Protein AF-0000000066081808 (afdb_homodimer)

Nearest PDB structures (foldseek):
  8y5f-assembly1_C  TM=9.048E-01  e=3.037E-24  Escherichia coli
  8hpn-assembly1_B  TM=8.203E-01  e=5.827E-10  Mycolicibacterium smegmatis MC2 155
  8ja7-assembly1_B  TM=8.101E-01  e=1.179E-09  Mycobacterium tuberculosis H37Rv
  7cad-assembly1_B  TM=8.088E-01  e=1.638E-09  Mycolicibacterium smegmatis MC2 155
  8zx1-assembly1_B  TM=7.704E-01  e=7.364E-08  Escherichia coli

Organism: Haemophilus influenzae (strain ATCC 51907 / DSM 11121 / KW20 / Rd) (NCBI:txid71421)

InterPro domains:
  IPR000515 ABC transporter type 1, transmembrane domain MetI-like [PF00528] (75-252)
  IPR000515 ABC transporter type 1, transmembrane domain MetI-like [PS50928] (60-248)
  IPR000515 ABC transporter type 1, transmembrane domain MetI-like [cd06261] (60-243)
  IPR035906 MetI-like superfamily [G3DSA:1.10.3720.10] (5-256)
  IPR035906 MetI-like superfamily [SSF161098] (4-255)
  IPR051789 Bacterial Polyamine Transport Permease [PTHR43848] (1-256)

Radius of gyration: 24.25 Å; Cα contacts (8 Å, |Δi|>4): 679; chains: 2; bounding box: 70×61×55 Å

Solvent-accessible surface area (backbone atoms only — not comparable to full-atom values): 25675 Å² total; per-residue (Å²): 109,67,66,58,50,50,48,52,50,50,54,48,53,55,51,44,66,63,42,46,26,52,50,52,31,46,54,28,23,27,31,59,26,63,73,59,83,52,88,66,45,85,38,62,60,38,54,54,50,48,74,69,29,66,68,55,50,48,13,42,52,44,27,52,51,43,11,49,52,20,14,50,51,14,33,53,54,14,44,53,51,18,50,49,59,68,72,46,90,54,94,55,51,67,54,50,58,50,50,39,46,50,62,69,58,41,38,52,61,42,52,21,51,12,47,39,51,42,31,60,74,74,64,54,68,56,18,68,65,43,32,35,54,51,41,21,52,71,29,21,45,58,18,19,51,45,27,29,56,56,52,67,71,49,66,64,61,60,57,52,51,41,47,73,72,64,52,48,72,68,48,44,43,64,69,45,50,44,64,70,31,42,54,35,46,53,33,24,27,41,50,26,26,49,56,46,46,45,46,42,64,41,46,73,61,25,17,41,93,88,37,53,32,40,47,50,50,50,55,57,47,46,76,77,41,77,36,28,51,54,25,29,51,38,41,51,49,41,53,52,42,48,53,47,51,51,52,30,48,56,51,45,53,58,64,74,99,112,68,65,57,49,51,47,53,50,50,53,47,52,54,51,46,64,63,42,45,26,51,49,51,30,46,54,29,22,27,30,60,25,63,74,58,83,53,88,66,47,85,39,63,61,37,55,51,51,49,76,70,29,64,69,55,49,48,13,43,52,43,26,52,50,43,13,51,52,18,14,50,51,14,34,54,54,14,43,53,50,19,49,50,60,68,72,46,88,54,95,54,51,67,56,50,55,51,50,38,47,50,64,69,58,42,38,52,60,42,54,22,52,13,47,39,52,42,30,60,74,75,64,54,70,54,18,68,64,44,32,36,53,51,41,22,54,71,28,20,43,57,18,17,50,45,27,29,55,55,53,68,71,50,68,65,60,60,55,53,50,41,48,72,74,63,51,49,71,67,51,44,42,64,68,46,49,43,63,70,32,42,52,34,47,52,32,23,26,42,50,26,25,49,55,46,47,46,45,42,64,41,46,73,64,25,18,39,93,87,37,54,33,40,46,51,51,51,54,56,48,46,76,78,41,78,36,27,51,54,24,30,52,38,40,51,49,41,54,52,42,48,52,46,50,51,51,30,48,55,50,44,53,59,64,74,100

pLDDT: mean 89.24, std 8.61, range [47.72, 98.62]

Structure (mmCIF, N/CA/C/O backbone):
data_AF-0000000066081808-model_v1
#
loop_
_entity.id
_entity.type
_entity.pdbx_description
1 polymer 'Spermidine/putrescine transport system permease protein PotC'
#
loop_
_atom_site.group_PDB
_atom_site.id
_atom_site.type_symbol
_atom_site.label_atom_id
_atom_site.label_alt_id
_atom_site.label_comp_id
_atom_site.label_asym_id
_atom_site.label_entity_id
_atom_site.label_seq_id
_atom_site.pdbx_PDB_ins_code
_atom_site.Cartn_x
_atom_site.Cartn_y
_atom_site.Cartn_z
_atom_site.occupancy
_atom_site.B_iso_or_equiv
_atom_site.auth_seq_id
_atom_site.auth_comp_id
_atom_site.auth_asym_id
_atom_site.auth_atom_id
_atom_site.pdbx_PDB_model_num
ATOM 1 N N . MET A 1 1 ? -35.375 9.703 16.781 1 51.28 1 MET A N 1
ATOM 2 C CA . MET A 1 1 ? -35.125 8.344 17.234 1 51.28 1 MET A CA 1
ATOM 3 C C . MET A 1 1 ? -34.781 7.434 16.047 1 51.28 1 MET A C 1
ATOM 5 O O . MET A 1 1 ? -33.812 6.672 16.125 1 51.28 1 MET A O 1
ATOM 9 N N . SER A 1 2 ? -35.531 7.645 14.883 1 64.44 2 SER A N 1
ATOM 10 C CA . SER A 1 2 ? -35.438 6.77 13.719 1 64.44 2 SER A CA 1
ATOM 11 C C . SER A 1 2 ? -34.125 7.012 12.977 1 64.44 2 SER A C 1
ATOM 13 O O . SER A 1 2 ? -33.438 6.062 12.578 1 64.44 2 SER A O 1
ATOM 15 N N . ARG A 1 3 ? -33.719 8.297 13.047 1 71.69 3 ARG A N 1
ATOM 16 C CA . ARG A 1 3 ? -32.5 8.633 12.328 1 71.69 3 ARG A CA 1
ATOM 17 C C . ARG A 1 3 ? -31.266 8.094 13.055 1 71.69 3 ARG A C 1
ATOM 19 O O . ARG A 1 3 ? -30.328 7.617 12.422 1 71.69 3 ARG A O 1
ATOM 26 N N . PHE A 1 4 ? -31.5 8.117 14.367 1 75.19 4 PHE A N 1
ATOM 27 C CA . PHE A 1 4 ? -30.438 7.598 15.211 1 75.19 4 PHE A CA 1
ATOM 28 C C . PHE A 1 4 ? -30.25 6.098 15 1 75.19 4 PHE A C 1
ATOM 30 O O . PHE A 1 4 ? -29.125 5.609 14.898 1 75.19 4 PHE A O 1
ATOM 37 N N . PHE A 1 5 ? -31.375 5.477 14.883 1 79.25 5 PHE A N 1
ATOM 38 C CA . PHE A 1 5 ? -31.344 4.031 14.695 1 79.25 5 PHE A CA 1
ATOM 39 C C . PHE A 1 5 ? -30.781 3.68 13.32 1 79.25 5 PHE A C 1
ATOM 41 O O . PHE A 1 5 ? -29.984 2.748 13.18 1 79.25 5 PHE A O 1
ATOM 48 N N . LEU A 1 6 ? -31.125 4.41 12.375 1 81.69 6 LEU A N 1
ATOM 49 C CA . LEU A 1 6 ? -30.672 4.152 11.016 1 81.69 6 LEU A CA 1
ATOM 50 C C . LEU A 1 6 ? -29.172 4.395 10.875 1 81.69 6 LEU A C 1
ATOM 52 O O . LEU A 1 6 ? -28.469 3.635 10.203 1 81.69 6 LEU A O 1
ATOM 56 N N . ARG A 1 7 ? -28.781 5.305 11.508 1 80.31 7 ARG A N 1
ATOM 57 C CA . ARG A 1 7 ? -27.359 5.637 11.484 1 80.31 7 ARG A CA 1
ATOM 58 C C . ARG A 1 7 ? -26.531 4.555 12.172 1 80.31 7 ARG A C 1
ATOM 60 O O . ARG A 1 7 ? -25.516 4.105 11.625 1 80.31 7 ARG A O 1
ATOM 67 N N . ASN A 1 8 ? -26.953 4.23 13.352 1 83.06 8 ASN A N 1
ATOM 68 C CA . ASN A 1 8 ? -26.234 3.195 14.086 1 83.06 8 ASN A CA 1
ATOM 69 C C . ASN A 1 8 ? -26.25 1.863 13.336 1 83.06 8 ASN A C 1
ATOM 71 O O . ASN A 1 8 ? -25.25 1.129 13.352 1 83.06 8 ASN A O 1
ATOM 75 N N . ALA A 1 9 ? -27.344 1.694 12.766 1 88.25 9 ALA A N 1
ATOM 76 C CA . ALA A 1 9 ? -27.453 0.469 11.977 1 88.25 9 ALA A CA 1
ATOM 77 C C . ALA A 1 9 ? -26.516 0.502 10.781 1 88.25 9 ALA A C 1
ATOM 79 O O . ALA A 1 9 ? -25.875 -0.502 10.461 1 88.25 9 ALA A O 1
ATOM 80 N N . PHE A 1 10 ? -26.406 1.638 10.172 1 88.38 10 PHE A N 1
ATOM 81 C CA . PHE A 1 10 ? -25.5 1.813 9.031 1 88.38 10 PHE A CA 1
ATOM 82 C C . PHE A 1 10 ? -24.062 1.603 9.445 1 88.38 10 PHE A C 1
ATOM 84 O O . PHE A 1 10 ? -23.328 0.85 8.797 1 88.38 10 PHE A O 1
ATOM 91 N N . MET A 1 11 ? -23.688 2.158 10.492 1 85.81 11 MET A N 1
ATOM 92 C CA . MET A 1 11 ? -22.312 2.018 10.977 1 85.81 11 MET A CA 1
ATOM 93 C C . MET A 1 11 ? -22.031 0.573 11.367 1 85.81 11 MET A C 1
ATOM 95 O O . MET A 1 11 ? -20.922 0.072 11.109 1 85.81 11 MET A O 1
ATOM 99 N N . PHE A 1 12 ? -22.953 -0.045 11.938 1 87.69 12 PHE A N 1
ATOM 100 C CA . PHE A 1 12 ? -22.781 -1.436 12.336 1 87.69 12 PHE A CA 1
ATOM 101 C C . PHE A 1 12 ? -22.547 -2.324 11.117 1 87.69 12 PHE A C 1
ATOM 103 O O . PHE A 1 12 ? -21.656 -3.178 11.125 1 87.69 12 PHE A O 1
ATOM 110 N N . VAL A 1 13 ? -23.281 -2.121 10.125 1 91.06 13 VAL A N 1
ATOM 111 C CA . VAL A 1 13 ? -23.203 -2.941 8.914 1 91.06 13 VAL A CA 1
ATOM 112 C C . VAL A 1 13 ? -21.844 -2.736 8.25 1 91.06 13 VAL A C 1
ATOM 114 O O . VAL A 1 13 ? -21.203 -3.701 7.828 1 91.06 13 VAL A O 1
ATOM 117 N N . VAL A 1 14 ? -21.406 -1.522 8.203 1 89.5 14 VAL A N 1
ATOM 118 C CA . VAL A 1 14 ? -20.141 -1.194 7.551 1 89.5 14 VAL A CA 1
ATOM 119 C C . VAL A 1 14 ? -18.984 -1.834 8.312 1 89.5 14 VAL A C 1
ATOM 121 O O . VAL A 1 14 ? -18.141 -2.506 7.719 1 89.5 14 VAL A O 1
ATOM 124 N N . TYR A 1 15 ? -18.984 -1.734 9.562 1 88.81 15 TYR A N 1
ATOM 125 C CA . TYR A 1 15 ? -17.875 -2.25 10.367 1 88.81 15 TYR A CA 1
ATOM 126 C C . TYR A 1 15 ? -17.938 -3.77 10.461 1 88.81 15 TYR A C 1
ATOM 128 O O . TYR A 1 15 ? -16.891 -4.434 10.492 1 88.81 15 TYR A O 1
ATOM 136 N N . ALA A 1 16 ? -19.125 -4.25 10.523 1 90.25 16 ALA A N 1
ATOM 137 C CA . ALA A 1 16 ? -19.266 -5.703 10.484 1 90.25 16 ALA A CA 1
ATOM 138 C C . ALA A 1 16 ? -18.703 -6.27 9.18 1 90.25 16 ALA A C 1
ATOM 140 O O . ALA A 1 16 ? -17.953 -7.254 9.195 1 90.25 16 ALA A O 1
ATOM 141 N N . TYR A 1 17 ? -19.062 -5.629 8.133 1 90.12 17 TYR A N 1
ATOM 142 C CA . TYR A 1 17 ? -18.578 -6.047 6.824 1 90.12 17 TYR A CA 1
ATOM 143 C C . TYR A 1 17 ? -17.047 -5.988 6.766 1 90.12 17 TYR A C 1
ATOM 145 O O . TYR A 1 17 ? -16.406 -6.891 6.223 1 90.12 17 TYR A O 1
ATOM 153 N N . LEU A 1 18 ? -16.453 -5.016 7.418 1 90.56 18 LEU A N 1
ATOM 154 C CA . LEU A 1 18 ? -15.008 -4.812 7.375 1 90.56 18 LEU A CA 1
ATOM 155 C C . LEU A 1 18 ? -14.281 -5.84 8.242 1 90.56 18 LEU A C 1
ATOM 157 O O . LEU A 1 18 ? -13.211 -6.324 7.879 1 90.56 18 LEU A O 1
ATOM 161 N N . TYR A 1 19 ? -14.945 -6.273 9.375 1 92.56 19 TYR A N 1
ATOM 162 C CA . TYR A 1 19 ? -14.211 -7.039 10.375 1 92.56 19 TYR A CA 1
ATOM 163 C C . TYR A 1 19 ? -14.609 -8.508 10.344 1 92.56 19 TYR A C 1
ATOM 165 O O . TYR A 1 19 ? -13.883 -9.367 10.852 1 92.56 19 TYR A O 1
ATOM 173 N N . ILE A 1 20 ? -15.664 -8.828 9.781 1 93.62 20 ILE A N 1
ATOM 174 C CA . ILE A 1 20 ? -16.172 -10.203 9.773 1 93.62 20 ILE A CA 1
ATOM 175 C C . ILE A 1 20 ? -15.133 -11.125 9.133 1 93.62 20 ILE A C 1
ATOM 177 O O . ILE A 1 20 ? -14.82 -12.188 9.672 1 93.62 20 ILE A O 1
ATOM 181 N N . PRO A 1 21 ? -14.594 -10.695 7.969 1 93.25 21 PRO A N 1
ATOM 182 C CA . PRO A 1 21 ? -13.602 -11.586 7.352 1 93.25 21 PRO A CA 1
ATOM 183 C C . PRO A 1 21 ? -12.406 -11.859 8.266 1 93.25 21 PRO A C 1
ATOM 185 O O . PRO A 1 21 ? -11.938 -13 8.344 1 93.25 21 PRO A O 1
ATOM 188 N N . ILE A 1 22 ? -11.984 -10.867 8.891 1 93.12 22 ILE A N 1
ATOM 189 C CA . ILE A 1 22 ? -10.82 -10.992 9.766 1 93.12 22 ILE A CA 1
ATOM 190 C C . ILE A 1 22 ? -11.18 -11.844 10.977 1 93.12 22 ILE A C 1
ATOM 192 O O . ILE A 1 22 ? -10.406 -12.711 11.391 1 93.12 22 ILE A O 1
ATOM 196 N N . ILE A 1 23 ? -12.359 -11.633 11.547 1 93.25 23 ILE A N 1
ATOM 197 C CA . ILE A 1 23 ? -12.812 -12.375 12.719 1 93.25 23 ILE A CA 1
ATOM 198 C C . ILE A 1 23 ? -12.961 -13.859 12.367 1 93.25 23 ILE A C 1
ATOM 200 O O . ILE A 1 23 ? -12.57 -14.727 13.148 1 93.25 23 ILE A O 1
ATOM 204 N N . ILE A 1 24 ? -13.477 -14.117 11.227 1 92 24 ILE A N 1
ATOM 205 C CA . ILE A 1 24 ? -13.641 -15.5 10.781 1 92 24 ILE A CA 1
ATOM 206 C C . ILE A 1 24 ? -12.273 -16.172 10.664 1 92 24 ILE A C 1
ATOM 208 O O . ILE A 1 24 ? -12.086 -17.297 11.102 1 92 24 ILE A O 1
ATOM 212 N N . LEU A 1 25 ? -11.344 -15.43 10.07 1 93 25 LEU A N 1
ATOM 213 C CA . LEU A 1 25 ? -9.984 -15.953 9.906 1 93 25 LEU A CA 1
ATOM 214 C C . LEU A 1 25 ? -9.359 -16.266 11.258 1 93 25 LEU A C 1
ATOM 216 O O . LEU A 1 25 ? -8.844 -17.375 11.469 1 93 25 LEU A O 1
ATOM 220 N N . VAL A 1 26 ? -9.484 -15.375 12.203 1 93.69 26 VAL A N 1
ATOM 221 C CA . VAL A 1 26 ? -8.875 -15.523 13.523 1 93.69 26 VAL A CA 1
ATOM 222 C C . VAL A 1 26 ? -9.578 -16.641 14.297 1 93.69 26 VAL A C 1
ATOM 224 O O . VAL A 1 26 ? -8.93 -17.484 14.914 1 93.69 26 VAL A O 1
ATOM 227 N N . THR A 1 27 ? -10.875 -16.656 14.258 1 93.31 27 THR A N 1
ATOM 228 C CA . THR A 1 27 ? -11.633 -17.688 14.969 1 93.31 27 THR A CA 1
ATOM 229 C C . THR A 1 27 ? -11.32 -19.062 14.422 1 93.31 27 THR A C 1
ATOM 231 O O . THR A 1 27 ? -11.195 -20.031 15.18 1 93.31 27 THR A O 1
ATOM 234 N N . ASN A 1 28 ? -11.125 -19.125 13.125 1 92.75 28 ASN A N 1
ATOM 235 C CA . ASN A 1 28 ? -10.844 -20.406 12.492 1 92.75 28 ASN A CA 1
ATOM 236 C C . ASN A 1 28 ? -9.43 -20.891 12.805 1 92.75 28 ASN A C 1
ATOM 238 O O . ASN A 1 28 ? -9.117 -22.062 12.617 1 92.75 28 ASN A O 1
ATOM 242 N N . SER A 1 29 ? -8.594 -19.984 13.18 1 94.25 29 SER A N 1
ATOM 243 C CA . SER A 1 29 ? -7.238 -20.375 13.555 1 94.25 29 SER A CA 1
ATOM 244 C C . SER A 1 29 ? -7.23 -21.156 14.867 1 94.25 29 SER A C 1
ATOM 246 O O . SER A 1 29 ? -6.25 -21.828 15.195 1 94.25 29 SER A O 1
ATOM 248 N N . PHE A 1 30 ? -8.359 -21.094 15.602 1 95.06 30 PHE A N 1
ATOM 249 C CA . PHE A 1 30 ? -8.469 -21.797 16.875 1 95.06 30 PHE A CA 1
ATOM 250 C C . PHE A 1 30 ? -9.484 -22.938 16.781 1 95.06 30 PHE A C 1
ATOM 252 O O . PHE A 1 30 ? -9.82 -23.562 17.781 1 95.06 30 PHE A O 1
ATOM 259 N N . ASN A 1 31 ? -9.984 -23.078 15.578 1 92.25 31 ASN A N 1
ATOM 260 C CA . ASN A 1 31 ? -11.016 -24.078 15.352 1 92.25 31 ASN A CA 1
ATOM 261 C C . ASN A 1 31 ? -10.414 -25.469 15.18 1 92.25 31 ASN A C 1
ATOM 263 O O . ASN A 1 31 ? -9.5 -25.656 14.375 1 92.25 31 ASN A O 1
ATOM 267 N N . LYS A 1 32 ? -10.969 -26.453 15.867 1 91.19 32 LYS A N 1
ATOM 268 C CA . LYS A 1 32 ? -10.5 -27.828 15.766 1 91.19 32 LYS A CA 1
ATOM 269 C C . LYS A 1 32 ? -10.836 -28.422 14.398 1 91.19 32 LYS A C 1
ATOM 271 O O . LYS A 1 32 ? -10.164 -29.344 13.93 1 91.19 32 LYS A O 1
ATOM 276 N N . ASP A 1 33 ? -11.805 -27.781 13.75 1 84.44 33 ASP A N 1
ATOM 277 C CA . ASP A 1 33 ? -12.219 -28.266 12.445 1 84.44 33 ASP A CA 1
ATOM 278 C C . ASP A 1 33 ? -11.211 -27.891 11.367 1 84.44 33 ASP A C 1
ATOM 280 O O . ASP A 1 33 ? -10.922 -26.703 11.172 1 84.44 33 ASP A O 1
ATOM 284 N N . ARG A 1 34 ? -10.797 -28.875 10.602 1 77.5 34 ARG A N 1
ATOM 285 C CA . ARG A 1 34 ? -9.766 -28.672 9.586 1 77.5 34 ARG A CA 1
ATOM 286 C C . ARG A 1 34 ? -10.312 -27.844 8.422 1 77.5 34 ARG A C 1
ATOM 288 O O . ARG A 1 34 ? -9.578 -27.062 7.812 1 77.5 34 ARG A O 1
ATOM 295 N N . TYR A 1 35 ? -11.531 -28 8.18 1 72.31 35 TYR A N 1
ATOM 296 C CA . TYR A 1 35 ? -12.07 -27.344 6.992 1 72.31 35 TYR A CA 1
ATOM 297 C C . TYR A 1 35 ? -12.711 -26.016 7.34 1 72.31 35 TYR A C 1
ATOM 299 O O . TYR A 1 35 ? -12.93 -25.172 6.461 1 72.31 35 TYR A O 1
ATOM 307 N N . GLY A 1 36 ? -12.867 -25.641 8.625 1 68.19 36 GLY A N 1
ATOM 308 C CA . GLY A 1 36 ? -13.359 -24.344 9.07 1 68.19 36 GLY A CA 1
ATOM 309 C C . GLY A 1 36 ? -14.844 -24.141 8.797 1 68.19 36 GLY A C 1
ATOM 310 O O . GLY A 1 36 ? -15.344 -23.016 8.867 1 68.19 36 GLY A O 1
ATOM 311 N N . LEU A 1 37 ? -15.562 -25.141 8.469 1 71.88 37 LEU A N 1
ATOM 312 C CA . LEU A 1 37 ? -16.969 -25.016 8.094 1 71.88 37 LEU A CA 1
ATOM 313 C C . LEU A 1 37 ? -17.859 -25.094 9.328 1 71.88 37 LEU A C 1
ATOM 315 O O . LEU A 1 37 ? -18.953 -24.516 9.344 1 71.88 37 LEU A O 1
ATOM 319 N N . SER A 1 38 ? -17.281 -25.828 10.297 1 80.25 38 SER A N 1
ATOM 320 C CA . SER A 1 38 ? -18.047 -25.953 11.539 1 80.25 38 SER A CA 1
ATOM 321 C C . SER A 1 38 ? -17.141 -25.75 12.758 1 80.25 38 SER A C 1
ATOM 323 O O . SER A 1 38 ? -15.945 -26.047 12.703 1 80.25 38 SER A O 1
ATOM 325 N N . TRP A 1 39 ? -17.75 -25.156 13.719 1 86.38 39 TRP A N 1
ATOM 326 C CA . TRP A 1 39 ? -17.016 -24.984 14.961 1 86.38 39 TRP A CA 1
ATOM 327 C C . TRP A 1 39 ? -17 -26.297 15.758 1 86.38 39 TRP A C 1
ATOM 329 O O . TRP A 1 39 ? -18.047 -26.781 16.172 1 86.38 39 TRP A O 1
ATOM 339 N N . LYS A 1 40 ? -15.891 -26.875 15.93 1 90.12 40 LYS A N 1
ATOM 340 C CA . LYS A 1 40 ? -15.797 -28.156 16.625 1 90.12 40 LYS A CA 1
ATOM 341 C C . LYS A 1 40 ? -15.062 -28.016 17.953 1 90.12 40 LYS A C 1
ATOM 343 O O . LYS A 1 40 ? -14.648 -29.016 18.547 1 90.12 40 LYS A O 1
ATOM 348 N N . GLY A 1 41 ? -14.734 -26.734 18.375 1 91 41 GLY A N 1
ATOM 349 C CA . GLY A 1 41 ? -14.062 -26.531 19.641 1 91 41 GLY A CA 1
ATOM 350 C C . GLY A 1 41 ? -12.781 -25.719 19.531 1 91 41 GLY A C 1
ATOM 351 O O . GLY A 1 41 ? -12.258 -25.547 18.422 1 91 41 GLY A O 1
ATOM 352 N N . PHE A 1 42 ? -12.406 -25.281 20.609 1 93.5 42 PHE A N 1
ATOM 353 C CA . PHE A 1 42 ? -11.211 -24.453 20.703 1 93.5 42 PHE A CA 1
ATOM 354 C C . PHE A 1 42 ? -9.961 -25.312 20.75 1 93.5 42 PHE A C 1
ATOM 356 O O . PHE A 1 42 ? -9.93 -26.328 21.453 1 93.5 42 PHE A O 1
ATOM 363 N N . SER A 1 43 ? -8.945 -24.953 19.906 1 92.88 43 SER A N 1
ATOM 364 C CA . SER A 1 43 ? -7.695 -25.703 19.922 1 92.88 43 SER A CA 1
ATOM 365 C C . SER A 1 43 ? -6.508 -24.797 19.609 1 92.88 43 SER A C 1
ATOM 367 O O . SER A 1 43 ? -6.641 -23.828 18.844 1 92.88 43 SER A O 1
ATOM 369 N N . TRP A 1 44 ? -5.355 -25.141 20.172 1 93.88 44 TRP A N 1
ATOM 370 C CA . TRP A 1 44 ? -4.082 -24.5 19.859 1 93.88 44 TRP A CA 1
ATOM 371 C C . TRP A 1 44 ? -3.248 -25.375 18.922 1 93.88 44 TRP A C 1
ATOM 373 O O . TRP A 1 44 ? -2.092 -25.047 18.625 1 93.88 44 TRP A O 1
ATOM 383 N N . ASN A 1 45 ? -3.83 -26.375 18.422 1 93.31 45 ASN A N 1
ATOM 384 C CA . ASN A 1 45 ? -3.119 -27.406 17.672 1 93.31 45 ASN A CA 1
ATOM 385 C C . ASN A 1 45 ? -2.416 -26.812 16.453 1 93.31 45 ASN A C 1
ATOM 387 O O . ASN A 1 45 ? -1.28 -27.188 16.141 1 93.31 45 ASN A O 1
ATOM 391 N N . TRP A 1 46 ? -3.035 -25.906 15.805 1 93.75 46 TRP A N 1
ATOM 392 C CA . TRP A 1 46 ? -2.488 -25.359 14.562 1 93.75 46 TRP A CA 1
ATOM 393 C C . TRP A 1 46 ? -1.268 -24.484 14.836 1 93.75 46 TRP A C 1
ATOM 395 O O . TRP A 1 46 ? -0.329 -24.453 14.039 1 93.75 46 TRP A O 1
ATOM 405 N N . TYR A 1 47 ? -1.316 -23.875 15.984 1 94.81 47 TYR A N 1
ATOM 406 C CA . TYR A 1 47 ? -0.169 -23.078 16.391 1 94.81 47 TYR A CA 1
ATOM 407 C C . TYR A 1 47 ? 1.003 -23.953 16.797 1 94.81 47 TYR A C 1
ATOM 409 O O . TYR A 1 47 ? 2.156 -23.656 16.484 1 94.81 47 TYR A O 1
ATOM 417 N N . GLU A 1 48 ? 0.696 -25.031 17.422 1 94.69 48 GLU A N 1
ATOM 418 C CA . GLU A 1 48 ? 1.74 -25.984 17.781 1 94.69 48 GLU A CA 1
ATOM 419 C C . GLU A 1 48 ? 2.369 -26.609 16.531 1 94.69 48 GLU A C 1
ATOM 421 O O . GLU A 1 48 ? 3.59 -26.766 16.469 1 94.69 48 GLU A O 1
ATOM 426 N N . ARG A 1 49 ? 1.572 -26.906 15.617 1 92.19 49 ARG A N 1
ATOM 427 C CA . ARG A 1 49 ? 2.057 -27.469 14.359 1 92.19 49 ARG A CA 1
ATOM 428 C C . ARG A 1 49 ? 2.945 -26.469 13.617 1 92.19 49 ARG A C 1
ATOM 430 O O . ARG A 1 49 ? 3.951 -26.859 13.023 1 92.19 49 ARG A O 1
ATOM 437 N N . LEU A 1 50 ? 2.541 -25.25 13.648 1 91.75 50 LEU A N 1
ATOM 438 C CA . LEU A 1 50 ? 3.324 -24.219 12.992 1 91.75 50 LEU A CA 1
ATOM 439 C C . LEU A 1 50 ? 4.719 -24.109 13.602 1 91.75 50 LEU A C 1
ATOM 441 O O . LEU A 1 50 ? 5.711 -24 12.875 1 91.75 50 LEU A O 1
ATOM 445 N N . PHE A 1 51 ? 4.789 -24.234 14.938 1 93.06 51 PHE A N 1
ATOM 446 C CA . PHE A 1 51 ? 6.059 -24.062 15.641 1 93.06 51 PHE A CA 1
ATOM 447 C C . PHE A 1 51 ? 6.938 -25.297 15.469 1 93.06 51 PHE A C 1
ATOM 449 O O . PHE A 1 51 ? 8.148 -25.234 15.664 1 93.06 51 PHE A O 1
ATOM 456 N N . ASN A 1 52 ? 6.332 -26.375 15.055 1 93.44 52 ASN A N 1
ATOM 457 C CA . ASN A 1 52 ? 7.078 -27.594 14.828 1 93.44 52 ASN A CA 1
ATOM 458 C C . ASN A 1 52 ? 7.418 -27.797 13.359 1 93.44 52 ASN A C 1
ATOM 460 O O . ASN A 1 52 ? 8 -28.812 12.977 1 93.44 52 ASN A O 1
ATOM 464 N N . ASN A 1 53 ? 7.043 -26.828 12.562 1 93.75 53 ASN A N 1
ATOM 465 C CA . ASN A 1 53 ? 7.352 -26.859 11.133 1 93.75 53 ASN A CA 1
ATOM 466 C C . ASN A 1 53 ? 8.609 -26.062 10.82 1 93.75 53 ASN A C 1
ATOM 468 O O . ASN A 1 53 ? 8.562 -24.828 10.758 1 93.75 53 ASN A O 1
ATOM 472 N N . ASP A 1 54 ? 9.641 -26.719 10.516 1 93.19 54 ASP A N 1
ATOM 473 C CA . ASP A 1 54 ? 10.938 -26.078 10.305 1 93.19 54 ASP A CA 1
ATOM 474 C C . ASP A 1 54 ? 10.898 -25.141 9.102 1 93.19 54 ASP A C 1
ATOM 476 O O . ASP A 1 54 ? 11.516 -24.078 9.117 1 93.19 54 ASP A O 1
ATOM 480 N N . THR A 1 55 ? 10.203 -25.531 8.109 1 92.06 55 THR A N 1
ATOM 481 C CA . THR A 1 55 ? 10.109 -24.703 6.906 1 92.06 55 THR A CA 1
ATOM 482 C C . THR A 1 55 ? 9.406 -23.391 7.207 1 92.06 55 THR A C 1
ATOM 484 O O . THR A 1 55 ? 9.836 -22.328 6.73 1 92.06 55 THR A O 1
ATOM 487 N N . LEU A 1 56 ? 8.422 -23.453 8.023 1 91.75 56 LEU A N 1
ATOM 488 C CA . LEU A 1 56 ? 7.676 -22.25 8.375 1 91.75 56 LEU A CA 1
ATOM 489 C C . LEU A 1 56 ? 8.484 -21.359 9.312 1 91.75 56 LEU A C 1
ATOM 491 O O . LEU A 1 56 ? 8.469 -20.141 9.18 1 91.75 56 LEU A O 1
ATOM 495 N N . ILE A 1 57 ? 9.141 -21.984 10.195 1 92.88 57 ILE A N 1
ATOM 496 C CA . ILE A 1 57 ? 9.977 -21.219 11.125 1 92.88 57 ILE A CA 1
ATOM 497 C C . ILE A 1 57 ? 11.102 -20.531 10.352 1 92.88 57 ILE A C 1
ATOM 499 O O . ILE A 1 57 ? 11.414 -19.375 10.602 1 92.88 57 ILE A O 1
ATOM 503 N N . GLN A 1 58 ? 11.633 -21.219 9.43 1 94.44 58 GLN A N 1
ATOM 504 C CA . GLN A 1 58 ? 12.695 -20.641 8.617 1 94.44 58 GLN A CA 1
ATOM 505 C C . GLN A 1 58 ? 12.18 -19.453 7.797 1 94.44 58 GLN A C 1
ATOM 507 O O . GLN A 1 58 ? 12.844 -18.422 7.691 1 94.44 58 GLN A O 1
ATOM 512 N N . ALA A 1 59 ? 11.055 -19.609 7.207 1 94.44 59 ALA A N 1
ATOM 513 C CA . ALA A 1 59 ? 10.438 -18.531 6.445 1 94.44 59 ALA A CA 1
ATOM 514 C C . ALA A 1 59 ? 10.188 -17.312 7.332 1 94.44 59 ALA A C 1
ATOM 516 O O . ALA A 1 59 ? 10.359 -16.172 6.898 1 94.44 59 ALA A O 1
ATOM 517 N N . ALA A 1 60 ? 9.781 -17.594 8.547 1 93.19 60 ALA A N 1
ATOM 518 C CA . ALA A 1 60 ? 9.547 -16.5 9.5 1 93.19 60 ALA A CA 1
ATOM 519 C C . ALA A 1 60 ? 10.836 -15.773 9.836 1 93.19 60 ALA A C 1
ATOM 521 O O . ALA A 1 60 ? 10.875 -14.539 9.875 1 93.19 60 ALA A O 1
ATOM 522 N N . ILE A 1 61 ? 11.844 -16.484 10.086 1 95.38 61 ILE A N 1
ATOM 523 C CA . ILE A 1 61 ? 13.141 -15.914 10.406 1 95.38 61 ILE A CA 1
ATOM 524 C C . ILE A 1 61 ? 13.648 -15.102 9.211 1 95.38 61 ILE A C 1
ATOM 526 O O . ILE A 1 61 ? 14.172 -14 9.383 1 95.38 61 ILE A O 1
ATOM 530 N N . HIS A 1 62 ? 13.484 -15.672 8.008 1 96.38 62 HIS A N 1
ATOM 531 C CA . HIS A 1 62 ? 13.867 -14.945 6.801 1 96.38 62 HIS A CA 1
ATOM 532 C C . HIS A 1 62 ? 13.117 -13.625 6.684 1 96.38 62 HIS A C 1
ATOM 534 O O . HIS A 1 62 ? 13.703 -12.609 6.316 1 96.38 62 HIS A O 1
ATOM 540 N N . SER A 1 63 ? 11.805 -13.672 6.984 1 95.81 63 SER A N 1
ATOM 541 C CA . SER A 1 63 ? 10.984 -12.469 6.906 1 95.81 63 SER A CA 1
ATOM 542 C C . SER A 1 63 ? 11.484 -11.398 7.871 1 95.81 63 SER A C 1
ATOM 544 O O . SER A 1 63 ? 11.633 -10.234 7.492 1 95.81 63 SER A O 1
ATOM 546 N N . VAL A 1 64 ? 11.766 -11.789 9.102 1 95.62 64 VAL A N 1
ATOM 547 C CA . VAL A 1 64 ? 12.203 -10.844 10.125 1 95.62 64 VAL A CA 1
ATOM 548 C C . VAL A 1 64 ? 13.586 -10.312 9.789 1 95.62 64 VAL A C 1
ATOM 550 O O . VAL A 1 64 ? 13.859 -9.125 9.961 1 95.62 64 VAL A O 1
ATOM 553 N N . THR A 1 65 ? 14.43 -11.156 9.32 1 97.62 65 THR A N 1
ATOM 554 C CA . THR A 1 65 ? 15.789 -10.766 8.969 1 97.62 65 THR A CA 1
ATOM 555 C C . THR A 1 65 ? 15.789 -9.75 7.832 1 97.62 65 THR A C 1
ATOM 557 O O . THR A 1 65 ? 16.438 -8.703 7.93 1 97.62 65 THR A O 1
ATOM 560 N N . ILE A 1 66 ? 15.055 -10.07 6.805 1 98 66 ILE A N 1
ATOM 561 C CA . ILE A 1 66 ? 14.977 -9.172 5.652 1 98 66 ILE A CA 1
ATOM 562 C C . ILE A 1 66 ? 14.359 -7.84 6.074 1 98 66 ILE A C 1
ATOM 564 O O . ILE A 1 66 ? 14.867 -6.773 5.711 1 98 66 ILE A O 1
ATOM 568 N N . ALA A 1 67 ? 13.305 -7.938 6.844 1 97.94 67 ALA A N 1
ATOM 569 C CA . ALA A 1 67 ? 12.633 -6.719 7.293 1 97.94 67 ALA A CA 1
ATOM 570 C C . ALA A 1 67 ? 13.562 -5.867 8.148 1 97.94 67 ALA A C 1
ATOM 572 O O . ALA A 1 67 ? 13.586 -4.641 8.023 1 97.94 67 ALA A O 1
ATOM 573 N N . PHE A 1 68 ? 14.32 -6.527 9.016 1 97.94 68 PHE A N 1
ATOM 574 C CA . PHE A 1 68 ? 15.227 -5.82 9.914 1 97.94 68 PHE A CA 1
ATOM 575 C C . PHE A 1 68 ? 16.312 -5.102 9.133 1 97.94 68 PHE A C 1
ATOM 577 O O . PHE A 1 68 ? 16.547 -3.906 9.32 1 97.94 68 PHE A O 1
ATOM 584 N N . PHE A 1 69 ? 16.953 -5.738 8.273 1 98.5 69 PHE A N 1
ATOM 585 C CA . PHE A 1 69 ? 18.062 -5.152 7.531 1 98.5 69 PHE A CA 1
ATOM 586 C C . PHE A 1 69 ? 17.547 -4.133 6.516 1 98.5 69 PHE A C 1
ATOM 588 O O . PHE A 1 69 ? 18.188 -3.102 6.297 1 98.5 69 PHE A O 1
ATOM 595 N N . ALA A 1 70 ? 16.438 -4.449 5.867 1 98.44 70 ALA A N 1
ATOM 596 C CA . ALA A 1 70 ? 15.867 -3.494 4.918 1 98.44 70 ALA A CA 1
ATOM 597 C C . ALA A 1 70 ? 15.477 -2.195 5.613 1 98.44 70 ALA A C 1
ATOM 599 O O . ALA A 1 70 ? 15.781 -1.104 5.125 1 98.44 70 ALA A O 1
ATOM 600 N N . ALA A 1 71 ? 14.82 -2.371 6.754 1 98.19 71 ALA A N 1
ATOM 601 C CA . ALA A 1 71 ? 14.414 -1.194 7.516 1 98.19 71 ALA A CA 1
ATOM 602 C C . ALA A 1 71 ? 15.625 -0.39 7.973 1 98.19 71 ALA A C 1
ATOM 604 O O . ALA A 1 71 ? 15.633 0.841 7.895 1 98.19 71 ALA A O 1
ATOM 605 N N . THR A 1 72 ? 16.656 -1.049 8.422 1 98.62 72 THR A N 1
ATOM 606 C CA . THR A 1 72 ? 17.844 -0.391 8.938 1 98.62 72 THR A CA 1
ATOM 607 C C . THR A 1 72 ? 18.594 0.341 7.82 1 98.62 72 THR A C 1
ATOM 609 O O . THR A 1 72 ? 18.906 1.522 7.953 1 98.62 72 THR A O 1
ATOM 612 N N . LEU A 1 73 ? 18.781 -0.313 6.746 1 98.44 73 LEU A N 1
ATOM 613 C CA . LEU A 1 73 ? 19.5 0.299 5.633 1 98.44 73 LEU A CA 1
ATOM 614 C C . LEU A 1 73 ? 18.688 1.436 5.023 1 98.44 73 LEU A C 1
ATOM 616 O O . LEU A 1 73 ? 19.234 2.488 4.691 1 98.44 73 LEU A O 1
ATOM 620 N N . ALA A 1 74 ? 17.375 1.214 4.844 1 98.06 74 ALA A N 1
ATOM 621 C CA . ALA A 1 74 ? 16.516 2.262 4.316 1 98.06 74 ALA A CA 1
ATOM 622 C C . ALA A 1 74 ? 16.5 3.484 5.227 1 98.06 74 ALA A C 1
ATOM 624 O O . ALA A 1 74 ? 16.484 4.621 4.754 1 98.06 74 ALA A O 1
ATOM 625 N N . THR A 1 75 ? 16.531 3.223 6.52 1 98.06 75 THR A N 1
ATOM 626 C CA . THR A 1 75 ? 16.516 4.32 7.48 1 98.06 75 THR A CA 1
ATOM 627 C C . THR A 1 75 ? 17.828 5.086 7.453 1 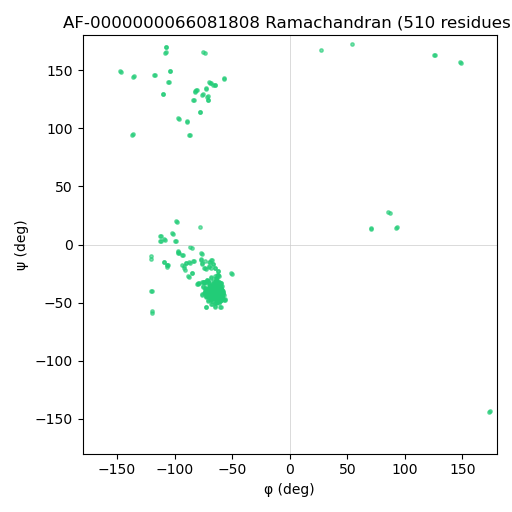98.06 75 THR A C 1
ATOM 629 O O . THR A 1 75 ? 17.844 6.316 7.543 1 98.06 75 THR A O 1
ATOM 632 N N . ILE A 1 76 ? 18.906 4.398 7.336 1 97.56 76 ILE A N 1
ATOM 633 C CA . ILE A 1 76 ? 20.219 5.043 7.273 1 97.56 76 ILE A CA 1
ATOM 634 C C . ILE A 1 76 ? 20.312 5.879 6 1 97.56 76 ILE A C 1
ATOM 636 O O . ILE A 1 76 ? 20.594 7.082 6.062 1 97.56 76 ILE A O 1
ATOM 640 N N . VAL A 1 77 ? 20.062 5.293 4.891 1 96.88 77 VAL A N 1
ATOM 641 C CA . VAL A 1 77 ? 20.172 5.977 3.609 1 96.88 77 VAL A CA 1
ATOM 642 C C . VAL A 1 77 ? 19.094 7.047 3.49 1 96.88 77 VAL A C 1
ATOM 644 O O . VAL A 1 77 ? 19.375 8.18 3.09 1 96.88 77 VAL A O 1
ATOM 647 N N . GLY A 1 78 ? 17.875 6.676 3.818 1 95.81 78 GLY A N 1
ATOM 648 C CA . GLY A 1 78 ? 16.766 7.613 3.75 1 95.81 78 GLY A CA 1
ATOM 649 C C . GLY A 1 78 ? 16.906 8.773 4.719 1 95.81 78 GLY A C 1
ATOM 650 O O . GLY A 1 78 ? 16.547 9.906 4.39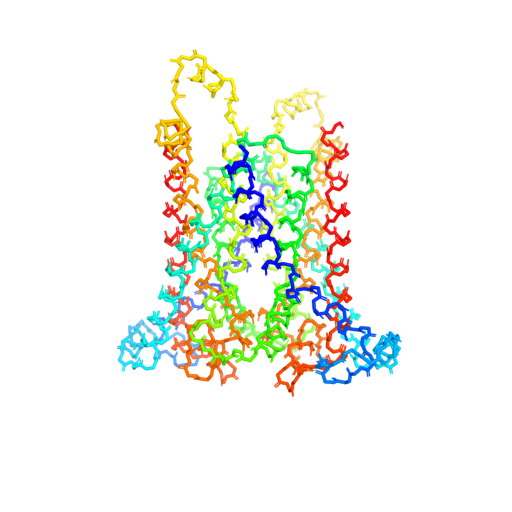8 1 95.81 78 GLY A O 1
ATOM 651 N N . GLY A 1 79 ? 17.375 8.445 5.906 1 95.19 79 GLY A N 1
ATOM 652 C CA . GLY A 1 79 ? 17.641 9.5 6.875 1 95.19 79 GLY A CA 1
ATOM 653 C C . GLY A 1 79 ? 18.672 10.5 6.395 1 95.19 79 GLY A C 1
ATOM 654 O O . GLY A 1 79 ? 18.469 11.711 6.5 1 95.19 79 GLY A O 1
ATOM 655 N N . LEU A 1 80 ? 19.75 10.016 5.898 1 93.44 80 LEU A N 1
ATOM 656 C CA . LEU A 1 80 ? 20.781 10.891 5.352 1 93.44 80 LEU A CA 1
ATOM 657 C C . LEU A 1 80 ? 20.234 11.711 4.191 1 93.44 80 LEU A C 1
ATOM 659 O O . LEU A 1 80 ? 20.562 12.898 4.059 1 93.44 80 LEU A O 1
ATOM 663 N N . THR A 1 81 ? 19.438 11.086 3.387 1 92.38 81 THR A N 1
ATOM 664 C CA . THR A 1 81 ? 18.828 11.781 2.264 1 92.38 81 THR A CA 1
ATOM 665 C C . THR A 1 81 ? 17.891 12.883 2.756 1 92.38 81 THR A C 1
ATOM 667 O O . THR A 1 81 ? 17.922 14.008 2.25 1 92.38 81 THR A O 1
ATOM 670 N N . ALA A 1 82 ? 17.109 12.57 3.736 1 92.81 82 ALA A N 1
ATOM 671 C CA . ALA A 1 82 ? 16.188 13.547 4.305 1 92.81 82 ALA A CA 1
ATOM 672 C C . ALA A 1 82 ? 16.922 14.734 4.898 1 92.81 82 ALA A C 1
ATOM 674 O O . ALA A 1 82 ? 16.531 15.883 4.711 1 92.81 82 ALA A O 1
ATOM 675 N N . ILE A 1 83 ? 17.969 14.469 5.586 1 89.69 83 ILE A N 1
ATOM 676 C CA . ILE A 1 83 ? 18.781 15.516 6.211 1 89.69 83 ILE A CA 1
ATOM 677 C C . ILE A 1 83 ? 19.422 16.391 5.133 1 89.69 83 ILE A C 1
ATOM 679 O O . ILE A 1 83 ? 19.453 17.609 5.254 1 89.69 83 ILE A O 1
ATOM 683 N N . ALA A 1 84 ? 19.906 15.695 4.152 1 87.62 84 ALA A N 1
ATOM 684 C CA . ALA A 1 84 ? 20.5 16.438 3.043 1 87.62 84 ALA A CA 1
ATOM 685 C C . ALA A 1 84 ? 19.484 17.344 2.369 1 87.62 84 ALA A C 1
ATOM 687 O O . ALA A 1 84 ? 19.781 18.484 2.033 1 87.62 84 ALA A O 1
ATOM 688 N N . LEU A 1 85 ? 18.344 16.891 2.205 1 86.69 85 LEU A N 1
ATOM 689 C CA . LEU A 1 85 ? 17.281 17.672 1.589 1 86.69 85 LEU A CA 1
ATOM 690 C C . LEU A 1 85 ? 16.859 18.828 2.488 1 86.69 85 LEU A C 1
ATOM 692 O O . LEU A 1 85 ? 16.531 19.906 2 1 86.69 85 LEU A O 1
ATOM 696 N N . TYR A 1 86 ? 16.891 18.594 3.74 1 86.88 86 TYR A N 1
ATOM 697 C CA . TYR A 1 86 ? 16.484 19.594 4.719 1 86.88 86 TYR A CA 1
ATOM 698 C C . TYR A 1 86 ? 17.547 20.703 4.824 1 86.88 86 TYR A C 1
ATOM 700 O O . TYR A 1 86 ? 17.219 21.891 4.848 1 86.88 86 TYR A O 1
ATOM 708 N N . ARG A 1 87 ? 18.719 20.344 4.863 1 81.06 87 ARG A N 1
ATOM 709 C CA . ARG A 1 87 ? 19.812 21.281 5.168 1 81.06 87 ARG A CA 1
ATOM 710 C C . ARG A 1 87 ? 20.188 22.094 3.938 1 81.06 87 ARG A C 1
ATOM 712 O O . ARG A 1 87 ? 20.609 23.25 4.059 1 81.06 87 ARG A O 1
ATOM 719 N N . TYR A 1 88 ? 20.078 21.5 2.895 1 74.69 88 TYR A N 1
ATOM 720 C CA . TYR A 1 88 ? 20.688 22.188 1.761 1 74.69 88 TYR A CA 1
ATOM 721 C C . TYR A 1 88 ? 19.625 22.7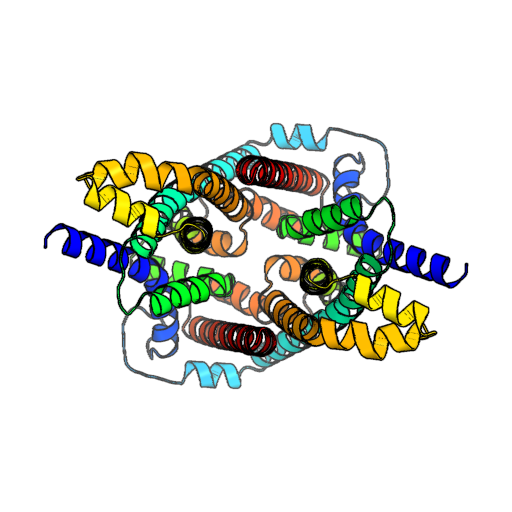03 0.799 1 74.69 88 TYR A C 1
ATOM 723 O O . TYR A 1 88 ? 18.578 22.078 0.629 1 74.69 88 TYR A O 1
ATOM 731 N N . ARG A 1 89 ? 19.766 24 0.46 1 67.56 89 ARG A N 1
ATOM 732 C CA . ARG A 1 89 ? 18.844 24.641 -0.476 1 67.56 89 ARG A CA 1
ATOM 733 C C . ARG A 1 89 ? 19.312 24.453 -1.916 1 67.56 89 ARG A C 1
ATOM 735 O O . ARG A 1 89 ? 20.5 24.625 -2.221 1 67.56 89 ARG A O 1
ATOM 742 N N . PHE A 1 90 ? 18.859 23.516 -2.547 1 66.88 90 PHE A N 1
ATOM 743 C CA . PHE A 1 90 ? 19.188 23.469 -3.967 1 66.88 90 PHE A CA 1
ATOM 744 C C . PHE A 1 90 ? 17.938 23.578 -4.816 1 66.88 90 PHE A C 1
ATOM 746 O O . PHE A 1 90 ? 16.828 23.328 -4.332 1 66.88 90 PHE A O 1
ATOM 753 N N . ARG A 1 91 ? 17.938 24.188 -5.984 1 60.25 91 ARG A N 1
ATOM 754 C CA . ARG A 1 91 ? 16.844 24.516 -6.895 1 60.25 91 ARG A CA 1
ATOM 755 C C . ARG A 1 91 ? 15.984 23.297 -7.188 1 60.25 91 ARG A C 1
ATOM 757 O O . ARG A 1 91 ? 14.797 23.438 -7.508 1 60.25 91 ARG A O 1
ATOM 764 N N . GLY A 1 92 ? 16.562 22.109 -7.047 1 62.53 92 GLY A N 1
ATOM 765 C CA . GLY A 1 92 ? 15.789 20.953 -7.461 1 62.53 92 GLY A CA 1
ATOM 766 C C . GLY A 1 92 ? 15.109 20.25 -6.305 1 62.53 92 GLY A C 1
ATOM 767 O O . GLY A 1 92 ? 14.742 19.078 -6.418 1 62.53 92 GLY A O 1
ATOM 768 N N . LYS A 1 93 ? 14.938 20.906 -5.207 1 69.94 93 LYS A N 1
ATOM 769 C CA . LYS A 1 93 ? 14.367 20.297 -4.012 1 69.94 93 LYS A CA 1
ATOM 770 C C . LYS A 1 93 ? 12.938 19.844 -4.262 1 69.94 93 LYS A C 1
ATOM 772 O O . LYS A 1 93 ? 12.555 18.734 -3.863 1 69.94 93 LYS A O 1
ATOM 777 N N . GLN A 1 94 ? 12.227 20.734 -4.879 1 69.69 94 GLN A N 1
ATOM 778 C CA . GLN A 1 94 ? 10.852 20.359 -5.211 1 69.69 94 GLN A CA 1
ATOM 779 C C . GLN A 1 94 ? 10.812 19.156 -6.137 1 69.69 94 GLN A C 1
ATOM 781 O O . GLN A 1 94 ? 9.953 18.281 -5.992 1 69.69 94 GLN A O 1
ATOM 786 N N . ALA A 1 95 ? 11.797 19.188 -7.039 1 72.12 95 ALA A N 1
ATOM 787 C CA . ALA A 1 95 ? 11.859 18.062 -7.977 1 72.12 95 ALA A CA 1
ATOM 788 C C . ALA A 1 95 ? 12.203 16.766 -7.262 1 72.12 95 ALA A C 1
ATOM 790 O O . ALA A 1 95 ? 11.648 15.711 -7.582 1 72.12 95 ALA A O 1
ATOM 791 N N . VAL A 1 96 ? 13.031 16.875 -6.293 1 73.44 96 VAL A N 1
ATOM 792 C CA . VAL A 1 96 ? 13.484 15.695 -5.578 1 73.44 96 VAL A CA 1
ATOM 793 C C . VAL A 1 96 ? 12.336 15.125 -4.746 1 73.44 96 VAL A C 1
ATOM 795 O O . VAL A 1 96 ? 12.117 13.906 -4.73 1 73.44 96 VAL A O 1
ATOM 798 N N . SER A 1 97 ? 11.578 15.961 -4.09 1 74.19 97 SER A N 1
ATOM 799 C CA . SER A 1 97 ? 10.406 15.508 -3.338 1 74.19 97 SER A CA 1
ATOM 800 C C . SER A 1 97 ? 9.367 14.867 -4.258 1 74.19 97 SER A C 1
ATOM 802 O O . SER A 1 97 ? 8.789 13.836 -3.92 1 74.19 97 SER A O 1
ATOM 804 N N . GLY A 1 98 ? 9.25 15.5 -5.406 1 76.56 98 GLY A N 1
ATOM 805 C CA . GLY A 1 98 ? 8.344 14.945 -6.395 1 76.56 98 GLY A CA 1
ATOM 806 C C . GLY A 1 98 ? 8.773 13.586 -6.914 1 76.56 98 GLY A C 1
ATOM 807 O O . GLY A 1 98 ? 7.945 12.703 -7.129 1 76.56 98 GLY A O 1
ATOM 808 N N . MET A 1 99 ? 10.07 13.414 -6.977 1 82.94 99 MET A N 1
ATOM 809 C CA . MET A 1 99 ? 10.609 12.156 -7.484 1 82.94 99 MET A CA 1
ATOM 810 C C . MET A 1 99 ? 10.359 11.023 -6.5 1 82.94 99 MET A C 1
ATOM 812 O O . MET A 1 99 ? 10.086 9.891 -6.906 1 82.94 99 MET A O 1
ATOM 816 N N . LEU A 1 100 ? 10.461 11.336 -5.262 1 85.94 100 LEU A N 1
ATOM 817 C CA . LEU A 1 100 ? 10.203 10.305 -4.262 1 85.94 100 LEU A CA 1
ATOM 818 C C . LEU A 1 100 ? 8.75 9.859 -4.312 1 85.94 100 LEU A C 1
ATOM 820 O O . LEU A 1 100 ? 8.461 8.664 -4.188 1 85.94 100 LEU A O 1
ATOM 824 N N . PHE A 1 101 ? 7.98 10.789 -4.629 1 82 101 PHE A N 1
ATOM 825 C CA . PHE A 1 101 ? 6.551 10.508 -4.688 1 82 101 PHE A CA 1
ATOM 826 C C . PHE A 1 101 ? 6.227 9.586 -5.855 1 82 101 PHE A C 1
ATOM 828 O O . PHE A 1 101 ? 5.371 8.711 -5.742 1 82 101 PHE A O 1
ATOM 835 N N . ILE A 1 102 ? 6.906 9.758 -6.875 1 83.25 102 ILE A N 1
ATOM 836 C CA . ILE A 1 102 ? 6.695 8.938 -8.062 1 83.25 102 ILE A CA 1
ATOM 837 C C . ILE A 1 102 ? 6.984 7.473 -7.734 1 83.25 102 ILE A C 1
ATOM 839 O O . ILE A 1 102 ? 6.211 6.586 -8.094 1 83.25 102 ILE A O 1
ATOM 843 N N . VAL A 1 103 ? 8.039 7.234 -7.066 1 86.81 103 VAL A N 1
ATOM 844 C CA . VAL A 1 103 ? 8.422 5.875 -6.711 1 86.81 103 VAL A CA 1
ATOM 845 C C . VAL A 1 103 ? 7.41 5.285 -5.734 1 86.81 103 VAL A C 1
ATOM 847 O O . VAL A 1 103 ? 7.02 4.121 -5.859 1 86.81 103 VAL A O 1
ATOM 850 N N . MET A 1 104 ? 6.934 6.133 -4.824 1 87.75 104 MET A N 1
ATOM 851 C CA . MET A 1 104 ? 5.988 5.68 -3.805 1 87.75 104 MET A CA 1
ATOM 852 C C . MET A 1 104 ? 4.645 5.328 -4.43 1 87.75 104 MET A C 1
ATOM 854 O O . MET A 1 104 ? 3.949 4.43 -3.953 1 87.75 104 MET A O 1
ATOM 858 N N . MET A 1 105 ? 4.344 5.996 -5.543 1 86.56 105 MET A N 1
ATOM 859 C CA . MET A 1 105 ? 3.023 5.844 -6.145 1 86.56 105 MET A CA 1
ATOM 860 C C . MET A 1 105 ? 3.055 4.82 -7.273 1 86.56 105 MET A C 1
ATOM 862 O O . MET A 1 105 ? 2.01 4.457 -7.816 1 86.56 105 MET A O 1
ATOM 866 N N . SER A 1 106 ? 4.234 4.395 -7.547 1 90.06 106 SER A N 1
ATOM 867 C CA . SER A 1 106 ? 4.336 3.359 -8.57 1 90.06 106 SER A CA 1
ATOM 868 C C . SER A 1 106 ? 3.666 2.068 -8.117 1 90.06 106 SER A C 1
ATOM 870 O O . SER A 1 106 ? 3.768 1.688 -6.945 1 90.06 106 SER A O 1
ATOM 872 N N . PRO A 1 107 ? 2.924 1.422 -9.016 1 93.19 107 PRO A N 1
ATOM 873 C CA . PRO A 1 107 ? 2.334 0.127 -8.664 1 93.19 107 PRO A CA 1
ATOM 874 C C . PRO A 1 107 ? 3.379 -0.899 -8.234 1 93.19 107 PRO A C 1
ATOM 876 O O . PRO A 1 107 ? 4.477 -0.944 -8.797 1 93.19 107 PRO A O 1
ATOM 879 N N . ASP A 1 108 ? 3.029 -1.659 -7.312 1 94.31 108 ASP A N 1
ATOM 880 C CA . ASP A 1 108 ? 3.941 -2.656 -6.766 1 94.31 108 ASP A CA 1
ATOM 881 C C . ASP A 1 108 ? 4.418 -3.619 -7.852 1 94.31 108 ASP A C 1
ATOM 883 O O . ASP A 1 108 ? 5.586 -4.016 -7.867 1 94.31 108 ASP A O 1
ATOM 887 N N . ILE A 1 109 ? 3.52 -3.984 -8.695 1 94.69 109 ILE A N 1
ATOM 888 C CA . ILE A 1 109 ? 3.855 -4.961 -9.727 1 94.69 109 ILE A CA 1
ATOM 889 C C . ILE A 1 109 ? 4.879 -4.363 -10.695 1 94.69 109 ILE A C 1
ATOM 891 O O . ILE A 1 109 ? 5.746 -5.07 -11.203 1 94.69 109 ILE A O 1
ATOM 895 N N . VAL A 1 110 ? 4.738 -3.098 -10.945 1 93.62 110 VAL A N 1
ATOM 896 C CA . VAL A 1 110 ? 5.695 -2.418 -11.805 1 93.62 110 VAL A CA 1
ATOM 897 C C . VAL A 1 110 ? 7.07 -2.396 -11.141 1 93.62 110 VAL A C 1
ATOM 899 O O . VAL A 1 110 ? 8.086 -2.67 -11.789 1 93.62 110 VAL A O 1
ATOM 902 N N . MET A 1 111 ? 7.055 -2.07 -9.859 1 94.31 111 MET A N 1
ATOM 903 C CA . MET A 1 111 ? 8.305 -2.088 -9.109 1 94.31 111 MET A CA 1
ATOM 904 C C . MET A 1 111 ? 8.93 -3.48 -9.125 1 94.31 111 MET A C 1
ATOM 906 O O . MET A 1 111 ? 10.141 -3.621 -9.305 1 94.31 111 MET A O 1
ATOM 910 N N . ALA A 1 112 ? 8.141 -4.457 -8.977 1 95.38 112 ALA A N 1
ATOM 911 C CA . ALA A 1 112 ? 8.594 -5.844 -8.945 1 95.38 112 ALA A CA 1
ATOM 912 C C . ALA A 1 112 ? 9.25 -6.234 -10.273 1 95.38 112 ALA A C 1
ATOM 914 O O . ALA A 1 112 ? 10.375 -6.742 -10.289 1 95.38 112 ALA A O 1
ATOM 915 N N . VAL A 1 113 ? 8.602 -5.965 -11.344 1 94.38 113 VAL A N 1
ATOM 916 C CA . VAL A 1 113 ? 9.078 -6.34 -12.672 1 94.38 113 VAL A CA 1
ATOM 917 C C . VAL A 1 113 ? 10.336 -5.535 -13.016 1 94.38 113 VAL A C 1
ATOM 919 O O . VAL A 1 113 ? 11.281 -6.07 -13.594 1 94.38 113 VAL A O 1
ATOM 922 N N . SER A 1 114 ? 10.312 -4.281 -12.641 1 94.88 114 SER A N 1
ATOM 923 C CA . SER A 1 114 ? 11.453 -3.412 -12.93 1 94.88 114 SER A CA 1
ATOM 924 C C . SER A 1 114 ? 12.711 -3.896 -12.219 1 94.88 114 SER A C 1
ATOM 926 O O . SER A 1 114 ? 13.789 -3.924 -12.805 1 94.88 114 SER A O 1
ATOM 928 N N . LEU A 1 115 ? 12.578 -4.266 -10.984 1 96.12 115 LEU A N 1
ATOM 929 C CA . LEU A 1 115 ? 13.719 -4.734 -10.211 1 96.12 115 LEU A CA 1
ATOM 930 C C . LEU A 1 115 ? 14.203 -6.09 -10.727 1 96.12 115 LEU A C 1
ATOM 932 O O . LEU A 1 115 ? 15.406 -6.34 -10.805 1 96.12 115 LEU A O 1
ATOM 936 N N . LEU A 1 116 ? 13.227 -6.945 -11.031 1 95.06 116 LEU A N 1
ATOM 937 C CA . LEU A 1 116 ? 13.594 -8.234 -11.609 1 95.06 116 LEU A CA 1
ATOM 938 C C . LEU A 1 116 ? 14.398 -8.039 -12.891 1 95.06 116 LEU A C 1
ATOM 940 O O . LEU A 1 116 ? 15.445 -8.664 -13.07 1 95.06 116 LEU A O 1
ATOM 944 N N . ALA A 1 117 ? 13.898 -7.176 -13.75 1 91.44 117 ALA A N 1
ATOM 945 C CA . ALA A 1 117 ? 14.586 -6.891 -15.008 1 91.44 117 ALA A CA 1
ATOM 946 C C . ALA A 1 117 ? 16 -6.367 -14.758 1 91.44 117 ALA A C 1
ATOM 948 O O . ALA A 1 117 ? 16.953 -6.77 -15.438 1 91.44 117 ALA A O 1
ATOM 949 N N . LEU A 1 118 ? 16.109 -5.496 -13.805 1 92.75 118 LEU A N 1
ATOM 950 C CA . LEU A 1 118 ? 17.422 -4.953 -13.453 1 92.75 118 LEU A CA 1
ATOM 951 C C . LEU A 1 118 ? 18.359 -6.062 -12.992 1 92.75 118 LEU A C 1
ATOM 953 O O . LEU A 1 118 ? 19.516 -6.125 -13.414 1 92.75 118 LEU A O 1
ATOM 957 N N . PHE A 1 119 ? 17.875 -6.93 -12.117 1 93.81 119 PHE A N 1
ATOM 958 C CA . PHE A 1 119 ? 18.703 -8 -11.578 1 93.81 119 PHE A CA 1
ATOM 959 C C . PHE A 1 119 ? 19.125 -8.969 -12.68 1 93.81 119 PHE A C 1
ATOM 961 O O . PHE A 1 119 ? 20.234 -9.508 -12.648 1 93.81 119 PHE A O 1
ATOM 968 N N . MET A 1 120 ? 18.25 -9.164 -13.602 1 88.69 120 MET A N 1
ATOM 969 C CA . MET A 1 120 ? 18.578 -10.031 -14.734 1 88.69 120 MET A CA 1
ATOM 970 C C . MET A 1 120 ? 19.672 -9.406 -15.594 1 88.69 120 MET A C 1
ATOM 972 O O . MET A 1 120 ? 20.594 -10.102 -16.031 1 88.69 120 MET A O 1
ATOM 976 N N . VAL A 1 121 ? 19.609 -8.172 -15.852 1 86.38 121 VAL A N 1
ATOM 977 C CA . VAL A 1 121 ? 20.562 -7.469 -16.703 1 86.38 121 VAL A CA 1
ATOM 978 C C . VAL A 1 121 ? 21.922 -7.418 -16.016 1 86.38 121 VAL A C 1
ATOM 980 O O . VAL A 1 121 ? 22.969 -7.617 -16.656 1 86.38 121 VAL A O 1
ATOM 983 N N . VAL A 1 122 ? 21.969 -7.223 -14.703 1 91.88 122 VAL A N 1
ATOM 984 C CA . VAL A 1 122 ? 23.219 -7.066 -13.969 1 91.88 122 VAL A CA 1
ATOM 985 C C . VAL A 1 122 ? 23.75 -8.438 -13.562 1 91.88 122 VAL A C 1
ATOM 987 O O . VAL A 1 122 ? 24.906 -8.562 -13.172 1 91.88 122 VAL A O 1
ATOM 990 N N . GLY A 1 123 ? 22.922 -9.508 -13.633 1 91.69 123 GLY A N 1
ATOM 991 C CA . GLY A 1 123 ? 23.359 -10.859 -13.344 1 91.69 123 GLY A CA 1
ATOM 992 C C . GLY A 1 123 ? 23.297 -11.203 -11.867 1 91.69 123 GLY A C 1
ATOM 993 O O . GLY A 1 123 ? 24.125 -11.977 -11.375 1 91.69 123 GLY A O 1
ATOM 994 N N . ILE A 1 124 ? 22.438 -10.586 -11.188 1 92.19 124 ILE A N 1
ATOM 995 C CA . ILE A 1 124 ? 22.281 -10.898 -9.766 1 92.19 124 ILE A CA 1
ATOM 996 C C . ILE A 1 124 ? 21.375 -12.109 -9.602 1 92.19 124 ILE A C 1
ATOM 998 O O . ILE A 1 124 ? 20.281 -12.156 -10.156 1 92.19 124 ILE A O 1
ATOM 1002 N N . SER A 1 125 ? 21.938 -13.109 -8.906 1 93.38 125 SER A N 1
ATOM 1003 C CA . SER A 1 125 ? 21.109 -14.281 -8.609 1 93.38 125 SER A CA 1
ATOM 1004 C C . SER A 1 125 ? 20.016 -13.953 -7.598 1 93.38 125 SER A C 1
ATOM 1006 O O . SER A 1 125 ? 20.25 -13.195 -6.652 1 93.38 125 SER A O 1
ATOM 1008 N N . LEU A 1 126 ? 18.875 -14.453 -7.812 1 94.5 126 LEU A N 1
ATOM 1009 C CA . LEU A 1 126 ? 17.75 -14.203 -6.922 1 94.5 126 LEU A CA 1
ATOM 1010 C C . LEU A 1 126 ? 17.938 -14.93 -5.598 1 94.5 126 LEU A C 1
ATOM 1012 O O . LEU A 1 126 ? 18.266 -16.125 -5.578 1 94.5 126 LEU A O 1
ATOM 1016 N N . GLY A 1 127 ? 17.828 -14.219 -4.539 1 95.44 127 GLY A N 1
ATOM 1017 C CA . GLY A 1 127 ? 18.016 -14.727 -3.188 1 95.44 127 GLY A CA 1
ATOM 1018 C C . GLY A 1 127 ? 17.984 -13.633 -2.135 1 95.44 127 GLY A C 1
ATOM 1019 O O . GLY A 1 127 ? 17.156 -12.711 -2.221 1 95.44 127 GLY A O 1
ATOM 1020 N N . PHE A 1 128 ? 18.812 -13.82 -1.13 1 95.94 128 PHE A N 1
ATOM 1021 C CA . PHE A 1 128 ? 18.828 -12.898 -0.005 1 95.94 128 PHE A CA 1
ATOM 1022 C C . PHE A 1 128 ? 19.156 -11.484 -0.47 1 95.94 128 PHE A C 1
ATOM 1024 O O . PHE A 1 128 ? 18.453 -10.531 -0.15 1 95.94 128 PHE A O 1
ATOM 1031 N N . TRP A 1 129 ? 20.141 -11.297 -1.287 1 95.81 129 TRP A N 1
ATOM 1032 C CA . TRP A 1 129 ? 20.641 -9.977 -1.648 1 95.81 129 TRP A CA 1
ATOM 1033 C C . TRP A 1 129 ? 19.656 -9.258 -2.57 1 95.81 129 TRP A C 1
ATOM 1035 O O . TRP A 1 129 ? 19.422 -8.062 -2.412 1 95.81 129 TRP A O 1
ATOM 1045 N N . SER A 1 130 ? 19.109 -9.945 -3.613 1 97 130 SER A N 1
ATOM 1046 C CA . SER A 1 130 ? 18.125 -9.32 -4.484 1 97 130 SER A CA 1
ATOM 1047 C C . SER A 1 130 ? 16.891 -8.891 -3.697 1 97 130 SER A C 1
ATOM 1049 O O . SER A 1 130 ? 16.359 -7.797 -3.912 1 97 130 SER A O 1
ATOM 1051 N N . LEU A 1 131 ? 16.531 -9.789 -2.76 1 97.75 131 LEU A N 1
ATOM 1052 C CA . LEU A 1 131 ? 15.383 -9.484 -1.913 1 97.75 131 LEU A CA 1
ATOM 1053 C C . LEU A 1 131 ? 15.664 -8.281 -1.024 1 97.75 131 LEU A C 1
ATOM 1055 O O . LEU A 1 131 ? 14.82 -7.387 -0.903 1 97.75 131 LEU A O 1
ATOM 1059 N N . LEU A 1 132 ? 16.797 -8.25 -0.403 1 97.62 132 LEU A N 1
ATOM 1060 C CA . LEU A 1 132 ? 17.172 -7.145 0.474 1 97.62 132 LEU A CA 1
ATOM 1061 C C . LEU A 1 132 ? 17.219 -5.828 -0.297 1 97.62 132 LEU A C 1
ATOM 1063 O O . LEU A 1 132 ? 16.656 -4.824 0.143 1 97.62 132 LEU A O 1
ATOM 1067 N N . LEU A 1 133 ? 17.828 -5.82 -1.418 1 97 133 LEU A N 1
ATOM 1068 C CA . LEU A 1 133 ? 17.953 -4.617 -2.23 1 97 133 LEU A CA 1
ATOM 1069 C C . LEU A 1 133 ? 16.578 -4.117 -2.67 1 97 133 LEU A C 1
ATOM 1071 O O . LEU A 1 133 ? 16.328 -2.91 -2.713 1 97 133 LEU A O 1
ATOM 1075 N N . ALA A 1 134 ? 15.734 -5.051 -3.033 1 97.44 134 ALA A N 1
ATOM 1076 C CA . ALA A 1 134 ? 14.375 -4.684 -3.445 1 97.44 134 ALA A CA 1
ATOM 1077 C C . ALA A 1 134 ? 13.617 -4.031 -2.297 1 97.44 134 ALA A C 1
ATOM 1079 O O . ALA A 1 134 ? 12.969 -2.996 -2.48 1 97.44 134 ALA A O 1
ATOM 1080 N N . HIS A 1 135 ? 13.727 -4.609 -1.148 1 97.94 135 HIS A N 1
ATOM 1081 C CA . HIS A 1 135 ? 13.023 -4.082 0.013 1 97.94 135 HIS A CA 1
ATOM 1082 C C . HIS A 1 135 ? 13.578 -2.725 0.427 1 97.94 135 HIS A C 1
ATOM 1084 O O . HIS A 1 135 ? 12.82 -1.83 0.811 1 97.94 135 HIS A O 1
ATOM 1090 N N . VAL A 1 136 ? 14.812 -2.557 0.331 1 97.69 136 VAL A N 1
ATOM 1091 C CA . VAL A 1 136 ? 15.398 -1.252 0.615 1 97.69 136 VAL A CA 1
ATOM 1092 C C . VAL A 1 136 ? 14.859 -0.216 -0.369 1 97.69 136 VAL A C 1
ATOM 1094 O O . VAL A 1 136 ? 14.516 0.902 0.023 1 97.69 136 VAL A O 1
ATOM 1097 N N . THR A 1 137 ? 14.758 -0.617 -1.569 1 95.5 137 THR A N 1
ATOM 1098 C CA . THR A 1 137 ? 14.336 0.293 -2.629 1 95.5 137 THR A CA 1
ATOM 1099 C C . THR A 1 137 ? 12.938 0.837 -2.352 1 95.5 137 THR A C 1
ATOM 1101 O O . THR A 1 137 ? 12.719 2.049 -2.396 1 95.5 137 THR A O 1
ATOM 1104 N N . PHE A 1 138 ? 12 -0.067 -2.02 1 94.56 138 PHE A N 1
ATOM 1105 C CA . PHE A 1 138 ? 10.641 0.457 -1.899 1 94.56 138 PHE A CA 1
ATOM 1106 C C . PHE A 1 138 ? 10.414 1.062 -0.519 1 94.56 138 PHE A C 1
ATOM 1108 O O . PHE A 1 138 ? 9.461 1.81 -0.312 1 94.56 138 PHE A O 1
ATOM 1115 N N . CYS A 1 139 ? 11.266 0.833 0.472 1 96.44 139 CYS A N 1
ATOM 1116 C CA . CYS A 1 139 ? 11.141 1.427 1.799 1 96.44 139 CYS A CA 1
ATOM 1117 C C . CYS A 1 139 ? 11.766 2.816 1.835 1 96.44 139 CYS A C 1
ATOM 1119 O O . CYS A 1 139 ? 11.352 3.666 2.627 1 96.44 139 CYS A O 1
ATOM 1121 N N . LEU A 1 140 ? 12.656 3.08 0.997 1 96.31 140 LEU A N 1
ATOM 1122 C CA . LEU A 1 140 ? 13.492 4.273 1.03 1 96.31 140 LEU A CA 1
ATOM 1123 C C . LEU A 1 140 ? 12.641 5.535 0.936 1 96.31 140 LEU A C 1
ATOM 1125 O O . LEU A 1 140 ? 12.766 6.438 1.77 1 96.31 140 LEU A O 1
ATOM 1129 N N . PRO A 1 141 ? 11.805 5.613 -0.065 1 94.88 141 PRO A N 1
ATOM 1130 C CA . PRO A 1 141 ? 11.023 6.844 -0.179 1 94.88 141 PRO A CA 1
ATOM 1131 C C . PRO A 1 141 ? 10.125 7.09 1.033 1 94.88 141 PRO A C 1
ATOM 1133 O O . PRO A 1 141 ? 9.922 8.242 1.436 1 94.88 141 PRO A O 1
ATOM 1136 N N . TYR A 1 142 ? 9.633 6.02 1.651 1 93.38 142 TYR A N 1
ATOM 1137 C CA . TYR A 1 142 ? 8.758 6.16 2.809 1 93.38 142 TYR A CA 1
ATOM 1138 C C . TYR A 1 142 ? 9.516 6.723 4.004 1 93.38 142 TYR A C 1
ATOM 1140 O O . TYR A 1 142 ? 9.031 7.625 4.688 1 93.38 142 TYR A O 1
ATOM 1148 N N . VAL A 1 143 ? 10.68 6.246 4.184 1 95.06 143 VAL A N 1
ATOM 1149 C CA . VAL A 1 143 ? 11.5 6.703 5.301 1 95.06 143 VAL A CA 1
ATOM 1150 C C . VAL A 1 143 ? 11.953 8.141 5.051 1 95.06 143 VAL A C 1
ATOM 1152 O O . VAL A 1 143 ? 11.898 8.977 5.957 1 95.06 143 VAL A O 1
ATOM 1155 N N . THR A 1 144 ? 12.375 8.414 3.879 1 94.69 144 THR A N 1
ATOM 1156 C CA . THR A 1 144 ? 12.883 9.742 3.537 1 94.69 144 THR A CA 1
ATOM 1157 C C . THR A 1 144 ? 11.797 10.797 3.719 1 94.69 144 THR A C 1
ATOM 1159 O O . THR A 1 144 ? 12.031 11.836 4.344 1 94.69 144 THR A O 1
ATOM 1162 N N . VAL A 1 145 ? 10.664 10.5 3.24 1 91.12 145 VAL A N 1
ATOM 1163 C CA . VAL A 1 145 ? 9.57 11.461 3.318 1 91.12 145 VAL A CA 1
ATOM 1164 C C . VAL A 1 145 ? 9.148 11.648 4.773 1 91.12 145 VAL A C 1
ATOM 1166 O O . VAL A 1 145 ? 8.859 12.766 5.207 1 91.12 145 VAL A O 1
ATOM 1169 N N . THR A 1 146 ? 9.078 10.578 5.527 1 90.81 146 THR A N 1
ATOM 1170 C CA . THR A 1 146 ? 8.688 10.641 6.93 1 90.81 146 THR A CA 1
ATOM 1171 C C . THR A 1 146 ? 9.648 11.523 7.719 1 90.81 146 THR A C 1
ATOM 1173 O O . THR A 1 146 ? 9.219 12.422 8.445 1 90.81 146 THR A O 1
ATOM 1176 N N . ILE A 1 147 ? 10.891 11.32 7.543 1 93.62 147 ILE A N 1
ATOM 1177 C CA . ILE A 1 147 ? 11.906 12.062 8.281 1 93.62 147 ILE A CA 1
ATOM 1178 C C . ILE A 1 147 ? 11.961 13.5 7.766 1 93.62 147 ILE A C 1
ATOM 1180 O O . ILE A 1 147 ? 12.039 14.445 8.555 1 93.62 147 ILE A O 1
ATOM 1184 N N . PHE A 1 148 ? 11.922 13.68 6.504 1 91.75 148 PHE A N 1
ATOM 1185 C CA . PHE A 1 148 ? 11.977 15.008 5.898 1 91.75 148 PHE A CA 1
ATOM 1186 C C . PHE A 1 148 ? 10.805 15.859 6.363 1 91.75 148 PHE A C 1
ATOM 1188 O O . PHE A 1 148 ? 10.969 17.047 6.66 1 91.75 148 PHE A O 1
ATOM 1195 N N . SER A 1 149 ? 9.633 15.281 6.352 1 88.19 149 SER A N 1
ATOM 1196 C CA . SER A 1 149 ? 8.445 16.016 6.777 1 88.19 149 SER A CA 1
ATOM 1197 C C . SER A 1 149 ? 8.578 16.484 8.219 1 88.19 149 SER A C 1
ATOM 1199 O O . SER A 1 149 ? 8.133 17.578 8.562 1 88.19 149 SER A O 1
ATOM 1201 N N . ARG A 1 150 ? 9.148 15.703 9.023 1 88.88 150 ARG A N 1
ATOM 1202 C CA . ARG A 1 150 ? 9.367 16.094 10.414 1 88.88 150 ARG A CA 1
ATOM 1203 C C . ARG A 1 150 ? 10.367 17.234 10.523 1 88.88 150 ARG A C 1
ATOM 1205 O O . ARG A 1 150 ? 10.148 18.188 11.266 1 88.88 150 ARG A O 1
ATOM 1212 N N . LEU A 1 151 ? 11.398 17.172 9.812 1 90.69 151 LEU A N 1
ATOM 1213 C CA . LEU A 1 151 ? 12.438 18.188 9.844 1 90.69 151 LEU A CA 1
ATOM 1214 C C . LEU A 1 151 ? 11.906 19.516 9.289 1 90.69 151 LEU A C 1
ATOM 1216 O O . LEU A 1 151 ? 12.234 20.578 9.812 1 90.69 151 LEU A O 1
ATOM 1220 N N . ASN A 1 152 ? 11.133 19.422 8.273 1 87 152 ASN A N 1
ATOM 1221 C CA . ASN A 1 152 ? 10.602 20.609 7.629 1 87 152 ASN A CA 1
ATOM 1222 C C . ASN A 1 152 ? 9.625 21.359 8.539 1 87 152 ASN A C 1
ATOM 1224 O O . ASN A 1 152 ? 9.305 22.516 8.289 1 87 152 ASN A O 1
ATOM 1228 N N . GLY A 1 153 ? 9.172 20.719 9.516 1 83.81 153 GLY A N 1
ATOM 1229 C CA . GLY A 1 153 ? 8.297 21.359 10.477 1 83.81 153 GLY A CA 1
ATOM 1230 C C . GLY A 1 153 ? 9.031 22.281 11.445 1 83.81 153 GLY A C 1
ATOM 1231 O O . GLY A 1 153 ? 8.414 23.094 12.117 1 83.81 153 GLY A O 1
ATOM 1232 N N . PHE A 1 154 ? 10.297 22.219 11.367 1 83.94 154 PHE A N 1
ATOM 1233 C CA . PHE A 1 154 ? 11.094 23 12.312 1 83.94 154 PHE A CA 1
ATOM 1234 C C . PHE A 1 154 ? 11.672 24.234 1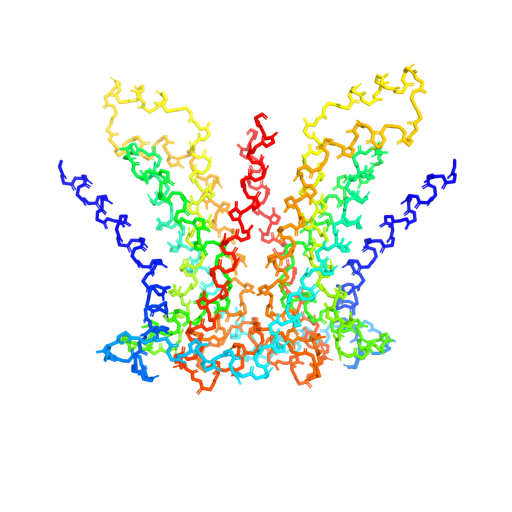1.625 1 83.94 154 PHE A C 1
ATOM 1236 O O . PHE A 1 154 ? 11.914 24.219 10.414 1 83.94 154 PHE A O 1
ATOM 1243 N N . ASP A 1 155 ? 11.828 25.234 12.383 1 77.81 155 ASP A N 1
ATOM 1244 C CA . ASP A 1 155 ? 12.32 26.516 11.906 1 77.81 155 ASP A CA 1
ATOM 1245 C C . ASP A 1 155 ? 13.797 26.438 11.547 1 77.81 155 ASP A C 1
ATOM 1247 O O . ASP A 1 155 ? 14.625 26.078 12.375 1 77.81 155 ASP A O 1
ATOM 1251 N N . SER A 1 156 ? 14.078 26.781 10.391 1 77.5 156 SER A N 1
ATOM 1252 C CA . SER A 1 156 ? 15.461 26.781 9.922 1 77.5 156 SER A CA 1
ATOM 1253 C C . SER A 1 156 ? 16.281 27.859 10.625 1 77.5 156 SER A C 1
ATOM 1255 O O . SER A 1 156 ? 17.516 27.828 10.602 1 77.5 156 SER A O 1
ATOM 1257 N N . ARG A 1 157 ? 15.594 28.688 11.25 1 81.25 157 ARG A N 1
ATOM 1258 C CA . ARG A 1 157 ? 16.281 29.766 11.945 1 81.25 157 ARG A CA 1
ATOM 1259 C C . ARG A 1 157 ? 17.156 29.234 13.062 1 81.25 157 ARG A C 1
ATOM 1261 O O . ARG A 1 157 ? 18.188 29.828 13.391 1 81.25 157 ARG A O 1
ATOM 1268 N N . MET A 1 158 ? 16.703 28.125 13.609 1 83.5 158 MET A N 1
ATOM 1269 C CA . MET A 1 158 ? 17.5 27.5 14.664 1 83.5 158 MET A CA 1
ATOM 1270 C C . MET A 1 158 ? 18.859 27.078 14.141 1 83.5 158 MET A C 1
ATOM 1272 O O . MET A 1 158 ? 19.875 27.203 14.828 1 83.5 158 MET A O 1
ATOM 1276 N N . LEU A 1 159 ? 18.891 26.688 12.984 1 84 159 LEU A N 1
ATOM 1277 C CA . LEU A 1 159 ? 20.141 26.25 12.367 1 84 159 LEU A CA 1
ATOM 1278 C C . LEU A 1 159 ? 21.047 27.453 12.062 1 84 159 LEU A C 1
ATOM 1280 O O . LEU A 1 159 ? 22.266 27.391 12.266 1 84 159 LEU A O 1
ATOM 1284 N N . GLU A 1 160 ? 20.469 28.484 11.664 1 84.62 160 GLU A N 1
ATOM 1285 C CA . GLU A 1 160 ? 21.203 29.719 11.375 1 84.62 160 GLU A CA 1
ATOM 1286 C C . GLU A 1 160 ? 21.812 30.297 12.648 1 84.62 160 GLU A C 1
ATOM 1288 O O . GLU A 1 160 ? 22.938 30.781 12.641 1 84.62 160 GLU A O 1
ATOM 1293 N N . ALA A 1 161 ? 21 30.203 13.586 1 88.44 161 ALA A N 1
ATOM 1294 C CA . ALA A 1 161 ? 21.484 30.719 14.875 1 88.44 161 ALA A CA 1
ATOM 1295 C C . ALA A 1 161 ? 22.688 29.906 15.367 1 88.44 161 ALA A C 1
ATOM 1297 O O . ALA A 1 161 ? 23.641 30.469 15.906 1 88.44 161 ALA A O 1
ATOM 1298 N N . ALA A 1 162 ? 22.625 28.641 15.195 1 89.31 162 ALA A N 1
ATOM 1299 C CA . ALA A 1 162 ? 23.734 27.781 15.617 1 89.31 162 ALA A CA 1
ATOM 1300 C C . ALA A 1 162 ? 25 28.062 14.805 1 89.31 162 ALA A C 1
ATOM 1302 O O . ALA A 1 162 ? 26.094 28.078 15.359 1 89.31 162 ALA A O 1
ATOM 1303 N N . LYS A 1 163 ? 24.828 28.312 13.586 1 87.12 163 LYS A N 1
ATOM 1304 C CA . LYS A 1 163 ? 25.969 28.656 12.727 1 87.12 163 LYS A CA 1
ATOM 1305 C C . LYS A 1 163 ? 26.562 30 13.133 1 87.12 163 LYS A C 1
ATOM 1307 O O . LYS A 1 163 ? 27.781 30.156 13.125 1 87.12 163 LYS A O 1
ATOM 1312 N N . ASP A 1 164 ? 25.688 30.859 13.461 1 90.5 164 ASP A N 1
ATOM 1313 C CA . ASP A 1 164 ? 26.141 32.188 13.891 1 90.5 164 ASP A CA 1
ATOM 1314 C C . ASP A 1 164 ? 26.938 32.094 15.188 1 90.5 164 ASP A C 1
ATOM 1316 O O . ASP A 1 164 ? 27.859 32.875 15.414 1 90.5 164 ASP A O 1
ATOM 1320 N N . LEU A 1 165 ? 26.688 31.125 15.984 1 92.5 165 LEU A N 1
ATOM 1321 C CA . LEU A 1 165 ? 27.375 30.922 17.25 1 92.5 165 LEU A CA 1
ATOM 1322 C C . LEU A 1 165 ? 28.656 30.125 17.062 1 92.5 165 LEU A C 1
ATOM 1324 O O . LEU A 1 165 ? 29.391 29.875 18.016 1 92.5 165 LEU A O 1
ATOM 1328 N N . GLY A 1 166 ? 28.906 29.719 15.859 1 90.62 166 GLY A N 1
ATOM 1329 C CA . GLY A 1 166 ? 30.156 29.062 15.516 1 90.62 166 GLY A CA 1
ATOM 1330 C C . GLY A 1 166 ? 30.094 27.562 15.609 1 90.62 166 GLY A C 1
ATOM 1331 O O . GLY A 1 166 ? 31.125 26.891 15.672 1 90.62 166 GLY A O 1
ATOM 1332 N N . ALA A 1 167 ? 28.906 27.078 15.688 1 90.81 167 ALA A N 1
ATOM 1333 C CA . ALA A 1 167 ? 28.766 25.625 15.766 1 90.81 167 ALA A CA 1
ATOM 1334 C C . ALA A 1 167 ? 29.219 24.953 14.469 1 90.81 167 ALA A C 1
ATOM 1336 O O . ALA A 1 167 ? 28.953 25.453 13.383 1 90.81 167 ALA A O 1
ATOM 1337 N N . SER A 1 168 ? 29.969 23.844 14.625 1 91.81 168 SER A N 1
ATOM 1338 C CA . SER A 1 168 ? 30.422 23.078 13.461 1 91.81 168 SER A CA 1
ATOM 1339 C C . SER A 1 168 ? 29.281 22.281 12.836 1 91.81 168 SER A C 1
ATOM 1341 O O . SER A 1 168 ? 28.234 22.109 13.461 1 91.81 168 SER A O 1
ATOM 1343 N N . GLU A 1 169 ? 29.484 21.812 11.633 1 85.56 169 GLU A N 1
ATOM 1344 C CA . GLU A 1 169 ? 28.484 21.016 10.945 1 85.56 169 GLU A CA 1
ATOM 1345 C C . GLU A 1 169 ? 28.188 19.719 11.695 1 85.56 169 GLU A C 1
ATOM 1347 O O . GLU A 1 169 ? 27.047 19.281 11.758 1 85.56 169 GLU A O 1
ATOM 1352 N N . VAL A 1 170 ? 29.188 19.156 12.195 1 90 170 VAL A N 1
ATOM 1353 C CA . VAL A 1 170 ? 29.047 17.906 12.922 1 90 170 VAL A CA 1
ATOM 1354 C C . VAL A 1 170 ? 28.25 18.141 14.203 1 90 170 VAL A C 1
ATOM 1356 O O . VAL A 1 170 ? 27.422 17.312 14.594 1 90 170 VAL A O 1
ATOM 1359 N N . THR A 1 171 ? 28.469 19.312 14.828 1 91.44 171 THR A N 1
ATOM 1360 C CA . THR A 1 171 ? 27.75 19.656 16.047 1 91.44 171 THR A CA 1
ATOM 1361 C C . THR A 1 171 ? 26.281 19.906 15.75 1 91.44 171 THR A C 1
ATOM 1363 O O . THR A 1 171 ? 25.406 19.453 16.5 1 91.44 171 THR A O 1
ATOM 1366 N N . ILE A 1 172 ? 26.031 20.562 14.695 1 90.19 172 ILE A N 1
ATOM 1367 C CA . ILE A 1 172 ? 24.656 20.859 14.297 1 90.19 172 ILE A CA 1
ATOM 1368 C C . ILE A 1 172 ? 23.938 19.547 13.984 1 90.19 172 ILE A C 1
ATOM 1370 O O . ILE A 1 172 ? 22.797 19.344 14.414 1 90.19 172 ILE A O 1
ATOM 1374 N N . LEU A 1 173 ? 24.594 18.641 13.32 1 90 173 LEU A N 1
ATOM 1375 C CA . LEU A 1 173 ? 24 17.359 12.945 1 90 173 LEU A CA 1
ATOM 1376 C C . LEU A 1 173 ? 23.75 16.5 14.18 1 90 173 LEU A C 1
ATOM 1378 O O . LEU A 1 173 ? 22.641 15.977 14.352 1 90 173 LEU A O 1
ATOM 1382 N N . ARG A 1 174 ? 24.641 16.406 15 1 92.06 174 ARG A N 1
ATOM 1383 C CA . ARG A 1 174 ? 24.594 15.484 16.125 1 92.06 174 ARG A CA 1
ATOM 1384 C C . ARG A 1 174 ? 23.734 16.047 17.266 1 92.06 174 ARG A C 1
ATOM 1386 O O . ARG A 1 174 ? 23.016 15.312 17.938 1 92.06 174 ARG A O 1
ATOM 1393 N N . LYS A 1 175 ? 23.734 17.391 17.438 1 92.81 175 LYS A N 1
ATOM 1394 C CA . LYS A 1 175 ? 23.109 17.969 18.625 1 92.81 175 LYS A CA 1
ATOM 1395 C C . LYS A 1 175 ? 21.781 18.625 18.297 1 92.81 175 LYS A C 1
ATOM 1397 O O . LYS A 1 175 ? 20.969 18.875 19.188 1 92.81 175 LYS A O 1
ATOM 1402 N N . ILE A 1 176 ? 21.562 18.891 17.078 1 91.94 176 ILE A N 1
ATOM 1403 C CA . ILE A 1 176 ? 20.344 19.609 16.75 1 91.94 176 ILE A CA 1
ATOM 1404 C C . ILE A 1 176 ? 19.484 18.766 15.812 1 91.94 176 ILE A C 1
ATOM 1406 O O . ILE A 1 176 ? 18.422 18.281 16.188 1 91.94 176 ILE A O 1
ATOM 1410 N N . ILE A 1 177 ? 20.016 18.422 14.68 1 92.38 177 ILE A N 1
ATOM 1411 C CA . ILE A 1 177 ? 19.219 17.797 13.625 1 92.38 177 ILE A CA 1
ATOM 1412 C C . ILE A 1 177 ? 18.844 16.375 14.031 1 92.38 177 ILE A C 1
ATOM 1414 O O . ILE A 1 177 ? 17.672 15.977 13.938 1 92.38 177 ILE A O 1
ATOM 1418 N N . LEU A 1 178 ? 19.812 15.586 14.516 1 93 178 LEU A N 1
ATOM 1419 C CA . LEU A 1 178 ? 19.578 14.18 14.82 1 93 178 LEU A CA 1
ATOM 1420 C C . LEU A 1 178 ? 18.562 14.031 15.945 1 93 178 LEU A C 1
ATOM 1422 O O . LEU A 1 178 ? 17.625 13.234 15.844 1 93 178 LEU A O 1
ATOM 1426 N N . PRO A 1 179 ? 18.734 14.781 16.969 1 92.06 179 PRO A N 1
ATOM 1427 C CA . PRO A 1 179 ? 17.719 14.695 18.031 1 92.06 179 PRO A CA 1
ATOM 1428 C C . PRO A 1 179 ? 16.344 15.109 17.547 1 92.06 179 PRO A C 1
ATOM 1430 O O . PRO A 1 179 ? 15.336 14.531 17.969 1 92.06 179 PRO A O 1
ATOM 1433 N N . LEU A 1 180 ? 16.266 16.109 16.75 1 90.06 180 LEU A N 1
ATOM 1434 C CA . LEU A 1 180 ? 14.992 16.562 16.188 1 90.06 180 LEU A CA 1
ATOM 1435 C C . LEU A 1 180 ? 14.383 15.492 15.289 1 90.06 180 LEU A C 1
ATOM 1437 O O . LEU A 1 180 ? 13.156 15.344 15.234 1 90.06 180 LEU A O 1
ATOM 1441 N N . ALA A 1 181 ? 15.227 14.727 14.633 1 93.5 181 ALA A N 1
ATOM 1442 C CA . ALA A 1 181 ? 14.773 13.75 13.648 1 93.5 181 ALA A CA 1
ATOM 1443 C C . ALA A 1 181 ? 14.516 12.391 14.305 1 93.5 181 ALA A C 1
ATOM 1445 O O . ALA A 1 181 ? 13.883 11.516 13.711 1 93.5 181 ALA A O 1
ATOM 1446 N N . LEU A 1 182 ? 14.992 12.172 15.461 1 93.94 182 LEU A N 1
ATOM 1447 C CA . LEU A 1 182 ? 15.055 10.859 16.094 1 93.94 182 LEU A CA 1
ATOM 1448 C C . LEU A 1 182 ? 13.672 10.219 16.156 1 93.94 182 LEU A C 1
ATOM 1450 O O . LEU A 1 182 ? 13.508 9.047 15.797 1 93.94 182 LEU A O 1
ATOM 1454 N N . PRO A 1 183 ? 12.641 10.922 16.578 1 91.94 183 PRO A N 1
ATOM 1455 C CA . PRO A 1 183 ? 11.32 10.289 16.594 1 91.94 183 PRO A CA 1
ATOM 1456 C C . PRO A 1 183 ? 10.867 9.828 15.211 1 91.94 183 PRO A C 1
ATOM 1458 O O . PRO A 1 183 ? 10.297 8.742 15.07 1 91.94 183 PRO A O 1
ATOM 1461 N N . ALA A 1 184 ? 11.086 10.664 14.273 1 93.44 184 ALA A N 1
ATOM 1462 C CA . ALA A 1 184 ? 10.719 10.312 12.898 1 93.44 184 ALA A CA 1
ATOM 1463 C C . ALA A 1 184 ? 11.578 9.164 12.383 1 93.44 184 ALA A C 1
ATOM 1465 O O . ALA A 1 184 ? 11.109 8.336 11.594 1 93.44 184 ALA A O 1
ATOM 1466 N N . VAL A 1 185 ? 12.812 9.109 12.805 1 96.25 185 VAL A N 1
ATOM 1467 C CA . VAL A 1 185 ? 13.719 8.031 12.414 1 96.25 185 VAL A CA 1
ATOM 1468 C C . VAL A 1 185 ? 13.188 6.703 12.961 1 96.25 185 VAL A C 1
ATOM 1470 O O . VAL A 1 185 ? 13.109 5.715 12.219 1 96.25 185 VAL A O 1
ATOM 1473 N N . VAL A 1 186 ? 12.828 6.719 14.172 1 95.19 186 VAL A N 1
ATOM 1474 C CA . VAL A 1 186 ? 12.305 5.512 14.805 1 95.19 186 VAL A CA 1
ATOM 1475 C C . VAL A 1 186 ? 11 5.102 14.133 1 95.19 186 VAL A C 1
ATOM 1477 O O . VAL A 1 186 ? 10.797 3.932 13.805 1 95.19 186 VAL A O 1
ATOM 1480 N N . SER A 1 187 ? 10.102 6.062 13.906 1 92.25 187 SER A N 1
ATOM 1481 C CA . SER A 1 187 ? 8.836 5.781 13.25 1 92.25 187 SER A CA 1
ATOM 1482 C C . SER A 1 187 ? 9.047 5.289 11.828 1 92.25 187 SER A C 1
ATOM 1484 O O . SER A 1 187 ? 8.359 4.375 11.367 1 92.25 187 SER A O 1
ATOM 1486 N N . GLY A 1 188 ? 9.984 5.969 11.164 1 93.38 188 GLY A N 1
ATOM 1487 C CA . GLY A 1 188 ? 10.312 5.539 9.82 1 93.38 188 GLY A CA 1
ATOM 1488 C C . GLY A 1 188 ? 10.867 4.129 9.758 1 93.38 188 GLY A C 1
ATOM 1489 O O . GLY A 1 188 ? 10.539 3.369 8.844 1 93.38 188 GLY A O 1
ATOM 1490 N N . TRP A 1 189 ? 11.664 3.816 10.734 1 96.88 189 TRP A N 1
ATOM 1491 C CA . TRP A 1 189 ? 12.219 2.467 10.82 1 96.88 189 TRP A CA 1
ATOM 1492 C C . TRP A 1 189 ? 11.109 1.439 11.031 1 96.88 189 TRP A C 1
ATOM 1494 O O . TRP A 1 189 ? 11.07 0.415 10.344 1 96.88 189 TRP A O 1
ATOM 1504 N N . LEU A 1 190 ? 10.25 1.71 11.93 1 94.31 190 LEU A N 1
ATOM 1505 C CA . LEU A 1 190 ? 9.156 0.793 12.234 1 94.31 190 LEU A CA 1
ATOM 1506 C C . LEU A 1 190 ? 8.227 0.642 11.039 1 94.31 190 LEU A C 1
ATOM 1508 O O . LEU A 1 190 ? 7.766 -0.463 10.742 1 94.31 190 LEU A O 1
ATOM 1512 N N . LEU A 1 191 ? 7.957 1.767 10.406 1 90.69 191 LEU A N 1
ATOM 1513 C CA . LEU A 1 191 ? 7.125 1.735 9.211 1 90.69 191 LEU A CA 1
ATOM 1514 C C . LEU A 1 191 ? 7.762 0.877 8.125 1 90.69 191 LEU A C 1
ATOM 1516 O O . LEU A 1 191 ? 7.094 0.039 7.516 1 90.69 191 LEU A O 1
ATOM 1520 N N . SER A 1 192 ? 9.031 1.101 7.91 1 95.69 192 SER A N 1
ATOM 1521 C CA . SER A 1 192 ? 9.758 0.333 6.902 1 95.69 192 SER A CA 1
ATOM 1522 C C . SER A 1 192 ? 9.781 -1.152 7.25 1 95.69 192 SER A C 1
ATOM 1524 O O . SER A 1 192 ? 9.656 -2.004 6.367 1 95.69 192 SER A O 1
ATOM 1526 N N . PHE A 1 193 ? 9.969 -1.451 8.516 1 96.62 193 PHE A N 1
ATOM 1527 C CA . PHE A 1 193 ? 9.945 -2.832 8.984 1 96.62 193 PHE A CA 1
ATOM 1528 C C . PHE A 1 193 ? 8.602 -3.486 8.68 1 96.62 193 PHE A C 1
ATOM 1530 O O . PHE A 1 193 ? 8.555 -4.609 8.172 1 96.62 193 PHE A O 1
ATOM 1537 N N . THR A 1 194 ? 7.574 -2.809 8.914 1 92.5 194 THR A N 1
ATOM 1538 C CA . THR A 1 194 ? 6.227 -3.33 8.711 1 92.5 194 THR A CA 1
ATOM 1539 C C . THR A 1 194 ? 5.949 -3.545 7.227 1 92.5 194 THR A C 1
ATOM 1541 O O . THR A 1 194 ? 5.406 -4.582 6.836 1 92.5 194 THR A O 1
ATOM 1544 N N . ILE A 1 195 ? 6.305 -2.58 6.418 1 92.62 195 ILE A N 1
ATOM 1545 C CA . ILE A 1 195 ? 6.062 -2.648 4.98 1 92.62 195 ILE A CA 1
ATOM 1546 C C . ILE A 1 195 ? 6.832 -3.822 4.379 1 92.62 195 ILE A C 1
ATOM 1548 O O . ILE A 1 195 ? 6.301 -4.555 3.541 1 92.62 195 ILE A O 1
ATOM 1552 N N . SER A 1 196 ? 8.047 -3.965 4.809 1 96.25 196 SER A N 1
ATOM 1553 C CA . SER A 1 196 ? 8.875 -5.07 4.34 1 96.25 196 SER A CA 1
ATOM 1554 C C . SER A 1 196 ? 8.32 -6.414 4.805 1 96.25 196 SER A C 1
ATOM 1556 O O . SE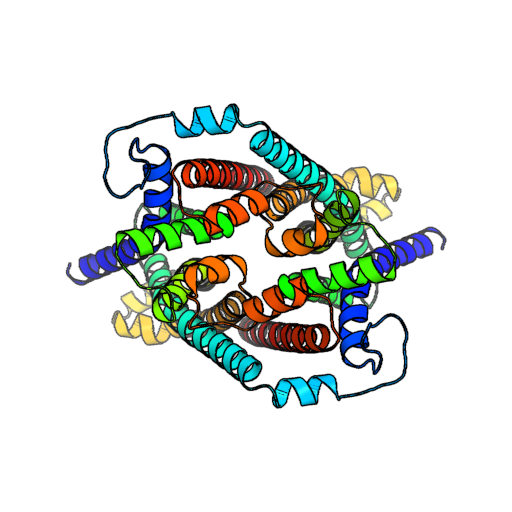R A 1 196 ? 8.312 -7.383 4.047 1 96.25 196 SER A O 1
ATOM 1558 N N . LEU A 1 197 ? 7.863 -6.453 5.969 1 94.31 197 LEU A N 1
ATOM 1559 C CA . LEU A 1 197 ? 7.379 -7.695 6.562 1 94.31 197 LEU A CA 1
ATOM 1560 C C . LEU A 1 197 ? 6.168 -8.227 5.801 1 94.31 197 LEU A C 1
ATOM 1562 O O . LEU A 1 197 ? 5.977 -9.438 5.699 1 94.31 197 LEU A O 1
ATOM 1566 N N . ASP A 1 198 ? 5.434 -7.41 5.227 1 92.56 198 ASP A N 1
ATOM 1567 C CA . ASP A 1 198 ? 4.152 -7.859 4.688 1 92.56 198 ASP A CA 1
ATOM 1568 C C . ASP A 1 198 ? 4.18 -7.883 3.158 1 92.56 198 ASP A C 1
ATOM 1570 O O . ASP A 1 198 ? 3.172 -8.195 2.521 1 92.56 198 ASP A O 1
ATOM 1574 N N . ASP A 1 199 ? 5.27 -7.629 2.57 1 96.31 199 ASP A N 1
ATOM 1575 C CA . ASP A 1 199 ? 5.328 -7.531 1.116 1 96.31 199 ASP A CA 1
ATOM 1576 C C . ASP A 1 199 ? 5.195 -8.906 0.465 1 96.31 199 ASP A C 1
ATOM 1578 O O . ASP A 1 199 ? 5.863 -9.859 0.873 1 96.31 199 ASP A O 1
ATOM 1582 N N . VAL A 1 200 ? 4.387 -8.992 -0.546 1 96.56 200 VAL A N 1
ATOM 1583 C CA . VAL A 1 200 ? 4.188 -10.234 -1.291 1 96.56 200 VAL A CA 1
ATOM 1584 C C . VAL A 1 200 ? 4.574 -10.023 -2.754 1 96.56 200 VAL A C 1
ATOM 1586 O O . VAL A 1 200 ? 5.293 -10.844 -3.334 1 96.56 200 VAL A O 1
ATOM 1589 N N . VAL A 1 201 ? 4.25 -8.938 -3.305 1 96.75 201 VAL A N 1
ATOM 1590 C CA . VAL A 1 201 ? 4.293 -8.75 -4.75 1 96.75 201 VAL A CA 1
ATOM 1591 C C . VAL A 1 201 ? 5.746 -8.648 -5.215 1 96.75 201 VAL A C 1
ATOM 1593 O O . VAL A 1 201 ? 6.199 -9.445 -6.035 1 96.75 201 VAL A O 1
ATOM 1596 N N . VAL A 1 202 ? 6.457 -7.77 -4.613 1 96.75 202 VAL A N 1
ATOM 1597 C CA . VAL A 1 202 ? 7.844 -7.582 -5.027 1 96.75 202 VAL A CA 1
ATOM 1598 C C . VAL A 1 202 ? 8.664 -8.82 -4.664 1 96.75 202 VAL A C 1
ATOM 1600 O O . VAL A 1 202 ? 9.445 -9.312 -5.477 1 96.75 202 VAL A O 1
ATOM 1603 N N . SER A 1 203 ? 8.414 -9.352 -3.52 1 97.25 203 SER A N 1
ATOM 1604 C CA . SER A 1 203 ? 9.148 -10.508 -3.025 1 97.25 203 SER A CA 1
ATOM 1605 C C . SER A 1 203 ? 8.922 -11.727 -3.912 1 97.25 203 SER A C 1
ATOM 1607 O O . SER A 1 203 ? 9.82 -12.555 -4.07 1 97.25 203 SER A O 1
ATOM 1609 N N . SER A 1 204 ? 7.797 -11.852 -4.508 1 96.12 204 SER A N 1
ATOM 1610 C CA . SER A 1 204 ? 7.465 -13.016 -5.328 1 96.12 204 SER A CA 1
ATOM 1611 C C . SER A 1 204 ? 8.367 -13.102 -6.555 1 96.12 204 SER A C 1
ATOM 1613 O O . SER A 1 204 ? 8.57 -14.188 -7.109 1 96.12 204 SER A O 1
ATOM 1615 N N . PHE A 1 205 ? 8.945 -12 -6.887 1 95.25 205 PHE A N 1
ATOM 1616 C CA . PHE A 1 205 ? 9.703 -12.008 -8.141 1 95.25 205 PHE A CA 1
ATOM 1617 C C . PHE A 1 205 ? 11.195 -11.93 -7.867 1 95.25 205 PHE A C 1
ATOM 1619 O O . PHE A 1 205 ? 12.008 -12.258 -8.734 1 95.25 205 PHE A O 1
ATOM 1626 N N . VAL A 1 206 ? 11.539 -11.555 -6.629 1 95.25 206 VAL A N 1
ATOM 1627 C CA . VAL A 1 206 ? 12.953 -11.266 -6.445 1 95.25 206 VAL A CA 1
ATOM 1628 C C . VAL A 1 206 ? 13.539 -12.188 -5.383 1 95.25 206 VAL A C 1
ATOM 1630 O O . VAL A 1 206 ? 14.734 -12.125 -5.086 1 95.25 206 VAL A O 1
ATOM 1633 N N . SER A 1 207 ? 12.867 -13.023 -4.488 1 91.44 207 SER A N 1
ATOM 1634 C CA . SER A 1 207 ? 13.336 -13.898 -3.42 1 91.44 207 SER A CA 1
ATOM 1635 C C . SER A 1 207 ? 14 -15.156 -3.979 1 91.44 207 SER A C 1
ATOM 1637 O O . SER A 1 207 ? 14.992 -15.633 -3.428 1 91.44 207 SER A O 1
ATOM 1639 N N . GLY A 1 208 ? 14.039 -15.688 -5.047 1 85.56 208 GLY A N 1
ATOM 1640 C CA . GLY A 1 208 ? 14.539 -16.953 -5.551 1 85.56 208 GLY A CA 1
ATOM 1641 C C . GLY A 1 208 ? 13.977 -18.156 -4.805 1 85.56 208 GLY A C 1
ATOM 1642 O O . GLY A 1 208 ? 13.398 -18.016 -3.729 1 85.56 208 GLY A O 1
ATOM 1643 N N . VAL A 1 209 ? 14.172 -19.375 -5.172 1 83.12 209 VAL A N 1
ATOM 1644 C CA . VAL A 1 209 ? 13.617 -20.609 -4.641 1 83.12 209 VAL A CA 1
ATOM 1645 C C . VAL A 1 209 ? 14.281 -20.953 -3.309 1 83.12 209 VAL A C 1
ATOM 1647 O O . VAL A 1 209 ? 13.68 -21.594 -2.449 1 83.12 209 VAL A O 1
ATOM 1650 N N . SER A 1 210 ? 15.438 -20.391 -3.092 1 85.69 210 SER A N 1
ATOM 1651 C CA . SER A 1 210 ? 16.234 -20.797 -1.934 1 85.69 210 SER A CA 1
ATOM 1652 C C . SER A 1 210 ? 15.953 -19.891 -0.736 1 85.69 210 SER A C 1
ATOM 1654 O O . SER A 1 210 ? 16.391 -20.172 0.379 1 85.69 210 SER A O 1
ATOM 1656 N N . TYR A 1 211 ? 15.25 -18.844 -0.895 1 92.81 211 TYR A N 1
ATOM 1657 C CA . TYR A 1 211 ? 15.008 -17.906 0.191 1 92.81 211 TYR A CA 1
ATOM 1658 C C . TYR A 1 211 ? 13.555 -17.469 0.22 1 92.81 211 TYR A C 1
ATOM 1660 O O . TYR A 1 211 ? 13.18 -16.484 -0.429 1 92.81 211 TYR A O 1
ATOM 1668 N N . GLU A 1 212 ? 12.859 -18.156 1.019 1 93.56 212 GLU A N 1
ATOM 1669 C CA . GLU A 1 212 ? 11.43 -17.875 1.09 1 93.56 212 GLU A CA 1
ATOM 1670 C C . GLU A 1 212 ? 11.078 -17.125 2.375 1 93.56 212 GLU A C 1
ATOM 1672 O O . GLU A 1 212 ? 11.602 -17.438 3.445 1 93.56 212 GLU A O 1
ATOM 1677 N N . ILE A 1 213 ? 10.156 -16.125 2.221 1 95.69 213 ILE A N 1
ATOM 1678 C CA . ILE A 1 213 ? 9.68 -15.383 3.383 1 95.69 213 ILE A CA 1
ATOM 1679 C C . ILE A 1 213 ? 8.242 -15.789 3.705 1 95.69 213 ILE A C 1
ATOM 1681 O O . ILE A 1 213 ? 7.594 -16.484 2.912 1 95.69 213 ILE A O 1
ATOM 1685 N N . LEU A 1 214 ? 7.816 -15.359 4.793 1 93.88 214 LEU A N 1
ATOM 1686 C CA . LEU A 1 214 ? 6.562 -15.836 5.367 1 93.88 214 LEU A CA 1
ATOM 1687 C C . LEU A 1 214 ? 5.383 -15.469 4.473 1 93.88 214 LEU A C 1
ATOM 1689 O O . LEU A 1 214 ? 4.543 -16.328 4.168 1 93.88 214 LEU A O 1
ATOM 1693 N N . PRO A 1 215 ? 5.25 -14.227 3.98 1 95.38 215 PRO A N 1
ATOM 1694 C CA . PRO A 1 215 ? 4.105 -13.891 3.131 1 95.38 215 PRO A CA 1
ATOM 1695 C C . PRO A 1 215 ? 4.039 -14.75 1.868 1 95.38 215 PRO A C 1
ATOM 1697 O O . PRO A 1 215 ? 2.945 -15.094 1.409 1 95.38 215 PRO A O 1
ATOM 1700 N N . LEU A 1 216 ? 5.148 -15.133 1.333 1 95.19 216 LEU A N 1
ATOM 1701 C CA . LEU A 1 216 ? 5.168 -15.977 0.146 1 95.19 216 LEU A CA 1
ATOM 1702 C C . LEU A 1 216 ? 4.73 -17.391 0.485 1 95.19 216 LEU A C 1
ATOM 1704 O O . LEU A 1 216 ? 4.062 -18.047 -0.317 1 95.19 216 LEU A O 1
ATOM 1708 N N . ARG A 1 217 ? 5.191 -17.844 1.608 1 93.38 217 ARG A N 1
ATOM 1709 C CA . ARG A 1 217 ? 4.758 -19.172 2.049 1 93.38 217 ARG A CA 1
ATOM 1710 C C . ARG A 1 217 ? 3.246 -19.219 2.246 1 93.38 217 ARG A C 1
ATOM 1712 O O . ARG A 1 217 ? 2.59 -20.172 1.832 1 93.38 217 ARG A O 1
ATOM 1719 N N . ILE A 1 218 ? 2.688 -18.219 2.873 1 93.38 218 ILE A N 1
ATOM 1720 C CA . ILE A 1 218 ? 1.24 -18.125 3.039 1 93.38 218 ILE A CA 1
ATOM 1721 C C . ILE A 1 218 ? 0.565 -18.094 1.67 1 93.38 218 ILE A C 1
ATOM 1723 O O . ILE A 1 218 ? -0.406 -18.828 1.433 1 93.38 218 ILE A O 1
ATOM 1727 N N . PHE A 1 219 ? 1.135 -17.312 0.813 1 94.44 219 PHE A N 1
ATOM 1728 C CA . PHE A 1 219 ? 0.607 -17.156 -0.538 1 94.44 219 PHE A CA 1
ATOM 1729 C C . PHE A 1 219 ? 0.539 -18.5 -1.246 1 94.44 219 PHE A C 1
ATOM 1731 O O . PHE A 1 219 ? -0.472 -18.828 -1.871 1 94.44 219 PHE A O 1
ATOM 1738 N N . SER A 1 220 ? 1.559 -19.281 -1.092 1 92.69 220 SER A N 1
ATOM 1739 C CA . SER A 1 220 ? 1.648 -20.578 -1.743 1 92.69 220 SER A CA 1
ATOM 1740 C C . SER A 1 220 ? 0.701 -21.578 -1.099 1 92.69 220 SER A C 1
ATOM 1742 O O . SER A 1 220 ? 0.065 -22.375 -1.794 1 92.69 220 SER A O 1
ATOM 1744 N N . LEU A 1 221 ? 0.55 -21.562 0.204 1 92.31 221 LEU A N 1
ATOM 1745 C CA . LEU A 1 221 ? -0.295 -22.5 0.927 1 92.31 221 LEU A CA 1
ATOM 1746 C C . LEU A 1 221 ? -1.771 -22.25 0.64 1 92.31 221 LEU A C 1
ATOM 1748 O O . LEU A 1 221 ? -2.564 -23.188 0.545 1 92.31 221 LEU A O 1
ATOM 1752 N N . VAL A 1 222 ? -2.07 -21.031 0.489 1 91 222 VAL A N 1
ATOM 1753 C CA . VAL A 1 222 ? -3.469 -20.672 0.266 1 91 222 VAL A CA 1
ATOM 1754 C C . VAL A 1 222 ? -3.906 -21.141 -1.119 1 91 222 VAL A C 1
ATOM 1756 O O . VAL A 1 222 ? -5.078 -21.453 -1.33 1 91 222 VAL A O 1
ATOM 1759 N N . LYS A 1 223 ? -3.041 -21.141 -2.051 1 88.75 223 LYS A N 1
ATOM 1760 C CA . LYS A 1 223 ? -3.365 -21.594 -3.402 1 88.75 223 LYS A CA 1
ATOM 1761 C C . LYS A 1 223 ? -3.766 -23.062 -3.414 1 88.75 223 LYS A C 1
ATOM 1763 O O . LYS A 1 223 ? -4.48 -23.5 -4.312 1 88.75 223 LYS A O 1
ATOM 1768 N N . THR A 1 224 ? -3.346 -23.797 -2.428 1 87.62 224 THR A N 1
ATOM 1769 C CA . THR A 1 224 ? -3.723 -25.203 -2.328 1 87.62 224 THR A CA 1
ATOM 1770 C C . THR A 1 224 ? -4.984 -25.359 -1.482 1 87.62 224 THR A C 1
ATOM 1772 O O . THR A 1 224 ? -5.617 -26.422 -1.503 1 87.62 224 THR A O 1
ATOM 1775 N N . GLY A 1 225 ? -5.277 -24.359 -0.731 1 85.94 225 GLY A N 1
ATOM 1776 C CA . GLY A 1 225 ? -6.48 -24.344 0.086 1 85.94 225 GLY A CA 1
ATOM 1777 C C . GLY A 1 225 ? -6.32 -23.578 1.382 1 85.94 225 GLY A C 1
ATOM 1778 O O . GLY A 1 225 ? -5.199 -23.344 1.84 1 85.94 225 GLY A O 1
ATOM 1779 N N . VAL A 1 226 ? -7.461 -23.188 1.804 1 87.25 226 VAL A N 1
ATOM 1780 C CA . VAL A 1 226 ? -7.465 -22.469 3.076 1 87.25 226 VAL A CA 1
ATOM 1781 C C . VAL A 1 226 ? -7.609 -23.469 4.227 1 87.25 226 VAL A C 1
ATOM 1783 O O . VAL A 1 226 ? -8.688 -24.031 4.445 1 87.25 226 VAL A O 1
ATOM 1786 N N . THR A 1 227 ? -6.457 -23.672 4.93 1 88.12 227 THR A N 1
ATOM 1787 C CA . THR A 1 227 ? -6.43 -24.594 6.062 1 88.12 227 THR A CA 1
ATOM 1788 C C . THR A 1 227 ? -6.316 -23.828 7.379 1 88.12 227 THR A C 1
ATOM 1790 O O . THR A 1 227 ? -5.984 -22.641 7.383 1 88.12 227 THR A O 1
ATOM 1793 N N . PRO A 1 228 ? -6.574 -24.469 8.422 1 89.25 228 PRO A N 1
ATOM 1794 C CA . PRO A 1 228 ? -6.434 -23.797 9.719 1 89.25 228 PRO A CA 1
ATOM 1795 C C . PRO A 1 228 ? -5 -23.359 10 1 89.25 228 PRO A C 1
ATOM 1797 O O . PRO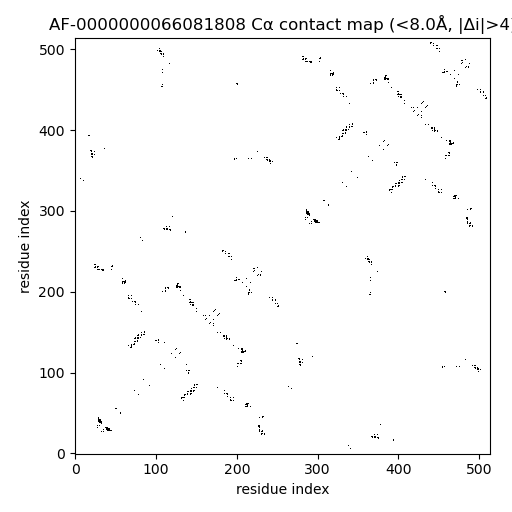 A 1 228 ? -4.777 -22.375 10.703 1 89.25 228 PRO A O 1
ATOM 1800 N N . GLU A 1 229 ? -4.098 -24.078 9.391 1 89.38 229 GLU A N 1
ATOM 1801 C CA . GLU A 1 229 ? -2.701 -23.688 9.516 1 89.38 229 GLU A CA 1
ATOM 1802 C C . GLU A 1 229 ? -2.451 -22.328 8.875 1 89.38 229 GLU A C 1
ATOM 1804 O O . GLU A 1 229 ? -1.738 -21.484 9.43 1 89.38 229 GLU A O 1
ATOM 1809 N N . VAL A 1 230 ? -3.051 -22.141 7.77 1 90.94 230 VAL A N 1
ATOM 1810 C CA . VAL A 1 230 ? -2.947 -20.875 7.066 1 90.94 230 VAL A CA 1
ATOM 1811 C C . VAL A 1 230 ? -3.604 -19.766 7.898 1 90.94 230 VAL A C 1
ATOM 1813 O O . VAL A 1 230 ? -3.066 -18.656 8.008 1 90.94 230 VAL A O 1
ATOM 1816 N N . ASN A 1 231 ? -4.746 -20.125 8.523 1 92.62 231 ASN A N 1
ATOM 1817 C CA . ASN A 1 231 ? -5.434 -19.172 9.383 1 92.62 231 ASN A CA 1
ATOM 1818 C C . ASN A 1 231 ? -4.57 -18.766 10.578 1 92.62 231 ASN A C 1
ATOM 1820 O O . ASN A 1 231 ? -4.531 -17.594 10.961 1 92.62 231 ASN A O 1
ATOM 1824 N N . ALA A 1 232 ? -3.957 -19.719 11.094 1 94.06 232 ALA A N 1
ATOM 1825 C CA . ALA A 1 232 ? -3.09 -19.469 12.242 1 94.06 232 ALA A CA 1
ATOM 1826 C C . ALA A 1 232 ? -1.912 -18.578 11.852 1 94.06 232 ALA A C 1
ATOM 1828 O O . ALA A 1 232 ? -1.581 -17.625 12.57 1 94.06 232 ALA A O 1
ATOM 1829 N N . LEU A 1 233 ? -1.32 -18.859 10.711 1 92.56 233 LEU A N 1
ATOM 1830 C CA . LEU A 1 233 ? -0.203 -18.062 10.219 1 92.56 233 LEU A CA 1
ATOM 1831 C C . LEU A 1 233 ? -0.63 -16.625 9.977 1 92.56 233 LEU A C 1
ATOM 1833 O O . LEU A 1 233 ? 0.082 -15.688 10.352 1 92.56 233 LEU A O 1
ATOM 1837 N N . ALA A 1 234 ? -1.734 -16.484 9.352 1 92.44 234 ALA A N 1
ATOM 1838 C CA . ALA A 1 234 ? -2.262 -15.148 9.055 1 92.44 234 ALA A CA 1
ATOM 1839 C C . ALA A 1 234 ? -2.57 -14.383 10.336 1 92.44 234 ALA A C 1
ATOM 1841 O O . ALA A 1 234 ? -2.348 -13.172 10.414 1 92.44 234 ALA A O 1
ATOM 1842 N N . THR A 1 235 ? -3.072 -15.094 11.305 1 93.81 235 THR A N 1
ATOM 1843 C CA . THR A 1 235 ? -3.375 -14.477 12.594 1 93.81 235 THR A CA 1
ATOM 1844 C C . THR A 1 235 ? -2.1 -13.969 13.266 1 93.81 235 THR A C 1
ATOM 1846 O O . THR A 1 235 ? -2.066 -12.852 13.773 1 93.81 235 THR A O 1
ATOM 1849 N N . ILE A 1 236 ? -1.104 -14.734 13.188 1 92.81 236 ILE A N 1
ATOM 1850 C CA . ILE A 1 236 ? 0.177 -14.312 13.75 1 92.81 236 ILE A CA 1
ATOM 1851 C C . ILE A 1 236 ? 0.679 -13.07 13.016 1 92.81 236 ILE A C 1
ATOM 1853 O O . ILE A 1 236 ? 1.157 -12.125 13.648 1 92.81 236 ILE A O 1
ATOM 1857 N N . MET A 1 237 ? 0.533 -13.094 11.75 1 91.31 237 MET A N 1
ATOM 1858 C CA . MET A 1 237 ? 1.01 -11.984 10.93 1 91.31 237 MET A CA 1
ATOM 1859 C C . MET A 1 237 ? 0.271 -10.695 11.281 1 91.31 237 MET A C 1
ATOM 1861 O O . MET A 1 237 ? 0.885 -9.633 11.391 1 91.31 237 MET A O 1
ATOM 1865 N N . ILE A 1 238 ? -0.998 -10.742 11.391 1 91.19 238 ILE A N 1
ATOM 1866 C CA . ILE A 1 238 ? -1.769 -9.531 11.672 1 91.19 238 ILE A CA 1
ATOM 1867 C C . ILE A 1 238 ? -1.451 -9.031 13.086 1 91.19 238 ILE A C 1
ATOM 1869 O O . ILE A 1 238 ? -1.346 -7.828 13.312 1 91.19 238 ILE A O 1
ATOM 1873 N N . VAL A 1 239 ? -1.299 -9.914 14.07 1 92.38 239 VAL A N 1
ATOM 1874 C CA . VAL A 1 239 ? -0.969 -9.531 15.445 1 92.38 239 VAL A CA 1
ATOM 1875 C C . VAL A 1 239 ? 0.396 -8.844 15.477 1 92.38 239 VAL A C 1
ATOM 1877 O O . VAL A 1 239 ? 0.555 -7.797 16.094 1 92.38 239 VAL A O 1
ATOM 1880 N N . LEU A 1 240 ? 1.303 -9.445 14.75 1 90.12 240 LEU A N 1
ATOM 1881 C CA . LEU A 1 240 ? 2.641 -8.867 14.695 1 90.12 240 LEU A CA 1
ATOM 1882 C C . LEU A 1 240 ? 2.613 -7.5 14.016 1 90.12 240 LEU A C 1
ATOM 1884 O O . LEU A 1 240 ? 3.215 -6.543 14.508 1 90.12 240 LEU A O 1
ATOM 1888 N N . SER A 1 241 ? 1.939 -7.438 12.93 1 88 241 SER A N 1
ATOM 1889 C CA . SER A 1 241 ? 1.847 -6.184 12.188 1 88 241 SER A CA 1
ATOM 1890 C C . SER A 1 241 ? 1.19 -5.094 13.023 1 88 241 SER A C 1
ATOM 1892 O O . SER A 1 241 ? 1.679 -3.961 13.078 1 88 241 SER A O 1
ATOM 1894 N N . LEU A 1 242 ? 0.115 -5.371 13.703 1 88.12 242 LEU A N 1
ATOM 1895 C CA . LEU A 1 242 ? -0.598 -4.402 14.531 1 88.12 242 LEU A CA 1
ATOM 1896 C C . LEU A 1 242 ? 0.262 -3.955 15.703 1 88.12 242 LEU A C 1
ATOM 1898 O O . LEU A 1 242 ? 0.264 -2.775 16.062 1 88.12 242 LEU A O 1
ATOM 1902 N N . ALA A 1 243 ? 0.924 -4.879 16.328 1 90.62 243 ALA A N 1
ATOM 1903 C CA . ALA A 1 243 ? 1.81 -4.543 17.438 1 90.62 243 ALA A CA 1
ATOM 1904 C C . ALA A 1 243 ? 2.883 -3.549 17 1 90.62 243 ALA A C 1
ATOM 1906 O O . ALA A 1 243 ? 3.166 -2.582 17.719 1 90.62 243 ALA A O 1
ATOM 1907 N N . LEU A 1 244 ? 3.414 -3.76 15.844 1 87.38 244 LEU A N 1
ATOM 1908 C CA . LEU A 1 244 ? 4.469 -2.893 15.328 1 87.38 244 LEU A CA 1
ATOM 1909 C C . LEU A 1 244 ? 3.926 -1.506 15.008 1 87.38 244 LEU A C 1
ATOM 1911 O O . LEU A 1 244 ? 4.582 -0.498 15.273 1 87.38 244 LEU A O 1
ATOM 1915 N N . VAL A 1 245 ? 2.818 -1.495 14.461 1 81.94 245 VAL A N 1
ATOM 1916 C CA . VAL A 1 245 ? 2.215 -0.219 14.094 1 81.94 245 VAL A CA 1
ATOM 1917 C C . VAL A 1 245 ? 1.849 0.565 15.352 1 81.94 245 VAL A C 1
ATOM 1919 O O . VAL A 1 245 ? 2.064 1.777 15.414 1 81.94 245 VAL A O 1
ATOM 1922 N N . VAL A 1 246 ? 1.249 -0.085 16.359 1 84.81 246 VAL A N 1
ATOM 1923 C CA . VAL A 1 246 ? 0.896 0.549 17.625 1 84.81 246 VAL A CA 1
ATOM 1924 C C . VAL A 1 246 ? 2.156 1.076 18.312 1 84.81 246 VAL A C 1
ATOM 1926 O O . VAL A 1 246 ? 2.164 2.193 18.828 1 84.81 246 VAL A O 1
ATOM 1929 N N . LEU A 1 247 ? 3.107 0.287 18.25 1 86.31 247 LEU A N 1
ATOM 1930 C CA . LEU A 1 247 ? 4.379 0.709 18.828 1 86.31 247 LEU A CA 1
ATOM 1931 C C . LEU A 1 247 ? 4.91 1.949 18.109 1 86.31 247 LEU A C 1
ATOM 1933 O O . LEU A 1 247 ? 5.398 2.879 18.766 1 86.31 247 LEU A O 1
ATOM 1937 N N . SER A 1 248 ? 4.816 1.968 16.797 1 81.94 248 SER A N 1
ATOM 1938 C CA . SER A 1 248 ? 5.254 3.113 16.016 1 81.94 248 SER A CA 1
ATOM 1939 C C . SER A 1 248 ? 4.469 4.367 16.375 1 81.94 248 SER A C 1
ATOM 1941 O O . SER A 1 248 ? 5.043 5.449 16.516 1 81.94 248 SER A O 1
ATOM 1943 N N . GLN A 1 249 ? 3.211 4.25 16.625 1 78.94 249 GLN A N 1
ATOM 1944 C CA . GLN A 1 249 ? 2.35 5.383 16.953 1 78.94 249 GLN A CA 1
ATOM 1945 C C . GLN A 1 249 ? 2.621 5.895 18.359 1 78.94 249 GLN A C 1
ATOM 1947 O O . GLN A 1 249 ? 2.561 7.102 18.609 1 78.94 249 GLN A O 1
ATOM 1952 N N . LEU A 1 250 ? 2.805 5.008 19.297 1 83.81 250 LEU A N 1
ATOM 1953 C CA . LEU A 1 250 ? 3.074 5.391 20.672 1 83.81 250 LEU A CA 1
ATOM 1954 C C . LEU A 1 250 ? 4.363 6.199 20.766 1 83.81 250 LEU A C 1
ATOM 1956 O O . LEU A 1 250 ? 4.441 7.16 21.547 1 83.81 250 LEU A O 1
ATOM 1960 N N . ILE A 1 251 ? 5.203 5.879 19.984 1 79.5 251 ILE A N 1
ATOM 1961 C CA . ILE A 1 251 ? 6.492 6.562 20.016 1 79.5 251 ILE A CA 1
ATOM 1962 C C . ILE A 1 251 ? 6.355 7.945 19.375 1 79.5 251 ILE A C 1
ATOM 1964 O O . ILE A 1 251 ? 6.91 8.922 19.875 1 79.5 251 ILE A O 1
ATOM 1968 N N . THR A 1 252 ? 5.66 8.031 18.297 1 73.94 252 THR A N 1
ATOM 1969 C CA . THR A 1 252 ? 5.449 9.305 17.625 1 73.94 252 THR A CA 1
ATOM 1970 C C . THR A 1 252 ? 4.641 10.25 18.5 1 73.94 252 THR A C 1
ATOM 1972 O O . THR A 1 252 ? 4.914 11.453 18.531 1 73.94 252 THR A O 1
ATOM 1975 N N . ARG A 1 253 ? 3.627 9.812 19.172 1 73.94 253 ARG A N 1
ATOM 1976 C CA . ARG A 1 253 ? 2.783 10.633 20.031 1 73.94 253 ARG A CA 1
ATOM 1977 C C . ARG A 1 253 ? 3.572 11.172 21.219 1 73.94 253 ARG A C 1
ATOM 1979 O O . ARG A 1 253 ? 3.365 12.305 21.641 1 73.94 253 ARG A O 1
ATOM 1986 N N . LYS A 1 254 ? 4.324 10.391 21.75 1 67.25 254 LYS A N 1
ATOM 1987 C CA . LYS A 1 254 ? 5.102 10.828 22.922 1 67.25 254 LYS A CA 1
ATOM 1988 C C . LYS A 1 254 ? 6.043 11.969 22.547 1 67.25 254 LYS A C 1
ATOM 1990 O O . LYS A 1 254 ? 6.281 12.867 23.359 1 67.25 254 LYS A O 1
ATOM 1995 N N . ASN A 1 255 ? 6.355 11.953 21.328 1 60.69 255 ASN A N 1
ATOM 1996 C CA . ASN A 1 255 ? 7.316 12.984 20.953 1 60.69 255 ASN A CA 1
ATOM 1997 C C . ASN A 1 255 ? 6.617 14.266 20.484 1 60.69 255 ASN A C 1
ATOM 1999 O O . ASN A 1 255 ? 7.262 15.297 20.312 1 60.69 255 ASN A O 1
ATOM 2003 N N . ASN A 1 256 ? 5.363 14.141 20.094 1 53.75 256 ASN A N 1
ATOM 2004 C CA . ASN A 1 256 ? 4.641 15.367 19.75 1 53.75 256 ASN A CA 1
ATOM 2005 C C . ASN A 1 256 ? 4.203 16.125 21 1 53.75 256 ASN A C 1
ATOM 2007 O O . ASN A 1 256 ? 3.639 17.219 20.906 1 53.75 256 ASN A O 1
ATOM 2011 N N . HIS A 1 257 ? 4.242 15.586 22.156 1 47.75 257 HIS A N 1
ATOM 2012 C CA . HIS A 1 257 ? 4.043 16.359 23.375 1 47.75 257 HIS A CA 1
ATOM 2013 C C . HIS A 1 257 ? 5.379 16.781 23.984 1 47.75 257 HIS A C 1
ATOM 2015 O O . HIS A 1 257 ? 6.344 16.016 23.969 1 47.75 257 HIS A O 1
ATOM 2021 N N . MET B 1 1 ? 33.812 22.719 -0.799 1 50.56 1 MET B N 1
ATOM 2022 C CA . MET B 1 1 ? 33.656 22.203 -2.156 1 50.56 1 MET B CA 1
ATOM 2023 C C . MET B 1 1 ? 33.469 20.688 -2.141 1 50.56 1 MET B C 1
ATOM 2025 O O . MET B 1 1 ? 32.594 20.156 -2.828 1 50.56 1 MET B O 1
ATOM 2029 N N . SER B 1 2 ? 34.281 19.984 -1.185 1 64.19 2 SER B N 1
ATOM 2030 C CA . SER B 1 2 ? 34.312 18.531 -1.143 1 64.19 2 SER B CA 1
ATOM 2031 C C . SER B 1 2 ? 33.031 17.953 -0.552 1 64.19 2 SER B C 1
ATOM 2033 O O . SER B 1 2 ? 32.469 16.984 -1.078 1 64.19 2 SER B O 1
ATOM 2035 N N . ARG B 1 3 ? 32.5 18.766 0.383 1 71.44 3 ARG B N 1
ATOM 2036 C CA . ARG B 1 3 ? 31.281 18.266 1.031 1 71.44 3 ARG B CA 1
ATOM 2037 C C . ARG B 1 3 ? 30.078 18.375 0.096 1 71.44 3 ARG B C 1
ATOM 2039 O O . ARG B 1 3 ? 29.234 17.484 0.063 1 71.44 3 ARG B O 1
ATOM 2046 N N . PHE B 1 4 ? 30.234 19.438 -0.693 1 75.06 4 PHE B N 1
ATOM 2047 C CA . PHE B 1 4 ? 29.188 19.656 -1.681 1 75.06 4 PHE B CA 1
ATOM 2048 C C . PHE B 1 4 ? 29.188 18.547 -2.729 1 75.06 4 PHE B C 1
ATOM 2050 O O . PHE B 1 4 ? 28.125 18.031 -3.102 1 75.06 4 PHE B O 1
ATOM 2057 N N . PHE B 1 5 ? 30.359 18.188 -3.088 1 78.94 5 PHE B N 1
ATOM 2058 C CA . PHE B 1 5 ? 30.5 17.141 -4.098 1 78.94 5 PHE B CA 1
ATOM 2059 C C . PHE B 1 5 ? 30.062 15.797 -3.535 1 78.94 5 PHE B C 1
ATOM 2061 O O . PHE B 1 5 ? 29.375 15.031 -4.215 1 78.94 5 PHE B O 1
ATOM 2068 N N . LEU B 1 6 ? 30.375 15.555 -2.363 1 81.38 6 LEU B N 1
ATOM 2069 C CA . LEU B 1 6 ? 30.031 14.289 -1.731 1 81.38 6 LEU B CA 1
ATOM 2070 C C . LEU B 1 6 ? 28.516 14.164 -1.532 1 81.38 6 LEU B C 1
ATOM 2072 O O . LEU B 1 6 ? 27.953 13.094 -1.735 1 81.38 6 LEU B O 1
ATOM 2076 N N . ARG B 1 7 ? 28 15.172 -1.234 1 80.31 7 ARG B N 1
ATOM 2077 C CA . ARG B 1 7 ? 26.562 15.203 -1.029 1 80.31 7 ARG B CA 1
ATOM 2078 C C . ARG B 1 7 ? 25.812 14.977 -2.342 1 80.31 7 ARG B C 1
ATOM 2080 O O . ARG B 1 7 ? 24.891 14.164 -2.402 1 80.31 7 ARG B O 1
ATOM 2087 N N . ASN B 1 8 ? 26.203 15.75 -3.311 1 83 8 ASN B N 1
ATOM 2088 C CA . ASN B 1 8 ? 25.547 15.602 -4.609 1 83 8 ASN B CA 1
ATOM 2089 C C . ASN B 1 8 ? 25.75 14.203 -5.184 1 83 8 ASN B C 1
ATOM 2091 O O . ASN B 1 8 ? 24.844 13.648 -5.809 1 83 8 ASN B O 1
ATOM 2095 N N . ALA B 1 9 ? 26.891 13.766 -4.902 1 88.12 9 ALA B N 1
ATOM 2096 C CA . ALA B 1 9 ? 27.172 12.406 -5.359 1 88.12 9 ALA B CA 1
ATOM 2097 C C . ALA B 1 9 ? 26.297 11.391 -4.633 1 88.12 9 ALA B C 1
ATOM 2099 O O . ALA B 1 9 ? 25.797 10.445 -5.246 1 88.12 9 ALA B O 1
ATOM 2100 N N . PHE B 1 10 ? 26.109 11.602 -3.367 1 88.31 10 PHE B N 1
ATOM 2101 C CA . PHE B 1 10 ? 25.266 10.727 -2.562 1 88.31 10 PHE B CA 1
ATOM 2102 C C . PHE B 1 10 ? 23.828 10.758 -3.055 1 88.31 10 PHE B C 1
ATOM 2104 O O . PHE B 1 10 ? 23.219 9.711 -3.275 1 88.31 10 PHE B O 1
ATOM 2111 N N . MET B 1 11 ? 23.344 11.883 -3.289 1 85.75 11 MET B N 1
ATOM 2112 C CA . MET B 1 11 ? 21.969 12.023 -3.77 1 85.75 11 MET B CA 1
ATOM 2113 C C . MET B 1 11 ? 21.812 11.406 -5.152 1 85.75 11 MET B C 1
ATOM 2115 O O . MET B 1 11 ? 20.797 10.781 -5.438 1 85.75 11 MET B O 1
ATOM 2119 N N . PHE B 1 12 ? 22.766 11.57 -5.945 1 87.62 12 PHE B N 1
ATOM 2120 C CA . PHE B 1 12 ? 22.719 11.008 -7.289 1 87.62 12 PHE B CA 1
ATOM 2121 C C . PHE B 1 12 ? 22.656 9.484 -7.234 1 87.62 12 PHE B C 1
ATOM 2123 O O . PHE B 1 12 ? 21.875 8.867 -7.949 1 87.62 12 PHE B O 1
ATOM 2130 N N . VAL B 1 13 ? 23.422 8.914 -6.418 1 90.88 13 VAL B N 1
ATOM 2131 C CA . VAL B 1 13 ? 23.484 7.461 -6.312 1 90.88 13 VAL B CA 1
ATOM 2132 C C . VAL B 1 13 ? 22.156 6.918 -5.805 1 90.88 13 VAL B C 1
ATOM 2134 O O . VAL B 1 13 ? 21.641 5.93 -6.328 1 90.88 13 VAL B O 1
ATOM 2137 N N . VAL B 1 14 ? 21.594 7.582 -4.848 1 89.38 14 VAL B N 1
ATOM 2138 C CA . VAL B 1 14 ? 20.344 7.137 -4.242 1 89.38 14 VAL B CA 1
ATOM 2139 C C . VAL B 1 14 ? 19.219 7.215 -5.273 1 89.38 14 VAL B C 1
ATOM 2141 O O . VAL B 1 14 ? 18.469 6.246 -5.469 1 89.38 14 VAL B O 1
ATOM 2144 N N . TYR B 1 15 ? 19.141 8.25 -5.984 1 88.69 15 TYR B N 1
ATOM 2145 C CA . TYR B 1 15 ? 18.047 8.445 -6.945 1 88.69 15 TYR B CA 1
ATOM 2146 C C . TYR B 1 15 ? 18.266 7.586 -8.18 1 88.69 15 TYR B C 1
ATOM 2148 O O . TYR B 1 15 ? 17.297 7.09 -8.773 1 88.69 15 TYR B O 1
ATOM 2156 N N . ALA B 1 16 ? 19.5 7.469 -8.539 1 90.06 16 ALA B N 1
ATOM 2157 C CA . ALA B 1 16 ? 19.781 6.555 -9.648 1 90.06 16 ALA B CA 1
ATOM 2158 C C . ALA B 1 16 ? 19.344 5.129 -9.305 1 90.06 16 ALA B C 1
ATOM 2160 O O . ALA B 1 16 ? 18.703 4.457 -10.117 1 90.06 16 ALA B O 1
ATOM 2161 N N . TYR B 1 17 ? 19.703 4.75 -8.133 1 89.88 17 TYR B N 1
ATOM 2162 C CA . TYR B 1 17 ? 19.328 3.416 -7.668 1 89.88 17 TYR B CA 1
ATOM 2163 C C . TYR B 1 17 ? 17.812 3.238 -7.66 1 89.88 17 TYR B C 1
ATOM 2165 O O . TYR B 1 17 ? 17.312 2.186 -8.055 1 89.88 17 TYR B O 1
ATOM 2173 N N . LEU B 1 18 ? 17.094 4.277 -7.34 1 90.44 18 LEU B N 1
ATOM 2174 C CA . LEU B 1 18 ? 15.633 4.211 -7.223 1 90.44 18 LEU B CA 1
ATOM 2175 C C . LEU B 1 18 ? 14.977 4.176 -8.602 1 90.44 18 LEU B C 1
ATOM 2177 O O . LEU B 1 18 ? 13.984 3.48 -8.805 1 90.44 18 LEU B O 1
ATOM 2181 N N . TYR B 1 19 ? 15.617 4.867 -9.609 1 92.44 19 TYR B N 1
ATOM 2182 C CA . TYR B 1 19 ? 14.914 5.094 -10.867 1 92.44 19 TYR B CA 1
ATOM 2183 C C . TYR B 1 19 ? 15.469 4.207 -11.977 1 92.44 19 TYR B C 1
ATOM 2185 O O . TYR B 1 19 ? 14.82 4 -13 1 92.44 19 TYR B O 1
ATOM 2193 N N . ILE B 1 20 ? 16.594 3.691 -11.82 1 93.5 20 ILE B N 1
ATOM 2194 C CA . ILE B 1 20 ? 17.234 2.898 -12.867 1 93.5 20 ILE B CA 1
ATOM 2195 C C . ILE B 1 20 ? 16.359 1.711 -13.234 1 93.5 20 ILE B C 1
ATOM 2197 O O . ILE B 1 20 ? 16.125 1.443 -14.414 1 93.5 20 ILE B O 1
ATOM 2201 N N . PRO B 1 21 ? 15.828 1.014 -12.211 1 93.12 21 PRO B N 1
ATOM 2202 C CA . PRO B 1 21 ? 14.977 -0.125 -12.57 1 93.12 21 PRO B CA 1
ATOM 2203 C C . PRO B 1 21 ? 13.773 0.281 -13.414 1 93.12 21 PRO B C 1
ATOM 2205 O O . PRO B 1 21 ? 13.43 -0.409 -14.375 1 93.12 21 PRO B O 1
ATOM 2208 N N . ILE B 1 22 ? 13.203 1.332 -13.055 1 92.94 22 ILE B N 1
ATOM 2209 C CA . ILE B 1 22 ? 12.016 1.802 -13.758 1 92.94 22 ILE B CA 1
ATOM 2210 C C . ILE B 1 22 ? 12.398 2.266 -15.156 1 92.94 22 ILE B C 1
ATOM 2212 O O . ILE B 1 22 ? 11.703 1.967 -16.125 1 92.94 22 ILE B O 1
ATOM 2216 N N . ILE B 1 23 ? 13.516 2.971 -15.281 1 93.19 23 ILE B N 1
ATOM 2217 C CA . ILE B 1 23 ? 13.984 3.477 -16.562 1 93.19 23 ILE B CA 1
ATOM 2218 C C . ILE B 1 23 ? 14.305 2.307 -17.5 1 93.19 23 ILE B C 1
ATOM 2220 O O . ILE B 1 23 ? 13.969 2.336 -18.672 1 93.19 23 ILE B O 1
ATOM 2224 N N . ILE B 1 24 ? 14.906 1.31 -16.953 1 91.94 24 ILE B N 1
ATOM 2225 C CA . ILE B 1 24 ? 15.242 0.13 -17.75 1 91.94 24 ILE B CA 1
ATOM 2226 C C . ILE B 1 24 ? 13.961 -0.522 -18.266 1 91.94 24 ILE B C 1
ATOM 2228 O O . ILE B 1 24 ? 13.883 -0.898 -19.438 1 91.94 24 ILE B O 1
ATOM 2232 N N . LEU B 1 25 ? 12.992 -0.632 -17.359 1 92.94 25 LEU B N 1
ATOM 2233 C CA . LEU B 1 25 ? 11.719 -1.229 -17.734 1 92.94 25 LEU B CA 1
ATOM 2234 C C . LEU B 1 25 ? 11.055 -0.439 -18.859 1 92.94 25 LEU B C 1
ATOM 2236 O O . LEU B 1 25 ? 10.648 -1.014 -19.875 1 92.94 25 LEU B O 1
ATOM 2240 N N . VAL B 1 26 ? 11.031 0.868 -18.75 1 93.62 26 VAL B N 1
ATOM 2241 C CA . VAL B 1 26 ? 10.375 1.733 -19.734 1 93.62 26 VAL B CA 1
ATOM 2242 C C . VAL B 1 26 ? 11.148 1.725 -21.047 1 93.62 26 VAL B C 1
ATOM 2244 O O . VAL B 1 26 ? 10.562 1.618 -22.125 1 93.62 26 VAL B O 1
ATOM 2247 N N . THR B 1 27 ? 12.43 1.82 -20.953 1 93.19 27 THR B N 1
ATOM 2248 C CA . THR B 1 27 ? 13.266 1.826 -22.156 1 93.19 27 THR B CA 1
ATOM 2249 C C . THR B 1 27 ? 13.125 0.507 -22.922 1 93.19 27 THR B C 1
ATOM 2251 O O . THR B 1 27 ? 13.07 0.494 -24.141 1 93.19 27 THR B O 1
ATOM 2254 N N . ASN B 1 28 ? 13.008 -0.559 -22.172 1 92.69 28 ASN B N 1
ATOM 2255 C CA . ASN B 1 28 ? 12.906 -1.875 -22.781 1 92.69 28 ASN B CA 1
ATOM 2256 C C . ASN B 1 28 ? 11.539 -2.09 -23.422 1 92.69 28 ASN B C 1
ATOM 2258 O O . ASN B 1 28 ? 11.367 -2.996 -24.25 1 92.69 28 ASN B O 1
ATOM 2262 N N . SER B 1 29 ? 10.602 -1.331 -23 1 94.19 29 SER B N 1
ATOM 2263 C CA . SER B 1 29 ? 9.273 -1.431 -23.609 1 94.19 29 SER B CA 1
ATOM 2264 C C . SER B 1 29 ? 9.281 -0.891 -25.047 1 94.19 29 SER B C 1
ATOM 2266 O O . SER B 1 29 ? 8.359 -1.158 -25.812 1 94.19 29 SER B O 1
ATOM 2268 N N . PHE B 1 30 ? 10.344 -0.158 -25.391 1 94.94 30 PHE B N 1
ATOM 2269 C CA . PHE B 1 30 ? 10.461 0.404 -26.734 1 94.94 30 PHE B CA 1
ATOM 2270 C C . PHE B 1 30 ? 11.594 -0.264 -27.5 1 94.94 30 PHE B C 1
ATOM 2272 O O . PHE B 1 30 ? 11.945 0.164 -28.594 1 94.94 30 PHE B O 1
ATOM 2279 N N . ASN B 1 31 ? 12.172 -1.231 -26.828 1 92.12 31 ASN B N 1
ATOM 2280 C CA . ASN B 1 31 ? 13.312 -1.92 -27.422 1 92.12 31 ASN B CA 1
ATOM 2281 C C . ASN B 1 31 ? 12.875 -2.98 -28.422 1 92.12 31 ASN B C 1
ATOM 2283 O O . ASN B 1 31 ? 12.031 -3.824 -28.109 1 92.12 31 ASN B O 1
ATOM 2287 N N . LYS B 1 32 ? 13.5 -2.996 -29.609 1 91 32 LYS B N 1
ATOM 2288 C CA . LYS B 1 32 ? 13.18 -3.986 -30.625 1 91 32 LYS B CA 1
ATOM 2289 C C . LYS B 1 32 ? 13.656 -5.379 -30.219 1 91 32 LYS B C 1
ATOM 2291 O O . LYS B 1 32 ? 13.117 -6.383 -30.688 1 91 32 LYS B O 1
ATOM 2296 N N . ASP B 1 33 ? 14.578 -5.375 -29.266 1 84.25 33 ASP B N 1
ATOM 2297 C CA . ASP B 1 33 ? 15.117 -6.652 -28.797 1 84.25 33 ASP B CA 1
ATOM 2298 C C . ASP B 1 33 ? 14.125 -7.367 -27.891 1 84.25 33 ASP B C 1
ATOM 2300 O O . ASP B 1 33 ? 13.711 -6.82 -26.859 1 84.25 33 ASP B O 1
ATOM 2304 N N . ARG B 1 34 ? 13.875 -8.609 -28.188 1 77.25 34 ARG B N 1
ATOM 2305 C CA . ARG B 1 34 ? 12.891 -9.383 -27.453 1 77.25 34 ARG B CA 1
ATOM 2306 C C . ARG B 1 34 ? 13.398 -9.719 -26.047 1 77.25 34 ARG B C 1
ATOM 2308 O O . ARG B 1 34 ? 12.609 -9.789 -25.109 1 77.25 34 ARG B O 1
ATOM 2315 N N . TYR B 1 35 ? 14.641 -9.852 -25.953 1 72.25 35 TYR B N 1
ATOM 2316 C CA . TYR B 1 35 ? 15.164 -10.312 -24.672 1 72.25 35 TYR B CA 1
ATOM 2317 C C . TYR B 1 35 ? 15.633 -9.141 -23.828 1 72.25 35 TYR B C 1
ATOM 2319 O O . TYR B 1 35 ? 15.828 -9.281 -22.609 1 72.25 35 TYR B O 1
ATOM 2327 N N . GLY B 1 36 ? 15.688 -7.902 -24.312 1 68.06 36 GLY B N 1
ATOM 2328 C CA . GLY B 1 36 ? 16.016 -6.691 -23.578 1 68.06 36 GLY B CA 1
ATOM 2329 C C . GLY B 1 36 ? 17.469 -6.617 -23.172 1 68.06 36 GLY B C 1
ATOM 2330 O O . GLY B 1 36 ? 17.844 -5.809 -22.312 1 68.06 36 GLY B O 1
ATOM 2331 N N . LEU B 1 37 ? 18.312 -7.426 -23.719 1 72 37 LEU B N 1
ATOM 2332 C CA . LEU B 1 37 ? 19.703 -7.477 -23.312 1 72 37 LEU B CA 1
ATOM 2333 C C . LEU B 1 37 ? 20.547 -6.473 -24.094 1 72 37 LEU B C 1
ATOM 2335 O O . LEU B 1 37 ? 21.562 -5.992 -23.609 1 72 37 LEU B O 1
ATOM 2339 N N . SER B 1 38 ? 19.984 -6.234 -25.312 1 80.19 38 SER B N 1
ATOM 2340 C CA . SER B 1 38 ? 20.688 -5.266 -26.156 1 80.19 38 SER B CA 1
ATOM 2341 C C . SER B 1 38 ? 19.703 -4.297 -26.812 1 80.19 38 SER B C 1
ATOM 2343 O O . SER B 1 38 ? 18.562 -4.652 -27.062 1 80.19 38 SER B O 1
ATOM 2345 N N . TRP B 1 39 ? 20.219 -3.117 -26.906 1 86.25 39 TRP B N 1
ATOM 2346 C CA . TRP B 1 39 ? 19.391 -2.125 -27.594 1 86.25 39 TRP B CA 1
ATOM 2347 C C . TRP B 1 39 ? 19.453 -2.311 -29.109 1 86.25 39 TRP B C 1
ATOM 2349 O O . TRP B 1 39 ? 20.531 -2.18 -29.703 1 86.25 39 TRP B O 1
ATOM 2359 N N . LYS B 1 40 ? 18.406 -2.664 -29.719 1 89.88 40 LYS B N 1
ATOM 2360 C CA . LYS B 1 40 ? 18.406 -2.93 -31.156 1 89.88 40 LYS B CA 1
ATOM 2361 C C . LYS B 1 40 ? 17.594 -1.888 -31.922 1 89.88 40 LYS B C 1
ATOM 2363 O O . LYS B 1 40 ? 17.219 -2.098 -33.062 1 89.88 40 LYS B O 1
ATOM 2368 N N . GLY B 1 41 ? 17.125 -0.79 -31.188 1 90.75 41 GLY B N 1
ATOM 2369 C CA . GLY B 1 41 ? 16.359 0.251 -31.859 1 90.75 41 GLY B CA 1
ATOM 2370 C C . GLY B 1 41 ? 15.016 0.521 -31.219 1 90.75 41 GLY B C 1
ATOM 2371 O O . GLY B 1 41 ? 14.531 -0.28 -30.422 1 90.75 41 GLY B O 1
ATOM 2372 N N . PHE B 1 42 ? 14.531 1.596 -31.562 1 93.25 42 PHE B N 1
ATOM 2373 C CA . PHE B 1 42 ? 13.25 2.047 -31.047 1 93.25 42 PHE B CA 1
ATOM 2374 C C . PHE B 1 42 ? 12.102 1.418 -31.812 1 93.25 42 PHE B C 1
ATOM 2376 O O . PHE B 1 42 ? 12.141 1.33 -33.031 1 93.25 42 PHE B O 1
ATOM 2383 N N . SER B 1 43 ? 11.109 0.868 -31.062 1 92.75 43 SER B N 1
ATOM 2384 C CA . SER B 1 43 ? 9.945 0.274 -31.703 1 92.75 43 SER B CA 1
ATOM 2385 C C . SER B 1 43 ? 8.688 0.459 -30.875 1 92.75 43 SER B C 1
ATOM 2387 O O . SER B 1 43 ? 8.75 0.484 -29.641 1 92.75 43 SER B O 1
ATOM 2389 N N . TRP B 1 44 ? 7.551 0.573 -31.531 1 93.81 44 TRP B N 1
ATOM 2390 C CA . TRP B 1 44 ? 6.23 0.589 -30.906 1 93.81 44 TRP B CA 1
ATOM 2391 C C . TRP B 1 44 ? 5.547 -0.766 -31.047 1 93.81 44 TRP B C 1
ATOM 2393 O O . TRP B 1 44 ? 4.379 -0.919 -30.688 1 93.81 44 TRP B O 1
ATOM 2403 N N . ASN B 1 45 ? 6.258 -1.709 -31.5 1 93.19 45 ASN B N 1
ATOM 2404 C CA . ASN B 1 45 ? 5.703 -3.008 -31.859 1 93.19 45 ASN B CA 1
ATOM 2405 C C . ASN B 1 45 ? 5.008 -3.67 -30.672 1 93.19 45 ASN B C 1
ATOM 2407 O O . ASN B 1 45 ? 3.938 -4.258 -30.828 1 93.19 45 ASN B O 1
ATOM 2411 N N . TRP B 1 46 ? 5.559 -3.543 -29.531 1 93.56 46 TRP B N 1
ATOM 2412 C CA . TRP B 1 46 ? 5.027 -4.23 -28.359 1 93.56 46 TRP B CA 1
ATOM 2413 C C . TRP B 1 46 ? 3.709 -3.605 -27.906 1 93.56 46 TRP B C 1
ATOM 2415 O O . TRP B 1 46 ? 2.814 -4.305 -27.422 1 93.56 46 TRP B O 1
ATOM 2425 N N . TYR B 1 47 ? 3.633 -2.332 -28.156 1 94.69 47 TYR B N 1
ATOM 2426 C CA . TYR B 1 47 ? 2.387 -1.644 -27.844 1 94.69 47 TYR B CA 1
ATOM 2427 C C . TYR B 1 47 ? 1.295 -2 -28.844 1 94.69 47 TYR B C 1
ATOM 2429 O O . TYR B 1 47 ? 0.133 -2.174 -28.469 1 94.69 47 TYR B O 1
ATOM 2437 N N . GLU B 1 48 ? 1.678 -2.143 -30.062 1 94.56 48 GLU B N 1
ATOM 2438 C CA . GLU B 1 48 ? 0.725 -2.574 -31.078 1 94.56 48 GLU B CA 1
ATOM 2439 C C . GLU B 1 48 ? 0.231 -3.992 -30.812 1 94.56 48 GLU B C 1
ATOM 2441 O O . GLU B 1 48 ? -0.96 -4.277 -30.953 1 94.56 48 GLU B O 1
ATOM 2446 N N . ARG B 1 49 ? 1.104 -4.809 -30.422 1 92.06 49 ARG B N 1
ATOM 2447 C CA . ARG B 1 49 ? 0.748 -6.184 -30.094 1 92.06 49 ARG B CA 1
ATOM 2448 C C . ARG B 1 49 ? -0.204 -6.234 -28.891 1 92.06 49 ARG B C 1
ATOM 2450 O O . ARG B 1 49 ? -1.129 -7.047 -28.859 1 92.06 49 ARG B O 1
ATOM 2457 N N . LEU B 1 50 ? 0.067 -5.398 -27.953 1 91.69 50 LEU B N 1
ATOM 2458 C CA . LEU B 1 50 ? -0.787 -5.352 -26.766 1 91.69 50 LEU B CA 1
ATOM 2459 C C . LEU B 1 50 ? -2.213 -4.957 -27.141 1 91.69 50 LEU B C 1
ATOM 2461 O O . LEU B 1 50 ? -3.174 -5.555 -26.656 1 91.69 50 LEU B O 1
ATOM 2465 N N . PHE B 1 51 ? -2.34 -4 -28.078 1 92.94 51 PHE B N 1
ATOM 2466 C CA . PHE B 1 51 ? -3.65 -3.486 -28.453 1 92.94 51 PHE B CA 1
ATOM 2467 C C . PHE B 1 51 ? -4.383 -4.477 -29.359 1 92.94 51 PHE B C 1
ATOM 2469 O O . PHE B 1 51 ? -5.609 -4.418 -29.484 1 92.94 51 PHE B O 1
ATOM 2476 N N . ASN B 1 52 ? -3.648 -5.398 -29.891 1 93.25 52 ASN B N 1
ATOM 2477 C CA . ASN B 1 52 ? -4.25 -6.414 -30.75 1 93.25 52 ASN B CA 1
ATOM 2478 C C . ASN B 1 52 ? -4.492 -7.715 -30 1 93.25 52 ASN B C 1
ATOM 2480 O O . ASN B 1 52 ? -4.945 -8.703 -30.578 1 93.25 52 ASN B O 1
ATOM 2484 N N . ASN B 1 53 ? -4.18 -7.699 -28.719 1 93.62 53 ASN B N 1
ATOM 2485 C CA . ASN B 1 53 ? -4.414 -8.859 -27.875 1 93.62 53 ASN B CA 1
ATOM 2486 C C . ASN B 1 53 ? -5.734 -8.742 -27.109 1 93.62 53 ASN B C 1
ATOM 2488 O O . ASN B 1 53 ? -5.816 -8.031 -26.109 1 93.62 53 ASN B O 1
ATOM 2492 N N . ASP B 1 54 ? -6.672 -9.508 -27.484 1 93.06 54 ASP B N 1
ATOM 2493 C CA . ASP B 1 54 ? -8.016 -9.406 -26.922 1 93.06 54 ASP B CA 1
ATOM 2494 C C . ASP B 1 54 ? -8.016 -9.758 -25.438 1 93.06 54 ASP B C 1
ATOM 2496 O O . ASP B 1 54 ? -8.742 -9.156 -24.656 1 93.06 54 ASP B O 1
ATOM 2500 N N . THR B 1 55 ? -7.227 -10.695 -25.094 1 91.81 55 THR B N 1
ATOM 2501 C CA . THR B 1 55 ? -7.156 -11.117 -23.703 1 91.81 55 THR B CA 1
ATOM 2502 C C . THR B 1 55 ? -6.617 -9.984 -22.812 1 91.81 55 THR B C 1
ATOM 2504 O O . THR B 1 55 ? -7.121 -9.75 -21.719 1 91.81 55 THR B O 1
ATOM 2507 N N . LEU B 1 56 ? -5.684 -9.297 -23.344 1 91.5 56 LEU B N 1
ATOM 2508 C CA . LEU B 1 56 ? -5.082 -8.195 -22.594 1 91.5 56 LEU B CA 1
ATOM 2509 C C . LEU B 1 56 ? -6.027 -7.004 -22.516 1 91.5 56 LEU B C 1
ATOM 2511 O O . LEU B 1 56 ? -6.137 -6.348 -21.484 1 91.5 56 LEU B O 1
ATOM 2515 N N . ILE B 1 57 ? -6.656 -6.762 -23.578 1 92.62 57 ILE B N 1
ATOM 2516 C CA . ILE B 1 57 ? -7.613 -5.664 -23.609 1 92.62 57 ILE B CA 1
ATOM 2517 C C . ILE B 1 57 ? -8.766 -5.957 -22.656 1 92.62 57 ILE B C 1
ATOM 2519 O O . ILE B 1 57 ? -9.211 -5.07 -21.922 1 92.62 57 ILE B O 1
ATOM 2523 N N . GLN B 1 58 ? -9.164 -7.156 -22.625 1 94.31 58 GLN B N 1
ATOM 2524 C CA . GLN B 1 58 ? -10.242 -7.539 -21.719 1 94.31 58 GLN B CA 1
ATOM 2525 C C . GLN B 1 58 ? -9.805 -7.395 -20.266 1 94.31 58 GLN B C 1
ATOM 2527 O O . GLN B 1 58 ? -10.57 -6.91 -19.422 1 94.31 58 GLN B O 1
ATOM 2532 N N . ALA B 1 59 ? -8.641 -7.828 -19.969 1 94.31 59 ALA B N 1
ATOM 2533 C CA . ALA B 1 59 ? -8.109 -7.684 -18.609 1 94.31 59 ALA B CA 1
ATOM 2534 C C . ALA B 1 59 ? -8.031 -6.211 -18.203 1 94.31 59 ALA B C 1
ATOM 2536 O O . ALA B 1 59 ? -8.297 -5.863 -17.062 1 94.31 59 ALA B O 1
ATOM 2537 N N . ALA B 1 60 ? -7.664 -5.402 -19.172 1 93 60 ALA B N 1
ATOM 2538 C CA . ALA B 1 60 ? -7.59 -3.967 -18.906 1 93 60 ALA B CA 1
ATOM 2539 C C . ALA B 1 60 ? -8.969 -3.391 -18.609 1 93 60 ALA B C 1
ATOM 2541 O O . ALA B 1 60 ? -9.133 -2.6 -17.688 1 93 60 ALA B O 1
ATOM 2542 N N . ILE B 1 61 ? -9.914 -3.74 -19.375 1 95.19 61 ILE B N 1
ATOM 2543 C CA . ILE B 1 61 ? -11.281 -3.275 -19.188 1 95.19 61 ILE B CA 1
ATOM 2544 C C . ILE B 1 61 ? -11.812 -3.758 -17.828 1 95.19 61 ILE B C 1
ATOM 2546 O O . ILE B 1 61 ? -12.453 -3 -17.109 1 95.19 61 ILE B O 1
ATOM 2550 N N . HIS B 1 62 ? -11.516 -5.027 -17.516 1 96.31 62 HIS B N 1
ATOM 2551 C CA . HIS B 1 62 ? -11.914 -5.562 -16.219 1 96.31 62 HIS B CA 1
ATOM 2552 C C . HIS B 1 62 ? -11.297 -4.758 -15.078 1 96.31 62 HIS B C 1
ATOM 2554 O O . HIS B 1 62 ? -11.961 -4.477 -14.086 1 96.31 62 HIS B O 1
ATOM 2560 N N . SER B 1 63 ? -10.008 -4.406 -15.242 1 95.69 63 SER B N 1
ATOM 2561 C CA . SER B 1 63 ? -9.312 -3.635 -14.211 1 95.69 63 SER B CA 1
ATOM 2562 C C . SER B 1 63 ? -9.969 -2.273 -14.008 1 95.69 63 SER B C 1
ATOM 2564 O O . SER B 1 63 ? -10.227 -1.871 -12.867 1 95.69 63 SER B O 1
ATOM 2566 N N . VAL B 1 64 ? -10.273 -1.596 -15.094 1 95.5 64 VAL B N 1
ATOM 2567 C CA . VAL B 1 64 ? -10.859 -0.261 -15.023 1 95.5 64 VAL B CA 1
ATOM 2568 C C . VAL B 1 64 ? -12.281 -0.346 -14.461 1 95.5 64 VAL B C 1
ATOM 2570 O O . VAL B 1 64 ? -12.688 0.491 -13.656 1 95.5 64 VAL B O 1
ATOM 2573 N N . THR B 1 65 ? -13 -1.316 -14.859 1 97.62 65 THR B N 1
ATOM 2574 C CA . THR B 1 65 ? -14.375 -1.498 -14.414 1 97.62 65 THR B CA 1
ATOM 2575 C C . THR B 1 65 ? -14.422 -1.754 -12.906 1 97.62 65 THR B C 1
ATOM 2577 O O . THR B 1 65 ? -15.18 -1.103 -12.188 1 97.62 65 THR B O 1
ATOM 2580 N N . ILE B 1 66 ? -13.609 -2.67 -12.469 1 98 66 ILE B N 1
ATOM 2581 C CA . ILE B 1 66 ? -13.562 -3.004 -11.047 1 98 66 ILE B CA 1
ATOM 2582 C C . ILE B 1 66 ? -13.117 -1.787 -10.242 1 98 66 ILE B C 1
ATOM 2584 O O . ILE B 1 66 ? -13.711 -1.462 -9.211 1 98 66 ILE B O 1
ATOM 2588 N N . ALA B 1 67 ? -12.102 -1.131 -10.75 1 97.88 67 ALA B N 1
ATOM 2589 C CA . ALA B 1 67 ? -11.586 0.043 -10.055 1 97.88 67 ALA B CA 1
ATOM 2590 C C . ALA B 1 67 ? -12.641 1.141 -9.969 1 97.88 67 ALA B C 1
ATOM 2592 O O . ALA B 1 67 ? -12.789 1.798 -8.938 1 97.88 67 ALA B O 1
ATOM 2593 N N . PHE B 1 68 ? -13.375 1.319 -11.07 1 97.88 68 PHE B N 1
ATOM 2594 C CA . PHE B 1 68 ? -14.398 2.359 -11.133 1 97.88 68 PHE B CA 1
ATOM 2595 C C . PHE B 1 68 ? -15.516 2.074 -10.133 1 97.88 68 PHE B C 1
ATOM 2597 O O . PHE B 1 68 ? -15.875 2.939 -9.336 1 97.88 68 PHE B O 1
ATOM 2604 N N . PHE B 1 69 ? -16.031 0.946 -10.117 1 98.5 69 PHE B N 1
ATOM 2605 C CA . PHE B 1 69 ? -17.156 0.613 -9.258 1 98.5 69 PHE B CA 1
ATOM 2606 C C . PHE B 1 69 ? -16.703 0.509 -7.801 1 98.5 69 PHE B C 1
ATOM 2608 O O . PHE B 1 69 ? -17.438 0.91 -6.895 1 98.5 69 PHE B O 1
ATOM 2615 N N . ALA B 1 70 ? -15.531 -0.067 -7.574 1 98.44 70 ALA B N 1
ATOM 2616 C CA . ALA B 1 70 ? -15.016 -0.157 -6.211 1 98.44 70 ALA B CA 1
ATOM 2617 C C . ALA B 1 70 ? -14.805 1.23 -5.613 1 98.44 70 ALA B C 1
ATOM 2619 O O . ALA B 1 70 ? -15.195 1.492 -4.477 1 98.44 70 ALA B O 1
ATOM 2620 N N . ALA B 1 71 ? -14.188 2.074 -6.434 1 98.12 71 ALA B N 1
ATOM 2621 C CA . ALA B 1 71 ? -13.945 3.439 -5.973 1 98.12 71 ALA B CA 1
ATOM 2622 C C . ALA B 1 71 ? -15.266 4.164 -5.695 1 98.12 71 ALA B C 1
ATOM 2624 O O . ALA B 1 71 ? -15.391 4.863 -4.688 1 98.12 71 ALA B O 1
ATOM 2625 N N . THR B 1 72 ? -16.234 3.988 -6.539 1 98.56 72 THR B N 1
ATOM 2626 C CA . THR B 1 72 ? -17.516 4.672 -6.414 1 98.56 72 THR B CA 1
ATOM 2627 C C . THR B 1 72 ? -18.266 4.176 -5.184 1 98.56 72 THR B C 1
ATOM 2629 O O . THR B 1 72 ? -18.719 4.977 -4.363 1 98.56 72 THR B O 1
ATOM 2632 N N . LEU B 1 73 ? -18.344 2.92 -5.035 1 98.44 73 LEU B N 1
ATOM 2633 C CA . LEU B 1 73 ? -19.062 2.355 -3.898 1 98.44 73 LEU B CA 1
ATOM 2634 C C . LEU B 1 73 ? -18.344 2.672 -2.592 1 98.44 73 LEU B C 1
ATOM 2636 O O . LEU B 1 73 ? -18.984 3.006 -1.592 1 98.44 73 LEU B O 1
ATOM 2640 N N . ALA B 1 74 ? -17.016 2.533 -2.578 1 98.12 74 ALA B N 1
ATOM 2641 C CA . ALA B 1 74 ? -16.234 2.861 -1.387 1 98.12 74 ALA B CA 1
ATOM 2642 C C . ALA B 1 74 ? -16.406 4.328 -1.008 1 98.12 74 ALA B C 1
ATOM 2644 O O . ALA B 1 74 ? -16.484 4.668 0.176 1 98.12 74 ALA B O 1
ATOM 2645 N N . THR B 1 75 ? -16.484 5.164 -2.025 1 98.06 75 THR B N 1
ATOM 2646 C CA . THR B 1 75 ? -16.625 6.594 -1.771 1 98.06 75 THR B CA 1
ATOM 2647 C C . THR B 1 75 ? -18.016 6.906 -1.226 1 98.06 75 THR B C 1
ATOM 2649 O O . THR B 1 75 ? -18.156 7.734 -0.325 1 98.06 75 THR B O 1
ATOM 2652 N N . ILE B 1 76 ? -19 6.277 -1.746 1 97.56 76 ILE B N 1
ATOM 2653 C CA . ILE B 1 76 ? -20.375 6.488 -1.274 1 97.56 76 ILE B CA 1
ATOM 2654 C C . ILE B 1 76 ? -20.5 6.004 0.168 1 97.56 76 ILE B C 1
ATOM 2656 O O . ILE B 1 76 ? -20.891 6.766 1.053 1 97.56 76 ILE B O 1
ATOM 2660 N N . VAL B 1 77 ? -20.109 4.809 0.417 1 96.88 77 VAL B N 1
ATOM 2661 C CA . VAL B 1 77 ? -20.234 4.223 1.747 1 96.88 77 VAL B CA 1
ATOM 2662 C C . VAL B 1 77 ? -19.266 4.906 2.707 1 96.88 77 VAL B C 1
ATOM 2664 O O . VAL B 1 77 ? -19.641 5.266 3.826 1 96.88 77 VAL B O 1
ATOM 2667 N N . GLY B 1 78 ? -18.031 5.051 2.281 1 95.88 78 GLY B N 1
ATOM 2668 C CA . GLY B 1 78 ? -17.031 5.695 3.111 1 95.88 78 GLY B CA 1
ATOM 2669 C C . GLY B 1 78 ? -17.344 7.152 3.4 1 95.88 78 GLY B C 1
ATOM 2670 O O . GLY B 1 78 ? -17.078 7.641 4.5 1 95.88 78 GLY B O 1
ATOM 2671 N N . GLY B 1 79 ? -17.844 7.828 2.371 1 95.19 79 GLY B N 1
ATOM 2672 C CA . GLY B 1 79 ? -18.266 9.203 2.576 1 95.19 79 GLY B CA 1
ATOM 2673 C C . GLY B 1 79 ? -19.375 9.344 3.604 1 95.19 79 GLY B C 1
ATOM 2674 O O . GLY B 1 79 ? -19.297 10.195 4.492 1 95.19 79 GLY B O 1
ATOM 2675 N N . LEU B 1 80 ? -20.359 8.539 3.477 1 93.44 80 LEU B N 1
ATOM 2676 C CA . LEU B 1 80 ? -21.438 8.547 4.445 1 93.44 80 LEU B CA 1
ATOM 2677 C C . LEU B 1 80 ? -20.922 8.211 5.844 1 93.44 80 LEU B C 1
ATOM 2679 O O . LEU B 1 80 ? -21.359 8.805 6.832 1 93.44 80 LEU B O 1
ATOM 2683 N N . THR B 1 81 ? -20.031 7.273 5.895 1 92.5 81 THR B N 1
ATOM 2684 C CA . THR B 1 81 ? -19.438 6.898 7.176 1 92.5 81 THR B CA 1
ATOM 2685 C C . THR B 1 81 ? -18.656 8.062 7.773 1 92.5 81 THR B C 1
ATOM 2687 O O . THR B 1 81 ? -18.781 8.359 8.961 1 92.5 81 THR B O 1
ATOM 2690 N N . ALA B 1 82 ? -17.891 8.719 6.953 1 92.88 82 ALA B N 1
ATOM 2691 C CA . ALA B 1 82 ? -17.094 9.859 7.402 1 92.88 82 ALA B CA 1
ATOM 2692 C C . ALA B 1 82 ? -18 10.977 7.922 1 92.88 82 ALA B C 1
ATOM 2694 O O . ALA B 1 82 ? -17.703 11.586 8.953 1 92.88 82 ALA B O 1
ATOM 2695 N N . ILE B 1 83 ? -19.047 11.242 7.238 1 89.69 83 ILE B N 1
ATOM 2696 C CA . ILE B 1 83 ? -19.984 12.289 7.617 1 89.69 83 ILE B CA 1
ATOM 2697 C C . ILE B 1 83 ? -20.656 11.914 8.938 1 89.69 83 ILE B C 1
ATOM 2699 O O . ILE B 1 83 ? -20.828 12.766 9.812 1 89.69 83 ILE B O 1
ATOM 2703 N N . ALA B 1 84 ? -21.031 10.68 8.984 1 87.56 84 ALA B N 1
ATOM 2704 C CA . ALA B 1 84 ? -21.641 10.211 10.227 1 87.56 84 ALA B CA 1
ATOM 2705 C C . ALA B 1 84 ? -20.672 10.352 11.406 1 87.56 84 ALA B C 1
ATOM 2707 O O . ALA B 1 84 ? -21.078 10.773 12.492 1 87.56 84 ALA B O 1
ATOM 2708 N N . LEU B 1 85 ? -19.484 10.062 11.211 1 86.62 85 LEU B N 1
ATOM 2709 C CA . LEU B 1 85 ? -18.484 10.18 12.266 1 86.62 85 LEU B CA 1
ATOM 2710 C C . LEU B 1 85 ? -18.25 11.641 12.625 1 86.62 85 LEU B C 1
ATOM 2712 O O . LEU B 1 85 ? -18.016 11.969 13.789 1 86.62 85 LEU B O 1
ATOM 2716 N N . TYR B 1 86 ? -18.312 12.461 11.648 1 86.88 86 TYR B N 1
ATOM 2717 C CA . TYR B 1 86 ? -18.078 13.883 11.844 1 86.88 86 TYR B CA 1
ATOM 2718 C C . TYR B 1 86 ? -19.234 14.539 12.578 1 86.88 86 TYR B C 1
ATOM 2720 O O . TYR B 1 86 ? -19.047 15.32 13.508 1 86.88 86 TYR B O 1
ATOM 2728 N N . ARG B 1 87 ? -20.375 14.227 12.211 1 81 87 ARG B N 1
ATOM 2729 C CA . ARG B 1 87 ? -21.578 14.922 12.688 1 81 87 ARG B CA 1
ATOM 2730 C C . ARG B 1 87 ? -21.984 14.43 14.07 1 81 87 ARG B C 1
ATOM 2732 O O . ARG B 1 87 ? -22.516 15.203 14.875 1 81 87 ARG B O 1
ATOM 2739 N N . TYR B 1 88 ? -21.766 13.258 14.266 1 74.88 88 TYR B N 1
ATOM 2740 C CA . TYR B 1 88 ? -22.391 12.742 15.477 1 74.88 88 TYR B CA 1
ATOM 2741 C C . TYR B 1 88 ? -21.344 12.422 16.531 1 74.88 88 TYR B C 1
ATOM 2743 O O . TYR B 1 88 ? -20.234 12.008 16.219 1 74.88 88 TYR B O 1
ATOM 2751 N N . ARG B 1 89 ? -21.594 12.938 17.734 1 67.56 89 ARG B N 1
ATOM 2752 C CA . ARG B 1 89 ? -20.719 12.695 18.875 1 67.56 89 ARG B CA 1
ATOM 2753 C C . ARG B 1 89 ? -21.094 11.406 19.594 1 67.56 89 ARG B C 1
ATOM 2755 O O . ARG B 1 89 ? -22.266 11.148 19.859 1 67.56 89 ARG B O 1
ATOM 2762 N N . PHE B 1 90 ? -20.516 10.383 19.297 1 67.25 90 PHE B N 1
ATOM 2763 C CA . PHE B 1 90 ? -20.781 9.211 20.125 1 67.25 90 PHE B CA 1
ATOM 2764 C C . PHE B 1 90 ? -19.5 8.742 20.812 1 67.25 90 PHE B C 1
ATOM 2766 O O . PHE B 1 90 ? -18.391 9.086 20.375 1 67.25 90 PHE B O 1
ATOM 2773 N N . ARG B 1 91 ? -19.516 8.219 22.016 1 60.19 91 ARG B N 1
ATOM 2774 C CA . ARG B 1 91 ? -18.422 7.828 22.906 1 60.19 91 ARG B CA 1
ATOM 2775 C C . ARG B 1 91 ? -17.406 6.938 22.188 1 60.19 91 ARG B C 1
ATOM 2777 O O . ARG B 1 91 ? -16.234 6.898 22.562 1 60.19 91 ARG B O 1
ATOM 2784 N N . GLY B 1 92 ? -17.859 6.246 21.156 1 62.38 92 GLY B N 1
ATOM 2785 C CA . GLY B 1 92 ? -16.953 5.289 20.547 1 62.38 92 GLY B CA 1
ATOM 2786 C C . GLY B 1 92 ? -16.25 5.832 19.312 1 62.38 92 GLY B C 1
ATOM 2787 O O . GLY B 1 92 ? -15.758 5.062 18.484 1 62.38 92 GLY B O 1
ATOM 2788 N N . LYS B 1 93 ? -16.219 7.121 19.172 1 69.81 93 LYS B N 1
ATOM 2789 C CA . LYS B 1 93 ? -15.648 7.734 17.984 1 69.81 93 LYS B CA 1
ATOM 2790 C C . LYS B 1 93 ? -14.164 7.414 17.844 1 69.81 93 LYS B C 1
ATOM 2792 O O . LYS B 1 93 ? -13.688 7.086 16.766 1 69.81 93 LYS B O 1
ATOM 2797 N N . GLN B 1 94 ? -13.523 7.559 18.969 1 69.56 94 GLN B N 1
ATOM 2798 C CA . GLN B 1 94 ? -12.102 7.227 18.969 1 69.56 94 GLN B CA 1
ATOM 2799 C C . GLN B 1 94 ? -11.875 5.762 18.594 1 69.56 94 GLN B C 1
ATOM 2801 O O . GLN B 1 94 ? -10.938 5.434 17.875 1 69.56 94 GLN B O 1
ATOM 2806 N N . ALA B 1 95 ? -12.797 4.973 19.125 1 72.06 95 ALA B N 1
ATOM 2807 C CA . ALA B 1 95 ? -12.68 3.543 18.844 1 72.06 95 ALA B CA 1
ATOM 2808 C C . ALA B 1 95 ? -12.922 3.26 17.359 1 72.06 95 ALA B C 1
ATOM 2810 O O . ALA B 1 95 ? -12.242 2.418 16.766 1 72.06 95 ALA B O 1
ATOM 2811 N N . VAL B 1 96 ? -13.812 3.994 16.812 1 73.5 96 VAL B N 1
ATOM 2812 C CA . VAL B 1 96 ? -14.172 3.77 15.414 1 73.5 96 VAL B CA 1
ATOM 2813 C C . VAL B 1 96 ? -13.016 4.188 14.508 1 73.5 96 VAL B C 1
ATOM 2815 O O . VAL B 1 96 ? -12.664 3.477 13.562 1 73.5 96 VAL B O 1
ATOM 2818 N N . SER B 1 97 ? -12.383 5.297 14.789 1 74.44 97 SER B N 1
ATOM 2819 C CA . SER B 1 97 ? -11.211 5.73 14.031 1 74.44 97 SER B CA 1
ATOM 2820 C C . SER B 1 97 ? -10.07 4.73 14.164 1 74.44 97 SER B C 1
ATOM 2822 O O . SER B 1 97 ? -9.391 4.418 13.18 1 74.44 97 SER B O 1
ATOM 2824 N N . GLY B 1 98 ? -9.961 4.234 15.367 1 76.81 98 GLY B N 1
ATOM 2825 C CA . GLY B 1 98 ? -8.945 3.221 15.602 1 76.81 98 GLY B CA 1
ATOM 2826 C C . GLY B 1 98 ? -9.203 1.931 14.844 1 76.81 98 GLY B C 1
ATOM 2827 O O . GLY B 1 98 ? -8.273 1.307 14.336 1 76.81 98 GLY B O 1
ATOM 2828 N N . MET B 1 99 ? -10.461 1.642 14.68 1 82.88 99 MET B N 1
ATOM 2829 C CA . MET B 1 99 ? -10.844 0.412 13.984 1 82.88 99 MET B CA 1
ATOM 2830 C C . MET B 1 99 ? -10.516 0.504 12.5 1 82.88 99 MET B C 1
ATOM 2832 O O . MET B 1 99 ? -10.109 -0.482 11.883 1 82.88 99 MET B O 1
ATOM 2836 N N . LEU B 1 100 ? -10.711 1.659 11.969 1 86.25 100 LEU B N 1
ATOM 2837 C CA . LEU B 1 100 ? -10.391 1.832 10.555 1 86.25 100 LEU B CA 1
ATOM 2838 C C . LEU B 1 100 ? -8.891 1.667 10.312 1 86.25 100 LEU B C 1
ATOM 2840 O O . LEU B 1 100 ? -8.477 1.059 9.32 1 86.25 100 LEU B O 1
ATOM 2844 N N . PHE B 1 101 ? -8.219 2.072 11.281 1 82.12 101 PHE B N 1
ATOM 2845 C CA . PHE B 1 101 ? -6.77 2.002 11.18 1 82.12 101 PHE B CA 1
ATOM 2846 C C . PHE B 1 101 ? -6.293 0.555 11.211 1 82.12 101 PHE B C 1
ATOM 2848 O O . PHE B 1 101 ? -5.355 0.19 10.492 1 82.12 101 PHE B O 1
ATOM 2855 N N . ILE B 1 102 ? -6.934 -0.205 11.938 1 83.44 102 ILE B N 1
ATOM 2856 C CA . ILE B 1 102 ? -6.574 -1.615 12.047 1 83.44 102 ILE B CA 1
ATOM 2857 C C . ILE B 1 102 ? -6.723 -2.293 10.688 1 83.44 102 ILE B C 1
ATOM 2859 O O . ILE B 1 102 ? -5.844 -3.043 10.266 1 83.44 102 ILE B O 1
ATOM 2863 N N . VAL B 1 103 ? -7.785 -2.035 10.039 1 87.06 103 VAL B N 1
ATOM 2864 C CA . VAL B 1 103 ? -8.047 -2.643 8.742 1 87.06 103 VAL B CA 1
ATOM 2865 C C . VAL B 1 103 ? -7.023 -2.137 7.719 1 87.06 103 VAL B C 1
ATOM 2867 O O . VAL B 1 103 ? -6.504 -2.914 6.918 1 87.06 103 VAL B O 1
ATOM 2870 N N . MET B 1 104 ? -6.688 -0.848 7.836 1 88.06 104 MET B N 1
ATOM 2871 C CA . MET B 1 104 ? -5.754 -0.236 6.895 1 88.06 104 MET B CA 1
ATOM 2872 C C . MET B 1 104 ? -4.348 -0.797 7.082 1 88.06 104 MET B C 1
ATOM 2874 O O . MET B 1 104 ? -3.586 -0.905 6.121 1 88.06 104 MET B O 1
ATOM 2878 N N . MET B 1 105 ? -4.062 -1.219 8.305 1 86.81 105 MET B N 1
ATOM 2879 C CA . MET B 1 105 ? -2.705 -1.64 8.633 1 86.81 105 MET B CA 1
ATOM 2880 C C . MET B 1 105 ? -2.564 -3.154 8.531 1 86.81 105 MET B C 1
ATOM 2882 O O . MET B 1 105 ? -1.46 -3.689 8.641 1 86.81 105 MET B O 1
ATOM 2886 N N . SER B 1 106 ? -3.678 -3.75 8.32 1 90.19 106 SER B N 1
ATOM 2887 C CA . SER B 1 106 ? -3.613 -5.195 8.141 1 90.19 106 SER B CA 1
ATOM 2888 C C . SER B 1 106 ? -2.834 -5.566 6.887 1 90.19 106 SER B C 1
ATOM 2890 O O . SER B 1 106 ? -2.963 -4.906 5.852 1 90.19 106 SER B O 1
ATOM 2892 N N . PRO B 1 107 ? -1.976 -6.594 6.98 1 93.44 107 PRO B N 1
ATOM 2893 C CA . PRO B 1 107 ? -1.271 -7.055 5.781 1 93.44 107 PRO B CA 1
ATOM 2894 C C . PRO B 1 107 ? -2.221 -7.469 4.66 1 93.44 107 PRO B C 1
ATOM 2896 O O . PRO B 1 107 ? -3.273 -8.055 4.922 1 93.44 107 PRO B O 1
ATOM 2899 N N . ASP B 1 108 ? -1.847 -7.176 3.502 1 94.38 108 ASP B N 1
ATOM 2900 C CA . ASP B 1 108 ? -2.68 -7.465 2.338 1 94.38 108 ASP B CA 1
ATOM 2901 C C . ASP B 1 108 ? -2.992 -8.953 2.24 1 94.38 108 ASP B C 1
ATOM 2903 O O . ASP B 1 108 ? -4.109 -9.336 1.884 1 94.38 108 ASP B O 1
ATOM 2907 N N . ILE B 1 109 ? -2.008 -9.742 2.525 1 94.81 109 ILE B N 1
ATOM 2908 C CA . ILE B 1 109 ? -2.182 -11.188 2.395 1 94.81 109 ILE B CA 1
ATOM 2909 C C . ILE B 1 109 ? -3.209 -11.68 3.412 1 94.81 109 ILE B C 1
ATOM 2911 O O . ILE B 1 109 ? -3.969 -12.609 3.139 1 94.81 109 ILE B O 1
ATOM 2915 N N . VAL B 1 110 ? -3.189 -11.078 4.562 1 93.75 110 VAL B N 1
ATOM 2916 C CA . VAL B 1 110 ? -4.164 -11.438 5.586 1 93.75 110 VAL B CA 1
ATOM 2917 C C . VAL B 1 110 ? -5.566 -11.055 5.117 1 93.75 110 VAL B C 1
ATOM 2919 O O . VAL B 1 110 ? -6.512 -11.836 5.258 1 93.75 110 VAL B O 1
ATOM 2922 N N . MET B 1 111 ? -5.66 -9.859 4.574 1 94.38 111 MET B N 1
ATOM 2923 C CA . MET B 1 111 ? -6.941 -9.422 4.027 1 94.38 111 MET B CA 1
ATOM 2924 C C . MET B 1 111 ? -7.41 -10.359 2.92 1 94.38 111 MET B C 1
ATOM 2926 O O . MET B 1 111 ? -8.586 -10.719 2.863 1 94.38 111 MET B O 1
ATOM 2930 N N . ALA B 1 112 ? -6.535 -10.758 2.111 1 95.38 112 ALA B N 1
ATOM 2931 C CA . ALA B 1 112 ? -6.836 -11.648 0.99 1 95.38 112 ALA B CA 1
ATOM 2932 C C . ALA B 1 112 ? -7.375 -12.984 1.48 1 95.38 112 ALA B C 1
ATOM 2934 O O . ALA B 1 112 ? -8.438 -13.438 1.037 1 95.38 112 ALA B O 1
ATOM 2935 N N . VAL B 1 113 ? -6.707 -13.586 2.387 1 94.38 113 VAL B N 1
ATOM 2936 C CA . VAL B 1 113 ? -7.074 -14.906 2.904 1 94.38 113 VAL B CA 1
ATOM 2937 C C . VAL B 1 113 ? -8.391 -14.805 3.678 1 94.38 113 VAL B C 1
ATOM 2939 O O . VAL B 1 113 ? -9.242 -15.688 3.574 1 94.38 113 VAL B O 1
ATOM 2942 N N . SER B 1 114 ? -8.516 -13.734 4.43 1 94.88 114 SER B N 1
ATOM 2943 C CA . SER B 1 114 ? -9.727 -13.547 5.227 1 94.88 114 SER B CA 1
ATOM 2944 C C . SER B 1 114 ? -10.961 -13.43 4.336 1 94.88 114 SER B C 1
ATOM 2946 O O . SER B 1 114 ? -12 -14.016 4.629 1 94.88 114 SER B O 1
ATOM 2948 N N . LEU B 1 115 ? -10.859 -12.68 3.281 1 96.12 115 LEU B N 1
ATOM 2949 C CA . LEU B 1 115 ? -11.984 -12.492 2.377 1 96.12 115 LEU B CA 1
ATOM 2950 C C . LEU B 1 115 ? -12.289 -13.781 1.617 1 96.12 115 LEU B C 1
ATOM 2952 O O . LEU B 1 115 ? -13.461 -14.117 1.409 1 96.12 115 LEU B O 1
ATOM 2956 N N . LEU B 1 116 ? -11.211 -14.445 1.189 1 95.06 116 LEU B N 1
ATOM 2957 C CA . LEU B 1 116 ? -11.414 -15.727 0.53 1 95.06 116 LEU B CA 1
ATOM 2958 C C . LEU B 1 116 ? -12.164 -16.688 1.438 1 95.06 116 LEU B C 1
ATOM 2960 O O . LEU B 1 116 ? -13.125 -17.328 1.011 1 95.06 116 LEU B O 1
ATOM 2964 N N . ALA B 1 117 ? -11.719 -16.766 2.678 1 91.44 117 ALA B N 1
ATOM 2965 C CA . ALA B 1 117 ? -12.367 -17.641 3.652 1 91.44 117 ALA B CA 1
ATOM 2966 C C . ALA B 1 117 ? -13.836 -17.266 3.826 1 91.44 117 ALA B C 1
ATOM 2968 O O . ALA B 1 117 ? -14.703 -18.141 3.889 1 91.44 117 ALA B O 1
ATOM 2969 N N . LEU B 1 118 ? -14.094 -16 3.91 1 92.81 118 LEU B N 1
ATOM 2970 C CA . LEU B 1 118 ? -15.469 -15.539 4.047 1 92.81 118 LEU B CA 1
ATOM 2971 C C . LEU B 1 118 ? -16.312 -15.961 2.844 1 92.81 118 LEU B C 1
ATOM 2973 O O . LEU B 1 118 ? -17.422 -16.453 3.002 1 92.81 118 LEU B O 1
ATOM 2977 N N . PHE B 1 119 ? -15.781 -15.766 1.646 1 93.94 119 PHE B N 1
ATOM 2978 C CA . PHE B 1 119 ? -16.516 -16.094 0.432 1 93.94 119 PHE B CA 1
ATOM 2979 C C . PHE B 1 119 ? -16.781 -17.594 0.344 1 93.94 119 PHE B C 1
ATOM 2981 O O . PHE B 1 119 ? -17.828 -18.016 -0.151 1 93.94 119 PHE B O 1
ATOM 2988 N N . MET B 1 120 ? -15.844 -18.344 0.817 1 88.69 120 MET B N 1
ATOM 2989 C CA . MET B 1 120 ? -16.016 -19.797 0.838 1 88.69 120 MET B CA 1
ATOM 2990 C C . MET B 1 120 ? -17.141 -20.188 1.801 1 88.69 120 MET B C 1
ATOM 2992 O O . MET B 1 120 ? -17.953 -21.062 1.483 1 88.69 120 MET B O 1
ATOM 2996 N N . VAL B 1 121 ? -17.188 -19.625 2.926 1 86.38 121 VAL B N 1
ATOM 2997 C CA . VAL B 1 121 ? -18.172 -19.953 3.953 1 86.38 121 VAL B CA 1
ATOM 2998 C C . VAL B 1 121 ? -19.562 -19.531 3.488 1 86.38 121 VAL B C 1
ATOM 3000 O O . VAL B 1 121 ? -20.547 -20.266 3.682 1 86.38 121 VAL B O 1
ATOM 3003 N N . VAL B 1 122 ? -19.688 -18.391 2.822 1 91.88 122 VAL B N 1
ATOM 3004 C CA . VAL B 1 122 ? -20.984 -17.859 2.418 1 91.88 122 VAL B CA 1
ATOM 3005 C C . VAL B 1 122 ? -21.391 -18.453 1.071 1 91.88 122 VAL B C 1
ATOM 3007 O O . VAL B 1 122 ? -22.547 -18.359 0.673 1 91.88 122 VAL B O 1
ATOM 3010 N N . GLY B 1 123 ? -20.438 -19.062 0.314 1 91.75 123 GLY B N 1
ATOM 3011 C CA . GLY B 1 123 ? -20.75 -19.719 -0.945 1 91.75 123 GLY B CA 1
ATOM 3012 C C . GLY B 1 123 ? -20.719 -18.781 -2.135 1 91.75 123 GLY B C 1
ATOM 3013 O O . GLY B 1 123 ? -21.484 -18.953 -3.09 1 91.75 123 GLY B O 1
ATOM 3014 N N . ILE B 1 124 ? -19.969 -17.781 -2.033 1 92.25 124 ILE B N 1
ATOM 3015 C CA . ILE B 1 124 ? -19.859 -16.844 -3.15 1 92.25 124 ILE B CA 1
ATOM 3016 C C . ILE B 1 124 ? -18.828 -17.375 -4.152 1 92.25 124 ILE B C 1
ATOM 3018 O O . ILE B 1 124 ? -17.703 -17.719 -3.779 1 92.25 124 ILE B O 1
ATOM 3022 N N . SER B 1 125 ? -19.297 -17.516 -5.395 1 93.38 125 SER B N 1
ATOM 3023 C CA . SER B 1 125 ? -18.375 -17.922 -6.445 1 93.38 125 SER B CA 1
ATOM 3024 C C . SER B 1 125 ? -17.375 -16.797 -6.766 1 93.38 125 SER B C 1
ATOM 3026 O O . SER B 1 125 ? -17.75 -15.625 -6.785 1 93.38 125 SER B O 1
ATOM 3028 N N . LEU B 1 126 ? -16.188 -17.172 -6.969 1 94.44 126 LEU B N 1
ATOM 3029 C CA . LEU B 1 126 ? -15.141 -16.203 -7.27 1 94.44 126 LEU B CA 1
ATOM 3030 C C . LEU B 1 126 ? -15.305 -15.633 -8.672 1 94.44 126 LEU B C 1
ATOM 3032 O O . LEU B 1 126 ? -15.508 -16.391 -9.633 1 94.44 126 LEU B O 1
ATOM 3036 N N . GLY B 1 127 ? -15.336 -14.359 -8.773 1 95.31 127 GLY B N 1
ATOM 3037 C CA . GLY B 1 127 ? -15.531 -13.633 -10.016 1 95.31 127 GLY B CA 1
ATOM 3038 C C . GLY B 1 127 ? -15.664 -12.141 -9.82 1 95.31 127 GLY B C 1
ATOM 3039 O O . GLY B 1 127 ? -14.953 -11.547 -9.008 1 95.31 127 GLY B O 1
ATOM 3040 N N . PHE B 1 128 ? -16.531 -11.562 -10.641 1 95.94 128 PHE B N 1
ATOM 3041 C CA . PHE B 1 128 ? -16.703 -10.109 -10.625 1 95.94 128 PHE B CA 1
ATOM 3042 C C . PHE B 1 128 ? -17.156 -9.641 -9.25 1 95.94 128 PHE B C 1
ATOM 3044 O O . PHE B 1 128 ? -16.562 -8.727 -8.672 1 95.94 128 PHE B O 1
ATOM 3051 N N . TRP B 1 129 ? -18.109 -10.273 -8.641 1 95.81 129 TRP B N 1
ATOM 3052 C CA . TRP B 1 129 ? -18.719 -9.789 -7.414 1 95.81 129 TRP B CA 1
ATOM 3053 C C . TRP B 1 129 ? -17.781 -9.961 -6.227 1 95.81 129 TRP B C 1
ATOM 3055 O O . TRP B 1 129 ? -17.672 -9.07 -5.379 1 95.81 129 TRP B O 1
ATOM 3065 N N . SER B 1 130 ? -17.109 -11.133 -6.09 1 97 130 SER B N 1
ATOM 3066 C CA . SER B 1 130 ? -16.156 -11.32 -5.008 1 97 130 SER B CA 1
ATOM 3067 C C . SER B 1 130 ? -15.008 -10.305 -5.102 1 97 130 SER B C 1
ATOM 3069 O O . SER B 1 130 ? -14.594 -9.742 -4.086 1 97 130 SER B O 1
ATOM 3071 N N . LEU B 1 131 ? -14.609 -10.086 -6.367 1 97.75 131 LEU B N 1
ATOM 3072 C CA . LEU B 1 131 ? -13.547 -9.117 -6.605 1 97.75 131 LEU B CA 1
ATOM 3073 C C . LEU B 1 131 ? -14 -7.711 -6.23 1 97.75 131 LEU B C 1
ATOM 3075 O O . LEU B 1 131 ? -13.266 -6.977 -5.566 1 97.75 131 LEU B O 1
ATOM 3079 N N . LEU B 1 132 ? -15.156 -7.336 -6.641 1 97.62 132 LEU B N 1
ATOM 3080 C CA . LEU B 1 132 ? -15.695 -6.012 -6.348 1 97.62 132 LEU B CA 1
ATOM 3081 C C . LEU B 1 132 ? -15.852 -5.809 -4.844 1 97.62 132 LEU B C 1
ATOM 3083 O O . LEU B 1 132 ? -15.422 -4.785 -4.305 1 97.62 132 LEU B O 1
ATOM 3087 N N . LEU B 1 133 ? -16.391 -6.738 -4.176 1 97 133 LEU B N 1
ATOM 3088 C CA . LEU B 1 133 ? -16.594 -6.641 -2.734 1 97 133 LEU B CA 1
ATOM 3089 C C . LEU B 1 133 ? -15.266 -6.531 -2.002 1 97 133 LEU B C 1
ATOM 3091 O O . LEU B 1 133 ? -15.156 -5.789 -1.021 1 97 133 LEU B O 1
ATOM 3095 N N . ALA B 1 134 ? -14.312 -7.301 -2.457 1 97.44 134 ALA B N 1
ATOM 3096 C CA . ALA B 1 134 ? -12.984 -7.25 -1.844 1 97.44 134 ALA B CA 1
ATOM 3097 C C . ALA B 1 134 ? -12.352 -5.871 -2.012 1 97.44 134 ALA B C 1
ATOM 3099 O O . ALA B 1 134 ? -11.82 -5.309 -1.055 1 97.44 134 ALA B O 1
ATOM 3100 N N . HIS B 1 135 ? -12.461 -5.348 -3.184 1 97.94 135 HIS B N 1
ATOM 3101 C CA . HIS B 1 135 ? -11.875 -4.039 -3.461 1 97.94 135 HIS B CA 1
ATOM 3102 C C . HIS B 1 135 ? -12.594 -2.939 -2.688 1 97.94 135 HIS B C 1
ATOM 3104 O O . HIS B 1 135 ? -11.961 -2.006 -2.193 1 97.94 135 HIS B O 1
ATOM 31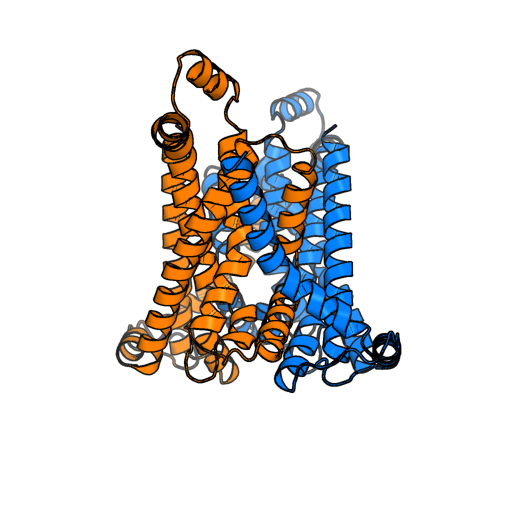10 N N . VAL B 1 136 ? -13.828 -3.043 -2.568 1 97.69 136 VAL B N 1
ATOM 3111 C CA . VAL B 1 136 ? -14.57 -2.078 -1.759 1 97.69 136 VAL B CA 1
ATOM 3112 C C . VAL B 1 136 ? -14.094 -2.146 -0.31 1 97.69 136 VAL B C 1
ATOM 3114 O O . VAL B 1 136 ? -13.891 -1.112 0.333 1 97.69 136 VAL B O 1
ATOM 3117 N N . THR B 1 137 ? -13.883 -3.312 0.137 1 95.56 137 THR B N 1
ATOM 3118 C CA . THR B 1 137 ? -13.5 -3.531 1.529 1 95.56 137 THR B CA 1
ATOM 3119 C C . THR B 1 137 ? -12.188 -2.83 1.849 1 95.56 137 THR B C 1
ATOM 3121 O O . THR B 1 137 ? -12.094 -2.092 2.832 1 95.56 137 THR B O 1
ATOM 3124 N N . PHE B 1 138 ? -11.172 -3.033 0.981 1 94.62 138 PHE B N 1
ATOM 3125 C CA . PHE B 1 138 ? -9.891 -2.471 1.381 1 94.62 138 PHE B CA 1
ATOM 3126 C C . PHE B 1 138 ? -9.805 -0.997 1.002 1 94.62 138 PHE B C 1
ATOM 3128 O O . PHE B 1 138 ? -8.945 -0.271 1.507 1 94.62 138 PHE B O 1
ATOM 3135 N N . CYS B 1 139 ? -10.68 -0.463 0.162 1 96.44 139 CYS B N 1
ATOM 3136 C CA . CYS B 1 139 ? -10.688 0.951 -0.198 1 96.44 139 CYS B CA 1
ATOM 3137 C C . CYS B 1 139 ? -11.461 1.771 0.832 1 96.44 139 CYS B C 1
ATOM 3139 O O . CYS B 1 139 ? -11.18 2.957 1.019 1 96.44 139 CYS B O 1
ATOM 3141 N N . LEU B 1 140 ? -12.328 1.194 1.517 1 96.31 140 LEU B N 1
ATOM 3142 C CA . LEU B 1 140 ? -13.281 1.873 2.385 1 96.31 140 LEU B CA 1
ATOM 3143 C C . LEU B 1 140 ? -12.562 2.67 3.467 1 96.31 140 LEU B C 1
ATOM 3145 O O . LEU B 1 140 ? -12.82 3.863 3.641 1 96.31 140 LEU B O 1
ATOM 3149 N N . PRO B 1 141 ? -11.688 2.027 4.199 1 94.94 141 PRO B N 1
ATOM 3150 C CA . PRO B 1 141 ? -11.039 2.785 5.266 1 94.94 141 PRO B CA 1
ATOM 3151 C C . PRO B 1 141 ? -10.234 3.975 4.742 1 94.94 141 PRO B C 1
ATOM 3153 O O . PRO B 1 141 ? -10.18 5.02 5.395 1 94.94 141 PRO B O 1
ATOM 3156 N N . TYR B 1 142 ? -9.672 3.842 3.545 1 93.44 142 TYR B N 1
ATOM 3157 C CA . TYR B 1 142 ? -8.867 4.922 2.975 1 93.44 142 TYR B CA 1
ATOM 3158 C C . TYR B 1 142 ? -9.742 6.121 2.623 1 93.44 142 TYR B C 1
ATOM 3160 O O . TYR B 1 142 ? -9.391 7.262 2.926 1 93.44 142 TYR B O 1
ATOM 3168 N N . VAL B 1 143 ? -10.852 5.844 2.092 1 95.06 143 VAL B N 1
ATOM 3169 C CA . VAL B 1 143 ? -11.773 6.906 1.709 1 95.06 143 VAL B CA 1
ATOM 3170 C C . VAL B 1 143 ? -12.359 7.555 2.959 1 95.06 143 VAL B C 1
ATOM 3172 O O . VAL B 1 143 ? -12.445 8.781 3.049 1 95.06 143 VAL B O 1
ATOM 3175 N N . THR B 1 144 ? -12.758 6.766 3.883 1 94.69 144 THR B N 1
ATOM 3176 C CA . THR B 1 144 ? -13.383 7.266 5.102 1 94.69 144 THR B CA 1
ATOM 3177 C C . THR B 1 144 ? -12.422 8.172 5.867 1 94.69 144 THR B C 1
ATOM 3179 O O . THR B 1 144 ? -12.797 9.273 6.27 1 94.69 144 THR B O 1
ATOM 3182 N N . VAL B 1 145 ? -11.242 7.738 5.988 1 91.12 145 VAL B N 1
ATOM 3183 C CA . VAL B 1 145 ? -10.258 8.508 6.738 1 91.12 145 VAL B CA 1
ATOM 3184 C C . VAL B 1 145 ? -9.938 9.805 5.996 1 91.12 145 VAL B C 1
ATOM 3186 O O . VAL B 1 145 ? -9.797 10.867 6.609 1 91.12 145 VAL B O 1
ATOM 3189 N N . THR B 1 146 ? -9.789 9.734 4.695 1 90.81 146 THR B N 1
ATOM 3190 C CA . THR B 1 146 ? -9.484 10.906 3.885 1 90.81 146 THR B CA 1
ATOM 3191 C C . THR B 1 146 ? -10.57 11.961 4.027 1 90.81 146 THR B C 1
ATOM 3193 O O . THR B 1 146 ? -10.281 13.133 4.293 1 90.81 146 THR B O 1
ATOM 3196 N N . ILE B 1 147 ? -11.773 11.562 3.91 1 93.62 147 ILE B N 1
ATOM 3197 C CA . ILE B 1 147 ? -12.898 12.492 3.982 1 93.62 147 ILE B CA 1
ATOM 3198 C C . ILE B 1 147 ? -13.078 12.977 5.418 1 93.62 147 ILE B C 1
ATOM 3200 O O . ILE B 1 147 ? -13.297 14.164 5.66 1 93.62 147 ILE B O 1
ATOM 3204 N N . PHE B 1 148 ? -12.992 12.109 6.359 1 91.88 148 PHE B N 1
ATOM 3205 C CA . PHE B 1 148 ? -13.156 12.453 7.77 1 91.88 148 PHE B CA 1
ATOM 3206 C C . PHE B 1 148 ? -12.102 13.469 8.203 1 91.88 148 PHE B C 1
ATOM 3208 O O . PHE B 1 148 ? -12.406 14.414 8.93 1 91.88 148 PHE B O 1
ATOM 3215 N N . SER B 1 149 ? -10.883 13.219 7.812 1 88.12 149 SER B N 1
ATOM 3216 C CA . SER B 1 149 ? -9.805 14.133 8.172 1 88.12 149 SER B CA 1
ATOM 3217 C C . SER B 1 149 ? -10.062 15.531 7.637 1 88.12 149 SER B C 1
ATOM 3219 O O . SER B 1 149 ? -9.75 16.531 8.297 1 88.12 149 SER B O 1
ATOM 3221 N N . ARG B 1 150 ? -10.578 15.617 6.492 1 88.88 150 ARG B N 1
ATOM 3222 C CA . ARG B 1 150 ? -10.906 16.906 5.906 1 88.88 150 ARG B CA 1
ATOM 3223 C C . ARG B 1 150 ? -12.023 17.594 6.684 1 88.88 150 ARG B C 1
ATOM 3225 O O . ARG B 1 150 ? -11.945 18.797 6.973 1 88.88 150 ARG B O 1
ATOM 3232 N N . LEU B 1 151 ? -13 16.891 7.027 1 90.69 151 LEU B N 1
ATOM 3233 C CA . LEU B 1 151 ? -14.141 17.453 7.75 1 90.69 151 LEU B CA 1
ATOM 3234 C C . LEU B 1 151 ? -13.727 17.891 9.148 1 90.69 151 LEU B C 1
ATOM 3236 O O . LEU B 1 151 ? -14.195 18.922 9.641 1 90.69 151 LEU B O 1
ATOM 3240 N N . ASN B 1 152 ? -12.906 17.125 9.758 1 87 152 ASN B N 1
ATOM 3241 C CA . ASN B 1 152 ? -12.469 17.422 11.117 1 87 152 ASN B CA 1
ATOM 3242 C C . ASN B 1 152 ? -11.625 18.688 11.172 1 87 152 ASN B C 1
ATOM 3244 O O . ASN B 1 152 ? -11.422 19.25 12.25 1 87 152 ASN B O 1
ATOM 3248 N N . GLY B 1 153 ? -11.156 19.094 10.086 1 83.69 153 GLY B N 1
ATOM 3249 C CA . GLY B 1 153 ? -10.398 20.344 10.039 1 83.69 153 GLY B CA 1
ATOM 3250 C C . GLY B 1 153 ? -11.273 21.578 10.094 1 83.69 153 GLY B C 1
ATOM 3251 O O . GLY B 1 153 ? -10.781 22.688 10.336 1 83.69 153 GLY B O 1
ATOM 3252 N N . PHE B 1 154 ? -12.523 21.344 10.031 1 83.88 154 PHE B N 1
ATOM 3253 C CA . PHE B 1 154 ? -13.445 22.484 10.016 1 83.88 154 PHE B CA 1
ATOM 3254 C C . PHE B 1 154 ? -14.117 22.656 11.375 1 83.88 154 PHE B C 1
ATOM 3256 O O . PHE B 1 154 ? -14.289 21.672 12.109 1 83.88 154 PHE B O 1
ATOM 3263 N N . ASP B 1 155 ? -14.406 23.844 11.656 1 77.62 155 ASP B N 1
ATOM 3264 C CA . ASP B 1 155 ? -15.008 24.219 12.938 1 77.62 155 ASP B CA 1
ATOM 3265 C C . ASP B 1 155 ? -16.453 23.734 13.023 1 77.62 155 ASP B C 1
ATOM 3267 O O . ASP B 1 155 ? -17.281 24.078 12.172 1 77.62 155 ASP B O 1
ATOM 3271 N N . SER B 1 156 ? -16.719 23.016 14.008 1 77.44 156 SER B N 1
ATOM 3272 C CA . SER B 1 156 ? -18.062 22.516 14.234 1 77.44 156 SER B CA 1
ATOM 3273 C C . SER B 1 156 ? -19.031 23.641 14.586 1 77.44 156 SER B C 1
ATOM 3275 O O . SER B 1 156 ? -20.25 23.484 14.508 1 77.44 156 SER B O 1
ATOM 3277 N N . ARG B 1 157 ? -18.453 24.719 14.875 1 81.38 157 ARG B N 1
ATOM 3278 C CA . ARG B 1 157 ? -19.281 25.859 15.25 1 81.38 157 ARG B CA 1
ATOM 3279 C C . ARG B 1 157 ? -20.156 26.297 14.078 1 81.38 157 ARG B C 1
ATOM 3281 O O . ARG B 1 157 ? -21.25 26.828 14.281 1 81.38 157 ARG B O 1
ATOM 3288 N N . MET B 1 158 ? -19.594 26.094 12.898 1 83.56 158 MET B N 1
ATOM 3289 C CA . MET B 1 158 ? -20.375 26.438 11.719 1 83.56 158 MET B CA 1
ATOM 3290 C C . MET B 1 158 ? -21.656 25.625 11.641 1 83.56 158 MET B C 1
ATOM 3292 O O . MET B 1 158 ? -22.703 26.141 11.266 1 83.56 158 MET B O 1
ATOM 3296 N N . LEU B 1 159 ? -21.594 24.469 12.055 1 84 159 LEU B N 1
ATOM 3297 C CA . LEU B 1 159 ? -22.766 23.594 12.039 1 84 159 LEU B CA 1
ATOM 3298 C C . LEU B 1 159 ? -23.766 24.016 13.117 1 84 159 LEU B C 1
ATOM 3300 O O . LEU B 1 159 ? -24.969 24 12.875 1 84 159 LEU B O 1
ATOM 3304 N N . GLU B 1 160 ? -23.266 24.391 14.203 1 84.62 160 GLU B N 1
ATOM 3305 C CA . GLU B 1 160 ? -24.109 24.859 15.297 1 84.62 160 GLU B CA 1
ATOM 3306 C C . GLU B 1 160 ? -24.844 26.141 14.938 1 84.62 160 GLU B C 1
ATOM 3308 O O . GLU B 1 160 ? -26.031 26.312 15.25 1 84.62 160 GLU B O 1
ATOM 3313 N N . ALA B 1 161 ? -24.094 26.906 14.312 1 88.25 161 ALA B N 1
ATOM 3314 C CA . ALA B 1 161 ? -24.688 28.172 13.883 1 88.25 161 ALA B CA 1
ATOM 3315 C C . ALA B 1 161 ? -25.812 27.938 12.883 1 88.25 161 ALA B C 1
ATOM 3317 O O . ALA B 1 161 ? -26.859 28.594 12.938 1 88.25 161 ALA B O 1
ATOM 3318 N N . ALA B 1 162 ? -25.625 27.016 12 1 89.31 162 ALA B N 1
ATOM 3319 C CA . ALA B 1 162 ? -26.656 26.703 11.016 1 89.31 162 ALA B CA 1
ATOM 3320 C C . ALA B 1 162 ? -27.906 26.125 11.68 1 89.31 162 ALA B C 1
ATOM 3322 O O . ALA B 1 162 ? -29.031 26.438 11.297 1 89.31 162 ALA B O 1
ATOM 3323 N N . LYS B 1 163 ? -27.703 25.344 12.641 1 87.06 163 LYS B N 1
ATOM 3324 C CA . LYS B 1 163 ? -28.812 24.781 13.398 1 87.06 163 LYS B CA 1
ATOM 3325 C C . LYS B 1 163 ? -29.578 25.859 14.156 1 87.06 163 LYS B C 1
ATOM 3327 O O . LYS B 1 163 ? -30.812 25.828 14.227 1 87.06 163 LYS B O 1
ATOM 3332 N N . ASP B 1 164 ? -28.797 26.734 14.664 1 90.44 164 ASP B N 1
ATOM 3333 C CA . ASP B 1 164 ? -29.406 27.844 15.391 1 90.44 164 ASP B CA 1
ATOM 3334 C C . ASP B 1 164 ? -30.266 28.719 14.469 1 90.44 164 ASP B C 1
ATOM 3336 O O . ASP B 1 164 ? -31.266 29.297 14.898 1 90.44 164 ASP B O 1
ATOM 3340 N N . LEU B 1 165 ? -29.938 28.781 13.242 1 92.5 165 LEU B N 1
ATOM 3341 C CA . LEU B 1 165 ? -30.656 29.562 12.25 1 92.5 165 LEU B CA 1
ATOM 3342 C C . LEU B 1 165 ? -31.844 28.781 11.688 1 92.5 165 LEU B C 1
ATOM 3344 O O . LEU B 1 165 ? -32.594 29.297 10.852 1 92.5 165 LEU B O 1
ATOM 3348 N N . GLY B 1 166 ? -32 27.562 12.109 1 90.69 166 GLY B N 1
ATOM 3349 C CA . GLY B 1 166 ? -33.156 26.766 11.758 1 90.69 166 GLY B CA 1
ATOM 3350 C C . GLY B 1 166 ? -32.938 25.906 10.516 1 90.69 166 GLY B C 1
ATOM 3351 O O . GLY B 1 166 ? -33.875 25.438 9.898 1 90.69 166 GLY B O 1
ATOM 3352 N N . ALA B 1 167 ? -31.703 25.781 10.164 1 90.75 167 ALA B N 1
ATOM 3353 C CA . ALA B 1 167 ? -31.438 24.969 8.984 1 90.75 167 ALA B CA 1
ATOM 3354 C C . ALA B 1 167 ? -31.75 23.5 9.258 1 90.75 167 ALA B C 1
ATOM 3356 O O . ALA B 1 167 ? -31.484 22.984 10.344 1 90.75 167 ALA B O 1
ATOM 3357 N N . SER B 1 168 ? -32.375 22.859 8.25 1 91.81 168 SER B N 1
ATOM 3358 C CA . SER B 1 168 ? -32.719 21.438 8.367 1 91.81 168 SER B CA 1
ATOM 3359 C C . SER B 1 168 ? -31.469 20.578 8.203 1 91.81 168 SER B C 1
ATOM 3361 O O . SER B 1 168 ? -30.438 21.047 7.73 1 91.81 168 SER B O 1
ATOM 3363 N N . GLU B 1 169 ? -31.562 19.328 8.57 1 85.62 169 GLU B N 1
ATOM 3364 C CA . GLU B 1 169 ? -30.453 18.391 8.438 1 85.62 169 GLU B CA 1
ATOM 3365 C C . GLU B 1 169 ? -30.062 18.203 6.973 1 85.62 169 GLU B C 1
ATOM 3367 O O . GLU B 1 169 ? -28.875 18.094 6.648 1 85.62 169 GLU B O 1
ATOM 3372 N N . VAL B 1 170 ? -31.016 18.141 6.18 1 89.94 170 VAL B N 1
ATOM 3373 C CA . VAL B 1 170 ? -30.781 17.938 4.754 1 89.94 170 VAL B CA 1
ATOM 3374 C C . VAL B 1 170 ? -30.062 19.156 4.172 1 89.94 170 VAL B C 1
ATOM 3376 O O . VAL B 1 170 ? -29.188 19.031 3.322 1 89.94 170 VAL B O 1
ATOM 3379 N N . THR B 1 171 ? -30.453 20.344 4.684 1 91.5 171 THR B N 1
ATOM 3380 C CA . THR B 1 171 ? -29.828 21.594 4.23 1 91.5 171 THR B CA 1
ATOM 3381 C C . THR B 1 171 ? -28.359 21.656 4.684 1 91.5 171 THR B C 1
ATOM 3383 O O . THR B 1 171 ? -27.484 22.047 3.91 1 91.5 171 THR B O 1
ATOM 3386 N N . ILE B 1 172 ? -28.141 21.281 5.871 1 90.06 172 ILE B N 1
ATOM 3387 C CA . ILE B 1 172 ? -26.781 21.281 6.41 1 90.06 172 ILE B CA 1
ATOM 3388 C C . ILE B 1 172 ? -25.906 20.297 5.629 1 90.06 172 ILE B C 1
ATOM 3390 O O . ILE B 1 172 ? -24.781 20.625 5.258 1 90.06 172 ILE B O 1
ATOM 3394 N N . LEU B 1 173 ? -26.469 19.156 5.312 1 89.94 173 LEU B N 1
ATOM 3395 C CA . LEU B 1 173 ? -25.719 18.141 4.582 1 89.94 173 LEU B CA 1
ATOM 3396 C C . LEU B 1 173 ? -25.438 18.594 3.156 1 89.94 173 LEU B C 1
ATOM 3398 O O . LEU B 1 173 ? -24.297 18.516 2.693 1 89.94 173 LEU B O 1
ATOM 3402 N N . ARG B 1 174 ? -26.359 19.062 2.51 1 92.06 174 ARG B N 1
ATOM 3403 C CA . ARG B 1 174 ? -26.266 19.375 1.087 1 92.06 174 ARG B CA 1
ATOM 3404 C C . ARG B 1 174 ? -25.531 20.688 0.862 1 92.06 174 ARG B C 1
ATOM 3406 O O . ARG B 1 174 ? -24.766 20.828 -0.099 1 92.06 174 ARG B O 1
ATOM 3413 N N . LYS B 1 175 ? -25.656 21.672 1.787 1 92.88 175 LYS B N 1
ATOM 3414 C CA . LYS B 1 175 ? -25.172 23.016 1.519 1 92.88 175 LYS B CA 1
ATOM 3415 C C . LYS B 1 175 ? -23.891 23.297 2.303 1 92.88 175 LYS B C 1
ATOM 3417 O O . LYS B 1 175 ? -23.156 24.234 1.979 1 92.88 175 LYS B O 1
ATOM 3422 N N . ILE B 1 176 ? -23.656 22.547 3.295 1 91.88 176 ILE B N 1
ATOM 3423 C CA . ILE B 1 176 ? -22.5 22.875 4.117 1 91.88 176 ILE B CA 1
ATOM 3424 C C . ILE B 1 176 ? -21.516 21.703 4.105 1 91.88 176 ILE B C 1
ATOM 3426 O O . ILE B 1 176 ? -20.422 21.812 3.541 1 91.88 176 ILE B O 1
ATOM 3430 N N . ILE B 1 177 ? -21.953 20.547 4.504 1 92.31 177 ILE B N 1
ATOM 3431 C CA . ILE B 1 177 ? -21.047 19.422 4.715 1 92.31 177 ILE B CA 1
ATOM 3432 C C . ILE B 1 177 ? -20.547 18.906 3.371 1 92.31 177 ILE B C 1
ATOM 3434 O O . ILE B 1 177 ? -19.344 18.703 3.186 1 92.31 177 ILE B O 1
ATOM 3438 N N . LEU B 1 178 ? -21.438 18.688 2.42 1 92.94 178 LEU B N 1
ATOM 3439 C CA . LEU B 1 178 ? -21.062 18.078 1.147 1 92.94 178 LEU B CA 1
ATOM 3440 C C . LEU B 1 178 ? -20.109 18.969 0.376 1 92.94 178 LEU B C 1
ATOM 3442 O O . LEU B 1 178 ? -19.078 18.5 -0.133 1 92.94 178 LEU B O 1
ATOM 3446 N N . PRO B 1 179 ? -20.406 20.219 0.307 1 92 179 PRO B N 1
ATOM 3447 C CA . PRO B 1 179 ? -19.453 21.094 -0.367 1 92 179 PRO B CA 1
ATOM 3448 C C . PRO B 1 179 ? -18.094 21.125 0.329 1 92 179 PRO B C 1
ATOM 3450 O O . PRO B 1 179 ? -17.047 21.203 -0.335 1 92 179 PRO B O 1
ATOM 3453 N N . LEU B 1 180 ? -18.078 21.109 1.609 1 90.06 180 LEU B N 1
ATOM 3454 C CA . LEU B 1 180 ? -16.844 21.109 2.371 1 90.06 180 LEU B CA 1
ATOM 3455 C C . LEU B 1 180 ? -16.078 19.797 2.139 1 90.06 180 LEU B C 1
ATOM 3457 O O . LEU B 1 180 ? -14.844 19.797 2.115 1 90.06 180 LEU B O 1
ATOM 3461 N N . ALA B 1 181 ? -16.797 18.734 1.914 1 93.5 181 ALA B N 1
ATOM 3462 C CA . ALA B 1 181 ? -16.203 17.406 1.786 1 93.5 181 ALA B CA 1
ATOM 3463 C C . ALA B 1 181 ? -15.836 17.109 0.335 1 93.5 181 ALA B C 1
ATOM 3465 O O . ALA B 1 181 ? -15.078 16.172 0.059 1 93.5 181 ALA B O 1
ATOM 3466 N N . LEU B 1 182 ? -16.328 17.828 -0.578 1 93.88 182 LEU B N 1
ATOM 3467 C CA . LEU B 1 182 ? -16.281 17.5 -1.999 1 93.88 182 LEU B CA 1
ATOM 3468 C C . LEU B 1 182 ? -14.852 17.297 -2.465 1 93.88 182 LEU B C 1
ATOM 3470 O O . LEU B 1 182 ? -14.547 16.312 -3.141 1 93.88 182 LEU B O 1
ATOM 3474 N N . PRO B 1 183 ? -13.922 18.172 -2.141 1 91.81 183 PRO B N 1
ATOM 3475 C CA . PRO B 1 183 ? -12.539 17.938 -2.57 1 91.81 183 PRO B CA 1
ATOM 3476 C C . PRO B 1 183 ? -11.977 16.609 -2.043 1 91.81 183 PRO B C 1
ATOM 3478 O O . PRO B 1 183 ? -11.289 15.898 -2.771 1 91.81 183 PRO B O 1
ATOM 3481 N N . ALA B 1 184 ? -12.234 16.391 -0.81 1 93.38 184 ALA B N 1
ATOM 3482 C CA . ALA B 1 184 ? -11.766 15.141 -0.21 1 93.38 184 ALA B CA 1
ATOM 3483 C C . ALA B 1 184 ? -12.469 13.93 -0.821 1 93.38 184 ALA B C 1
ATOM 3485 O O . ALA B 1 184 ? -11.883 12.859 -0.95 1 93.38 184 ALA B O 1
ATOM 3486 N N . VAL B 1 185 ? -13.719 14.102 -1.191 1 96.19 185 VAL B N 1
ATOM 3487 C CA . VAL B 1 185 ? -14.477 13.039 -1.838 1 96.19 185 VAL B CA 1
ATOM 3488 C C . VAL B 1 185 ? -13.844 12.688 -3.182 1 96.19 185 VAL B C 1
ATOM 3490 O O . VAL B 1 185 ? -13.617 11.516 -3.488 1 96.19 185 VAL B O 1
ATOM 3493 N N . VAL B 1 186 ? -13.547 13.68 -3.91 1 95.06 186 VAL B N 1
ATOM 3494 C CA . VAL B 1 186 ? -12.93 13.477 -5.219 1 95.06 186 VAL B CA 1
ATOM 3495 C C . VAL B 1 186 ? -11.555 12.844 -5.051 1 95.06 186 VAL B C 1
ATOM 3497 O O . VAL B 1 186 ? -11.211 11.891 -5.746 1 95.06 186 VAL B O 1
ATOM 3500 N N . SER B 1 187 ? -10.75 13.359 -4.113 1 92.19 187 SER B N 1
ATOM 3501 C CA . SER B 1 187 ? -9.422 12.812 -3.855 1 92.19 187 SER B CA 1
ATOM 3502 C C . SER B 1 187 ? -9.508 11.375 -3.354 1 92.19 187 SER B C 1
ATOM 3504 O O . SER B 1 187 ? -8.703 10.523 -3.746 1 92.19 187 SER B O 1
ATOM 3506 N N . GLY B 1 188 ? -10.484 11.18 -2.467 1 93.25 188 GLY B N 1
ATOM 3507 C CA . GLY B 1 188 ? -10.688 9.828 -1.972 1 93.25 188 GLY B CA 1
ATOM 3508 C C . GLY B 1 188 ? -11.086 8.852 -3.059 1 93.25 188 GLY B C 1
ATOM 3509 O O . GLY B 1 188 ? -10.633 7.703 -3.062 1 93.25 188 GLY B O 1
ATOM 3510 N N . TRP B 1 189 ? -11.898 9.336 -3.959 1 96.88 189 TRP B N 1
ATOM 3511 C CA . TRP B 1 189 ? -12.312 8.508 -5.086 1 96.88 189 TRP B CA 1
ATOM 3512 C C . TRP B 1 189 ? -11.117 8.148 -5.965 1 96.88 189 TRP B C 1
ATOM 3514 O O . TRP B 1 189 ? -10.93 6.988 -6.328 1 96.88 189 TRP B O 1
ATOM 3524 N N . LEU B 1 190 ? -10.336 9.109 -6.277 1 94.19 190 LEU B N 1
ATOM 3525 C CA . LEU B 1 190 ? -9.172 8.898 -7.129 1 94.19 190 LEU B CA 1
ATOM 3526 C C . LEU B 1 190 ? -8.164 7.969 -6.449 1 94.19 190 LEU B C 1
ATOM 3528 O O . LEU B 1 190 ? -7.574 7.102 -7.098 1 94.19 190 LEU B O 1
ATOM 3532 N N . LEU B 1 191 ? -7.992 8.211 -5.16 1 90.56 191 LEU B N 1
ATOM 3533 C CA . LEU B 1 191 ? -7.098 7.348 -4.395 1 90.56 191 LEU B CA 1
ATOM 3534 C C . LEU B 1 191 ? -7.586 5.902 -4.41 1 90.56 191 LEU B C 1
ATOM 3536 O O . LEU B 1 191 ? -6.805 4.98 -4.648 1 90.56 191 LEU B O 1
ATOM 3540 N N . SER B 1 192 ? -8.859 5.742 -4.168 1 95.62 192 SER B N 1
ATOM 3541 C CA . SER B 1 192 ? -9.445 4.406 -4.168 1 95.62 192 SER B CA 1
ATOM 3542 C C . SER B 1 192 ? -9.328 3.754 -5.543 1 95.62 192 SER B C 1
ATOM 3544 O O . SER B 1 192 ? -9.07 2.553 -5.645 1 95.62 192 SER B O 1
ATOM 3546 N N . PHE B 1 193 ? -9.562 4.531 -6.578 1 96.56 193 PHE B N 1
ATOM 3547 C CA . PHE B 1 193 ? -9.422 4.043 -7.945 1 96.56 193 PHE B CA 1
ATOM 3548 C C . PHE B 1 193 ? -8 3.541 -8.195 1 96.56 193 PHE B C 1
ATOM 3550 O O . PHE B 1 193 ? -7.812 2.457 -8.75 1 96.56 193 PHE B O 1
ATOM 3557 N N . THR B 1 194 ? -7.051 4.254 -7.766 1 92.44 194 THR B N 1
ATOM 3558 C CA . THR B 1 194 ? -5.648 3.914 -7.98 1 92.44 194 THR B CA 1
ATOM 3559 C C . THR B 1 194 ? -5.27 2.654 -7.203 1 92.44 194 THR B C 1
ATOM 3561 O O . THR B 1 194 ? -4.602 1.769 -7.738 1 92.44 194 THR B O 1
ATOM 3564 N N . ILE B 1 195 ? -5.688 2.584 -5.969 1 92.56 195 ILE B N 1
ATOM 3565 C CA . ILE B 1 195 ? -5.359 1.451 -5.109 1 92.56 195 ILE B CA 1
ATOM 3566 C C . ILE B 1 195 ? -5.973 0.175 -5.684 1 92.56 195 ILE B C 1
ATOM 3568 O O . ILE B 1 195 ? -5.324 -0.875 -5.703 1 92.56 195 ILE B O 1
ATOM 3572 N N . SER B 1 196 ? -7.191 0.298 -6.125 1 96.25 196 SER B N 1
ATOM 3573 C CA . SER B 1 196 ? -7.871 -0.841 -6.73 1 96.25 196 SER B CA 1
ATOM 3574 C C . SER B 1 196 ? -7.207 -1.251 -8.039 1 96.25 196 SER B C 1
ATOM 3576 O O . SER B 1 196 ? -7.047 -2.441 -8.312 1 96.25 196 SER B O 1
ATOM 3578 N N . LEU B 1 197 ? -6.816 -0.319 -8.781 1 94.31 197 LEU B N 1
ATOM 3579 C CA . LEU B 1 197 ? -6.234 -0.577 -10.094 1 94.31 197 LEU B CA 1
ATOM 3580 C C . LEU B 1 197 ? -4.934 -1.364 -9.969 1 94.31 197 LEU B C 1
ATOM 3582 O O . LEU B 1 197 ? -4.609 -2.178 -10.836 1 94.31 197 LEU B O 1
ATOM 3586 N N . ASP B 1 198 ? -4.262 -1.222 -8.93 1 92.56 198 ASP B N 1
ATOM 3587 C CA . ASP B 1 198 ? -2.91 -1.77 -8.859 1 92.56 198 ASP B CA 1
ATOM 3588 C C . ASP B 1 198 ? -2.854 -2.984 -7.938 1 92.56 198 ASP B C 1
ATOM 3590 O O . ASP B 1 198 ? -1.786 -3.561 -7.723 1 92.56 198 ASP B O 1
ATOM 3594 N N . ASP B 1 199 ? -3.934 -3.41 -7.434 1 96.31 199 ASP B N 1
ATOM 3595 C CA . ASP B 1 199 ? -3.924 -4.488 -6.449 1 96.31 199 ASP B CA 1
ATOM 3596 C C . ASP B 1 199 ? -3.615 -5.832 -7.105 1 96.31 199 ASP B C 1
ATOM 3598 O O . ASP B 1 199 ? -4.207 -6.176 -8.133 1 96.31 199 ASP B O 1
ATOM 3602 N N . VAL B 1 200 ? -2.738 -6.586 -6.504 1 96.5 200 VAL B N 1
ATOM 3603 C CA . VAL B 1 200 ? -2.371 -7.914 -6.992 1 96.5 200 VAL B CA 1
ATOM 3604 C C . VAL B 1 200 ? -2.699 -8.961 -5.938 1 96.5 200 VAL B C 1
ATOM 3606 O O . VAL B 1 200 ? -3.291 -10 -6.246 1 96.5 200 VAL B O 1
ATOM 3609 N N . VAL B 1 201 ? -2.463 -8.688 -4.734 1 96.75 201 VAL B N 1
ATOM 3610 C CA . VAL B 1 201 ? -2.451 -9.695 -3.684 1 96.75 201 VAL B CA 1
ATOM 3611 C C . VAL B 1 201 ? -3.879 -10.148 -3.387 1 96.75 201 VAL B C 1
ATOM 3613 O O . VAL B 1 201 ? -4.203 -11.336 -3.527 1 96.75 201 VAL B O 1
ATOM 3616 N N . VAL B 1 202 ? -4.715 -9.211 -3.113 1 96.69 202 VAL B N 1
ATOM 3617 C CA . VAL B 1 202 ? -6.09 -9.57 -2.779 1 96.69 202 VAL B CA 1
ATOM 3618 C C . VAL B 1 202 ? -6.789 -10.141 -4.012 1 96.69 202 VAL B C 1
ATOM 3620 O O . VAL B 1 202 ? -7.473 -11.164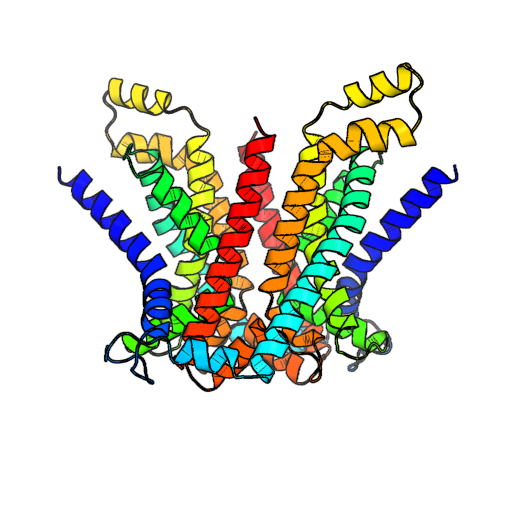 -3.928 1 96.69 202 VAL B O 1
ATOM 3623 N N . SER B 1 203 ? -6.543 -9.555 -5.129 1 97.19 203 SER B N 1
ATOM 3624 C CA . SER B 1 203 ? -7.18 -9.961 -6.375 1 97.19 203 SER B CA 1
ATOM 3625 C C . SER B 1 203 ? -6.781 -11.383 -6.758 1 97.19 203 SER B C 1
ATOM 3627 O O . SER B 1 203 ? -7.57 -12.117 -7.355 1 97.19 203 SER B O 1
ATOM 3629 N N . SER B 1 204 ? -5.617 -11.805 -6.422 1 96.06 204 SER B N 1
ATOM 3630 C CA . SER B 1 204 ? -5.125 -13.125 -6.801 1 96.06 204 SER B CA 1
ATOM 3631 C C . SER B 1 204 ? -5.945 -14.234 -6.148 1 96.06 204 SER B C 1
ATOM 3633 O O . SER B 1 204 ? -5.996 -15.359 -6.648 1 96.06 204 SER B O 1
ATOM 3635 N N . PHE B 1 205 ? -6.613 -13.883 -5.109 1 95.25 205 PHE B N 1
ATOM 3636 C CA . PHE B 1 205 ? -7.297 -14.938 -4.375 1 95.25 205 PHE B CA 1
ATOM 3637 C C . PHE B 1 205 ? -8.805 -14.836 -4.559 1 95.25 205 PHE B C 1
ATOM 3639 O O . PHE B 1 205 ? -9.531 -15.805 -4.316 1 95.25 205 PHE B O 1
ATOM 3646 N N . VAL B 1 206 ? -9.219 -13.68 -5.066 1 95.19 206 VAL B N 1
ATOM 3647 C CA . VAL B 1 206 ? -10.664 -13.508 -5.031 1 95.19 206 VAL B CA 1
ATOM 3648 C C . VAL B 1 206 ? -11.195 -13.312 -6.449 1 95.19 206 VAL B C 1
ATOM 3650 O O . VAL B 1 206 ? -12.398 -13.148 -6.652 1 95.19 206 VAL B O 1
ATOM 3653 N N . SER B 1 207 ? -10.414 -13.102 -7.656 1 90.88 207 SER B N 1
ATOM 3654 C CA . SER B 1 207 ? -10.812 -12.867 -9.039 1 90.88 207 SER B CA 1
ATOM 3655 C C . SER B 1 207 ? -11.242 -14.172 -9.711 1 90.88 207 SER B C 1
ATOM 3657 O O . SER B 1 207 ? -12.039 -14.156 -10.656 1 90.88 207 SER B O 1
ATOM 3659 N N . GLY B 1 208 ? -11.539 -15.25 -9.453 1 85.44 208 GLY B N 1
ATOM 3660 C CA . GLY B 1 208 ? -11.867 -16.484 -10.148 1 85.44 208 GLY B CA 1
ATOM 3661 C C . GLY B 1 208 ? -11.211 -16.594 -11.516 1 85.44 208 GLY B C 1
ATOM 3662 O O . GLY B 1 208 ? -10.703 -15.602 -12.039 1 85.44 208 GLY B O 1
ATOM 3663 N N . VAL B 1 209 ? -11.156 -17.656 -12.211 1 82.69 209 VAL B N 1
ATOM 3664 C CA . VAL B 1 209 ? -10.5 -17.938 -13.484 1 82.69 209 VAL B CA 1
ATOM 3665 C C . VAL B 1 209 ? -11.195 -17.172 -14.609 1 82.69 209 VAL B C 1
ATOM 3667 O O . VAL B 1 209 ? -10.57 -16.844 -15.617 1 82.69 209 VAL B O 1
ATOM 3670 N N . SER B 1 210 ? -12.406 -16.781 -14.367 1 85.31 210 SER B N 1
ATOM 3671 C CA . SER B 1 210 ? -13.211 -16.203 -15.438 1 85.31 210 SER B CA 1
ATOM 3672 C C . SER B 1 210 ? -13.078 -14.688 -15.469 1 85.31 210 SER B C 1
ATOM 3674 O O . SER B 1 210 ? -13.539 -14.039 -16.406 1 85.31 210 SER B O 1
ATOM 3676 N N . TYR B 1 211 ? -12.469 -14.102 -14.516 1 92.62 211 TYR B N 1
ATOM 3677 C CA . TYR B 1 211 ? -12.391 -12.641 -14.445 1 92.62 211 TYR B CA 1
ATOM 3678 C C . TYR B 1 211 ? -10.984 -12.195 -14.047 1 92.62 211 TYR B C 1
ATOM 3680 O O . TYR B 1 211 ? -10.688 -12.047 -12.859 1 92.62 211 TYR B O 1
ATOM 3688 N N . GLU B 1 212 ? -10.258 -11.938 -15.055 1 93.44 212 GLU B N 1
ATOM 3689 C CA . GLU B 1 212 ? -8.875 -11.555 -14.812 1 93.44 212 GLU B CA 1
ATOM 3690 C C . GLU B 1 212 ? -8.672 -10.055 -15.016 1 93.44 212 GLU B C 1
ATOM 3692 O O . GLU B 1 212 ? -9.219 -9.469 -15.953 1 93.44 212 GLU B O 1
ATOM 3697 N N . ILE B 1 213 ? -7.848 -9.461 -14.094 1 95.5 213 ILE B N 1
ATOM 3698 C CA . ILE B 1 213 ? -7.516 -8.047 -14.219 1 95.5 213 ILE B CA 1
ATOM 3699 C C . ILE B 1 213 ? -6.062 -7.891 -14.664 1 95.5 213 ILE B C 1
ATOM 3701 O O . ILE B 1 213 ? -5.305 -8.859 -14.672 1 95.5 213 ILE B O 1
ATOM 3705 N N . LEU B 1 214 ? -5.738 -6.738 -14.984 1 93.69 214 LEU B N 1
ATOM 3706 C CA . LEU B 1 214 ? -4.469 -6.445 -15.648 1 93.69 214 LEU B CA 1
ATOM 3707 C C . LEU B 1 214 ? -3.293 -6.793 -14.742 1 93.69 214 LEU B C 1
ATOM 3709 O O . LEU B 1 214 ? -2.352 -7.465 -15.172 1 93.69 214 LEU B O 1
ATOM 3713 N N . PRO B 1 215 ? -3.275 -6.391 -13.461 1 95.31 215 PRO B N 1
ATOM 3714 C CA . PRO B 1 215 ? -2.133 -6.723 -12.609 1 95.31 215 PRO B CA 1
ATOM 3715 C C . PRO B 1 215 ? -1.91 -8.227 -12.484 1 95.31 215 PRO B C 1
ATOM 3717 O O . PRO B 1 215 ? -0.766 -8.68 -12.406 1 95.31 215 PRO B O 1
ATOM 3720 N N . LEU B 1 216 ? -2.939 -9.008 -12.5 1 95.06 216 LEU B N 1
ATOM 3721 C CA . LEU B 1 216 ? -2.809 -10.453 -12.422 1 95.06 216 LEU B CA 1
ATOM 3722 C C . LEU B 1 216 ? -2.242 -11.023 -13.719 1 95.06 216 LEU B C 1
ATOM 3724 O O . LEU B 1 216 ? -1.47 -11.984 -13.695 1 95.06 216 LEU B O 1
ATOM 3728 N N . ARG B 1 217 ? -2.705 -10.469 -14.797 1 93.31 217 ARG B N 1
ATOM 3729 C CA . ARG B 1 217 ? -2.158 -10.898 -16.078 1 93.31 217 ARG B CA 1
ATOM 3730 C C . ARG B 1 217 ? -0.664 -10.609 -16.156 1 93.31 217 ARG B C 1
ATOM 3732 O O . ARG B 1 217 ? 0.111 -11.453 -16.609 1 93.31 217 ARG B O 1
ATOM 3739 N N . ILE B 1 218 ? -0.249 -9.445 -15.742 1 93.31 218 ILE B N 1
ATOM 3740 C CA . ILE B 1 218 ? 1.171 -9.109 -15.703 1 93.31 218 ILE B CA 1
ATOM 3741 C C . ILE B 1 218 ? 1.905 -10.086 -14.781 1 93.31 218 ILE B C 1
ATOM 3743 O O . ILE B 1 218 ? 2.957 -10.617 -15.148 1 93.31 218 ILE B O 1
ATOM 3747 N N . PHE B 1 219 ? 1.301 -10.328 -13.672 1 94.38 219 PHE B N 1
ATOM 3748 C CA . PHE B 1 219 ? 1.876 -11.234 -12.68 1 94.38 219 PHE B CA 1
ATOM 3749 C C . PHE B 1 219 ? 2.123 -12.609 -13.281 1 94.38 219 PHE B C 1
ATOM 3751 O O . PHE B 1 219 ? 3.193 -13.188 -13.102 1 94.38 219 PHE B O 1
ATOM 3758 N N . SER B 1 220 ? 1.187 -13.07 -14.023 1 92.56 220 SER B N 1
ATOM 3759 C CA . SER B 1 220 ? 1.268 -14.391 -14.641 1 92.56 220 SER B CA 1
ATOM 3760 C C . SER B 1 220 ? 2.283 -14.414 -15.773 1 92.56 220 SER B C 1
ATOM 3762 O O . SER B 1 220 ? 3.033 -15.383 -15.922 1 92.56 220 SER B O 1
ATOM 3764 N N . LEU B 1 221 ? 2.363 -13.375 -16.562 1 92.25 221 LEU B N 1
ATOM 3765 C CA . LEU B 1 221 ? 3.268 -13.312 -17.703 1 92.25 221 LEU B CA 1
ATOM 3766 C C . LEU B 1 221 ? 4.719 -13.219 -17.25 1 92.25 221 LEU B C 1
ATOM 3768 O O . LEU B 1 221 ? 5.609 -13.789 -17.891 1 92.25 221 LEU B O 1
ATOM 3772 N N . VAL B 1 222 ? 4.898 -12.547 -16.188 1 90.94 222 VAL B N 1
ATOM 3773 C CA . VAL B 1 222 ? 6.258 -12.352 -15.695 1 90.94 222 VAL B CA 1
ATOM 3774 C C . VAL B 1 222 ? 6.812 -13.672 -15.172 1 90.94 222 VAL B C 1
ATOM 3776 O O . VAL B 1 222 ? 8.023 -13.906 -15.219 1 90.94 222 VAL B O 1
ATOM 3779 N N . LYS B 1 223 ? 5.996 -14.492 -14.633 1 88.81 223 LYS B N 1
ATOM 3780 C CA . LYS B 1 223 ? 6.434 -15.789 -14.117 1 88.81 223 LYS B CA 1
ATOM 3781 C C . LYS B 1 223 ? 6.992 -16.656 -15.234 1 88.81 223 LYS B C 1
ATOM 3783 O O . LYS B 1 223 ? 7.797 -17.562 -14.977 1 88.81 223 LYS B O 1
ATOM 3788 N N . THR B 1 224 ? 6.609 -16.391 -16.453 1 87.75 224 THR B N 1
ATOM 3789 C CA . THR B 1 224 ? 7.133 -17.156 -17.578 1 87.75 224 THR B CA 1
ATOM 3790 C C . THR B 1 224 ? 8.352 -16.453 -18.172 1 87.75 224 THR B C 1
ATOM 3792 O O . THR B 1 224 ? 9.094 -17.062 -18.953 1 87.75 224 THR B O 1
ATOM 3795 N N . GLY B 1 225 ? 8.5 -15.219 -17.859 1 86 225 GLY B N 1
ATOM 3796 C CA . GLY B 1 225 ? 9.648 -14.453 -18.312 1 86 225 GLY B CA 1
ATOM 3797 C C . GLY B 1 225 ? 9.336 -12.984 -18.531 1 86 225 GLY B C 1
ATOM 3798 O O . GLY B 1 225 ? 8.18 -12.609 -18.688 1 86 225 GLY B O 1
ATOM 3799 N N . VAL B 1 226 ? 10.414 -12.289 -18.438 1 87.06 226 VAL B N 1
ATOM 3800 C CA . VAL B 1 226 ? 10.273 -10.859 -18.672 1 87.06 226 VAL B CA 1
ATOM 3801 C C . VAL B 1 226 ? 10.453 -10.562 -20.156 1 87.06 226 VAL B C 1
ATOM 3803 O O . VAL B 1 226 ? 11.57 -10.633 -20.672 1 87.06 226 VAL B O 1
ATOM 3806 N N . THR B 1 227 ? 9.297 -10.273 -20.812 1 88 227 THR B N 1
ATOM 3807 C CA . THR B 1 227 ? 9.305 -9.961 -22.234 1 88 227 THR B CA 1
ATOM 3808 C C . THR B 1 227 ? 9.047 -8.477 -22.469 1 88 227 THR B C 1
ATOM 3810 O O . THR B 1 227 ? 8.594 -7.77 -21.562 1 88 227 THR B O 1
ATOM 3813 N N . PRO B 1 228 ? 9.312 -8.031 -23.625 1 89.31 228 PRO B N 1
ATOM 3814 C CA . PRO B 1 228 ? 9.031 -6.625 -23.922 1 89.31 228 PRO B CA 1
ATOM 3815 C C . PRO B 1 228 ? 7.547 -6.289 -23.828 1 89.31 228 PRO B C 1
ATOM 3817 O O . PRO B 1 228 ? 7.188 -5.152 -23.5 1 89.31 228 PRO B O 1
ATOM 3820 N N . GLU B 1 229 ? 6.758 -7.305 -24.047 1 89.25 229 GLU B N 1
ATOM 3821 C CA . GLU B 1 229 ? 5.32 -7.105 -23.891 1 89.25 229 GLU B CA 1
ATOM 3822 C C . GLU B 1 229 ? 4.965 -6.789 -22.438 1 89.25 229 GLU B C 1
ATOM 3824 O O . GLU B 1 229 ? 4.137 -5.914 -22.172 1 89.25 229 GLU B O 1
ATOM 3829 N N . VAL B 1 230 ? 5.594 -7.473 -21.578 1 90.88 230 VAL B N 1
ATOM 3830 C CA . VAL B 1 230 ? 5.391 -7.238 -20.156 1 90.88 230 VAL B CA 1
ATOM 3831 C C . VAL B 1 230 ? 5.883 -5.84 -19.781 1 90.88 230 VAL B C 1
ATOM 3833 O O . VAL B 1 230 ? 5.227 -5.125 -19.016 1 90.88 230 VAL B O 1
ATOM 3836 N N . ASN B 1 231 ? 7.027 -5.453 -20.391 1 92.56 231 ASN B N 1
ATOM 3837 C CA . ASN B 1 231 ? 7.562 -4.117 -20.156 1 92.56 231 ASN B CA 1
ATOM 3838 C C . ASN B 1 231 ? 6.605 -3.033 -20.625 1 92.56 231 ASN B C 1
ATOM 3840 O O . ASN B 1 231 ? 6.422 -2.016 -19.969 1 92.56 231 ASN B O 1
ATOM 3844 N N . ALA B 1 232 ? 6.066 -3.283 -21.719 1 93.94 232 ALA B N 1
ATOM 3845 C CA . ALA B 1 232 ? 5.117 -2.326 -22.297 1 93.94 232 ALA B CA 1
ATOM 3846 C C . ALA B 1 232 ? 3.875 -2.203 -21.406 1 93.94 232 ALA B C 1
ATOM 3848 O O . ALA B 1 232 ? 3.406 -1.096 -21.141 1 93.94 232 ALA B O 1
ATOM 3849 N N . LEU B 1 233 ? 3.381 -3.334 -20.953 1 92.44 233 LEU B N 1
ATOM 3850 C CA . LEU B 1 233 ? 2.211 -3.344 -20.078 1 92.44 233 LEU B CA 1
ATOM 3851 C C . LEU B 1 233 ? 2.492 -2.596 -18.781 1 92.44 233 LEU B C 1
ATOM 3853 O O . LEU B 1 233 ? 1.666 -1.803 -18.328 1 92.44 233 LEU B O 1
ATOM 3857 N N . ALA B 1 234 ? 3.604 -2.887 -18.219 1 92.44 234 ALA B N 1
ATOM 3858 C CA . ALA B 1 234 ? 4 -2.242 -16.969 1 92.44 234 ALA B CA 1
ATOM 3859 C C . ALA B 1 234 ? 4.16 -0.735 -17.156 1 92.44 234 ALA B C 1
ATOM 3861 O O . ALA B 1 234 ? 3.803 0.048 -16.281 1 92.44 234 ALA B O 1
ATOM 3862 N N . THR B 1 235 ? 4.684 -0.359 -18.297 1 93.69 235 THR B N 1
ATOM 3863 C CA . THR B 1 235 ? 4.852 1.057 -18.609 1 93.69 235 THR B CA 1
ATOM 3864 C C . THR B 1 235 ? 3.498 1.756 -18.688 1 93.69 235 THR B C 1
ATOM 3866 O O . THR B 1 235 ? 3.318 2.844 -18.141 1 93.69 235 THR B O 1
ATOM 3869 N N . ILE B 1 236 ? 2.596 1.122 -19.297 1 92.69 236 ILE B N 1
ATOM 3870 C CA . ILE B 1 236 ? 1.25 1.679 -19.391 1 92.69 236 ILE B CA 1
ATOM 3871 C C . ILE B 1 236 ? 0.657 1.826 -17.984 1 92.69 236 ILE B C 1
ATOM 3873 O O . ILE B 1 236 ? 0.051 2.852 -17.672 1 92.69 236 ILE B O 1
ATOM 3877 N N . MET B 1 237 ? 0.868 0.838 -17.203 1 91.19 237 MET B N 1
ATOM 3878 C CA . MET B 1 237 ? 0.318 0.837 -15.852 1 91.19 237 MET B CA 1
ATOM 3879 C C . MET B 1 237 ? 0.895 1.983 -15.023 1 91.19 237 MET B C 1
ATOM 3881 O O . MET B 1 237 ? 0.165 2.662 -14.305 1 91.19 237 MET B O 1
ATOM 3885 N N . ILE B 1 238 ? 2.152 2.18 -15.07 1 91.19 238 ILE B N 1
ATOM 3886 C CA . ILE B 1 238 ? 2.773 3.225 -14.266 1 91.19 238 ILE B CA 1
ATOM 3887 C C . ILE B 1 238 ? 2.334 4.598 -14.773 1 91.19 238 ILE B C 1
ATOM 3889 O O . ILE B 1 238 ? 2.09 5.508 -13.977 1 91.19 238 ILE B O 1
ATOM 3893 N N . VAL B 1 239 ? 2.229 4.809 -16.078 1 92.31 239 VAL B N 1
ATOM 3894 C CA . VAL B 1 239 ? 1.792 6.078 -16.656 1 92.31 239 VAL B CA 1
ATOM 3895 C C . VAL B 1 239 ? 0.362 6.379 -16.219 1 92.31 239 VAL B C 1
ATOM 3897 O O . VAL B 1 239 ? 0.059 7.496 -15.797 1 92.31 239 VAL B O 1
ATOM 3900 N N . LEU B 1 240 ? -0.439 5.352 -16.281 1 89.81 240 LEU B N 1
ATOM 3901 C CA . LEU B 1 240 ? -1.827 5.52 -15.859 1 89.81 240 LEU B CA 1
ATOM 3902 C C . LEU B 1 240 ? -1.912 5.836 -14.367 1 89.81 240 LEU B C 1
ATOM 3904 O O . LEU B 1 240 ? -2.637 6.75 -13.969 1 89.81 240 LEU B O 1
ATOM 3908 N N . SER B 1 241 ? -1.19 5.105 -13.609 1 87.88 241 SER B N 1
ATOM 3909 C CA . SER B 1 241 ? -1.195 5.312 -12.164 1 87.88 241 SER B CA 1
ATOM 3910 C C . SER B 1 241 ? -0.702 6.711 -11.805 1 87.88 241 SER B C 1
ATOM 3912 O O . SER B 1 241 ? -1.313 7.395 -10.984 1 87.88 241 SER B O 1
ATOM 3914 N N . LEU B 1 242 ? 0.363 7.176 -12.383 1 88.06 242 LEU B N 1
ATOM 3915 C CA . LEU B 1 242 ? 0.928 8.492 -12.109 1 88.06 242 LEU B CA 1
ATOM 3916 C C . LEU B 1 242 ? -0.029 9.594 -12.539 1 88.06 242 LEU B C 1
ATOM 3918 O O . LEU B 1 242 ? -0.174 10.609 -11.852 1 88.06 242 LEU B O 1
ATOM 3922 N N . ALA B 1 243 ? -0.622 9.438 -13.68 1 90.31 243 ALA B N 1
ATOM 3923 C CA . ALA B 1 243 ? -1.589 10.422 -14.164 1 90.31 243 ALA B CA 1
ATOM 3924 C C . ALA B 1 243 ? -2.742 10.586 -13.18 1 90.31 243 ALA B C 1
ATOM 3926 O O . ALA B 1 243 ? -3.162 11.711 -12.891 1 90.31 243 ALA B O 1
ATOM 3927 N N . LEU B 1 244 ? -3.189 9.492 -12.641 1 87.12 244 LEU B N 1
ATOM 3928 C CA . LEU B 1 244 ? -4.309 9.523 -11.703 1 87.12 244 LEU B CA 1
ATOM 3929 C C . LEU B 1 244 ? -3.898 10.18 -10.391 1 87.12 244 LEU B C 1
ATOM 3931 O O . LEU B 1 244 ? -4.672 10.945 -9.812 1 87.12 244 LEU B O 1
ATOM 3935 N N . VAL B 1 245 ? -2.775 9.883 -9.992 1 81.69 245 VAL B N 1
ATOM 3936 C CA . VAL B 1 245 ? -2.291 10.445 -8.734 1 81.69 245 VAL B CA 1
ATOM 3937 C C . VAL B 1 245 ? -2.076 11.945 -8.891 1 81.69 245 VAL B C 1
ATOM 3939 O O . VAL B 1 245 ? -2.424 12.727 -7.996 1 81.69 245 VAL B O 1
ATOM 3942 N N . VAL B 1 246 ? -1.463 12.406 -10 1 84.5 246 VAL B N 1
ATOM 3943 C CA . VAL B 1 246 ? -1.244 13.82 -10.281 1 84.5 246 VAL B CA 1
ATOM 3944 C C . VAL B 1 246 ? -2.586 14.547 -10.359 1 84.5 246 VAL B C 1
ATOM 3946 O O . VAL B 1 246 ? -2.74 15.641 -9.82 1 84.5 246 VAL B O 1
ATOM 3949 N N . LEU B 1 247 ? -3.445 13.906 -10.977 1 86.06 247 LEU B N 1
ATOM 3950 C CA . LEU B 1 247 ? -4.785 14.484 -11.078 1 86.06 247 LEU B CA 1
ATOM 3951 C C . LEU B 1 247 ? -5.41 14.633 -9.695 1 86.06 247 LEU B C 1
ATOM 3953 O O . LEU B 1 247 ? -6.023 15.664 -9.398 1 86.06 247 LEU B O 1
ATOM 3957 N N . SER B 1 248 ? -5.246 13.625 -8.852 1 81.75 248 SER B N 1
ATOM 3958 C CA . SER B 1 248 ? -5.766 13.672 -7.488 1 81.75 248 SER B CA 1
ATOM 3959 C C . SER B 1 248 ? -5.137 14.812 -6.691 1 81.75 248 SER B C 1
ATOM 3961 O O . SER B 1 248 ? -5.832 15.523 -5.965 1 81.75 248 SER B O 1
ATOM 3963 N N . GLN B 1 249 ? -3.891 15.078 -6.887 1 78.62 249 GLN B N 1
ATOM 3964 C CA . GLN B 1 249 ? -3.172 16.125 -6.156 1 78.62 249 GLN B CA 1
ATOM 3965 C C . GLN B 1 249 ? -3.566 17.516 -6.652 1 78.62 249 GLN B C 1
ATOM 3967 O O . GLN B 1 249 ? -3.654 18.453 -5.867 1 78.62 249 GLN B O 1
ATOM 3972 N N . LEU B 1 250 ? -3.693 17.672 -7.938 1 83.62 250 LEU B N 1
ATOM 3973 C CA . LEU B 1 250 ? -4.07 18.953 -8.516 1 83.62 250 LEU B CA 1
ATOM 3974 C C . LEU B 1 250 ? -5.441 19.406 -8.016 1 83.62 250 LEU B C 1
ATOM 3976 O O . LEU B 1 250 ? -5.656 20.594 -7.746 1 83.62 250 LEU B O 1
ATOM 3980 N N . ILE B 1 251 ? -6.203 18.5 -7.812 1 79.25 251 ILE B N 1
ATOM 3981 C CA . ILE B 1 251 ? -7.555 18.797 -7.363 1 79.25 251 ILE B CA 1
ATOM 3982 C C . ILE B 1 251 ? -7.539 19.172 -5.883 1 79.25 251 ILE B C 1
ATOM 3984 O O . ILE B 1 251 ? -8.219 20.109 -5.465 1 79.25 251 ILE B O 1
ATOM 3988 N N . THR B 1 252 ? -6.801 18.453 -5.109 1 73.88 252 THR B N 1
ATOM 3989 C CA . THR B 1 252 ? -6.699 18.734 -3.682 1 73.88 252 THR B CA 1
ATOM 3990 C C . THR B 1 252 ? -6.039 20.094 -3.441 1 73.88 252 THR B C 1
ATOM 3992 O O . THR B 1 252 ? -6.441 20.828 -2.545 1 73.88 252 THR B O 1
ATOM 3995 N N . ARG B 1 253 ? -5.008 20.453 -4.145 1 73.94 253 ARG B N 1
ATOM 3996 C CA . ARG B 1 253 ? -4.301 21.719 -3.99 1 73.94 253 ARG B CA 1
ATOM 3997 C C . ARG B 1 253 ? -5.199 22.891 -4.359 1 73.94 253 ARG B C 1
ATOM 3999 O O . ARG B 1 253 ? -5.141 23.953 -3.721 1 73.94 253 ARG B O 1
ATOM 4006 N N . LYS B 1 254 ? -5.887 22.766 -5.336 1 67.19 254 LYS B N 1
ATOM 4007 C CA . LYS B 1 254 ? -6.758 23.844 -5.766 1 67.19 254 LYS B CA 1
ATOM 4008 C C . LYS B 1 254 ? -7.797 24.172 -4.691 1 67.19 254 LYS B C 1
ATOM 4010 O O . LYS B 1 254 ? -8.164 25.344 -4.512 1 67.19 254 LYS B O 1
ATOM 4015 N N . ASN B 1 255 ? -8.047 23.188 -3.967 1 60.59 255 ASN B N 1
ATOM 4016 C CA . ASN B 1 255 ? -9.094 23.422 -2.979 1 60.59 255 ASN B CA 1
ATOM 4017 C C . ASN B 1 255 ? -8.516 23.922 -1.655 1 60.59 255 ASN B C 1
ATOM 4019 O O . ASN B 1 255 ? -9.258 24.344 -0.77 1 60.59 255 ASN B O 1
ATOM 4023 N N . ASN B 1 256 ? -7.238 23.656 -1.43 1 53.62 256 ASN B N 1
ATOM 4024 C CA . ASN B 1 256 ? -6.641 24.203 -0.219 1 53.62 256 ASN B CA 1
ATOM 4025 C C . ASN B 1 256 ? -6.332 25.703 -0.369 1 53.62 256 ASN B C 1
ATOM 4027 O O . ASN B 1 256 ? -5.883 26.344 0.58 1 53.62 256 ASN B O 1
ATOM 4031 N N . HIS B 1 257 ? -6.375 26.266 -1.504 1 47.72 257 HIS B N 1
ATOM 4032 C CA . HIS B 1 257 ? -6.316 27.719 -1.639 1 47.72 257 HIS B CA 1
ATOM 4033 C C . HIS B 1 257 ? -7.711 28.312 -1.769 1 47.72 257 HIS B C 1
ATOM 4035 O O . HIS B 1 257 ? -8.586 27.734 -2.414 1 47.72 257 HIS B O 1
#

Foldseek 3Di:
DVVVVVVVVVVCVVVCVVCVVVVLLQQLLQAPDWASPDRPDGHCVLVVVCVVDPVLVQQAVLLQVLLQLLLVVLLVVLVVVLVCLLPDDDPCSVVVLVVLVVLQPDDLLVLQVVLLVVCVVVVPDFASVSLSVSLNSNLNSQLNCLLNVQSVVDDCVVVVVCVVVVHDPVCCVVPPSCVSSVLSSLLSSLVSSLCSSQDDNNCVRRHPPVHHHNNPVLVVVCVVHDTSSSSNSVVVSVVVSVVSNVVSVVSNVVVVD/DVVVVVVVVVVVVVVCVVCVVVVLLQQLLQAPDWASPDRPDGHCVLVVVCVVDPVNVQQAVLLQVLLQLLLVVLLVVLVVVLVCLLPDDDPCSVVVLVVLVVLQPDDLLVLQVVLLVVCVVVVPDFASVSLSVSLNSNLNSQLNCLLNVQSVVDDCVVVVVCVVVVHDPVCCVVPPSCVSSVLSSLLSSLVSSLCSSQDDNNCVRRHPPVRHHNNPVLVVVCVVHDTSSSSNSVVVSVVVSVVSNVVSVVSNVVVVD

Secondary structure (DSSP, 8-state):
-HHHHHHHHHHHHHHHHHHHHHHHHHHHTTBS-SSSSS---B--HHHHHHHT-HHHHHHHHHHHHHHHHHHHHHHHHHHHHHHHHHH---TTHHHHHHHHHHHHHS-HHHHHHHHHHHHHHHTPPSSHHHHHHHHHHHHHHHHHHHHHHHHHTS-THHHHHHHHTT--HHHHIIIIIHHHHHHHHHHHHHHHHHHHHT--HHHHHHS-TT---HHHHHHHHHHH---HHHHHHHHHHHHHHHHHHHHHHHHHHHHH-/-HHHHHHHHHHHHHHHHHHHHHHHHHHHTTBS-SSSSS---B--HHHHHHHT-HHHHHHHHHHHHHHHHHHHHHHHHHHHHHHHHHH---TTHHHHHHHHHHHHHS-HHHHHHHHHHHHHHHTPPSSHHHHHHHHHHHHHHHHHHHHHHHHHTS-THHHHHHHHTT--HHHHIIIIIHHHHHHHHHHHHHHHHHHHHT--HHHHHHSTTT---HHHHHHHHHHH---HHHHHHHHHHHHHHHHHHHHHHHHHHHHH-

Sequence (514 aa):
MSRFFLRNAFMFVVYAYLYIPIIILVTNSFNKDRYGLSWKGFSWNWYERLFNNDTLIQAAIHSVTIAFFAATLATIVGGLTAIALYRYRFRGKQAVSGMLFIVMMSPDIVMAVSLLALFMVVGISLGFWSLLLAHVTFCLPYVTVTIFSRLNGFDSRMLEAAKDLGASEVTILRKIILPLALPAVVSGWLLSFTISLDDVVVSSFVSGVSYEILPLRIFSLVKTGVTPEVNALATIMIVLSLALVVLSQLITRKNNHMSRFFLRNAFMFVVYAYLYIPIIILVTNSFNKDRYGLSWKGFSWNWYERLFNNDTLIQAAIHSVTIAFFAATLATIVGGLTAIALYRYRFRGKQAVSGMLFIVMMSPDIVMAVSLLALFMVVGISLGFWSLLLAHVTFCLPYVTVTIFSRLNGFDSRMLEAAKDLGASEVTILRKIILPLALPAVVSGWLLSFTISLDDVVVSSFVSGVSYEILPLRIFSLVKTGVTPEVNALATIMIVLSLALVVLSQLITRKNNH